Protein 1YF3 (pdb70)

Secondary structure (DSSP, 8-state):
---SS--TT--TTTHHHHHHT----SEEEETT-TT-TTGGGS-SSEEEE-S-HHHHHHHHHHTT--HHHHHHHHHHTT--TT-HHHHHHHHHHHHHH--HHHHHHHHTTBGGG---B-TTS-B-PPB-S----TTHHHHHHHHHHHGGGEEEE---GGG----TTEEEEE----TTS--GGGGG--HHHHHHHHHHHHHHHTTT-EEEEEEESEETTEE-HHHHHHHTTSEEEE--HHHHHHTTS--SS----EEEEE-/---SS--TT--TTTHHHHHTT----SEEEETT-TT-TTGGGS-SSEEEE-S-HHHHHHHHHHTT--HHHHHHHHHHHT--TT-HHHHHHHHHHHHHH--HHHHHHHHTTBGGG---B-TTS-B-PPB-S----HHHHHHHHHHHHH-TTEEEE---GGGS---TTEEEEE----TTS--GGGGG--HHHHHHHHHHHHHHHHTT-EEEEEEESEETTEE-HHHHHHHHTSEEEE------S--EEEEE-

B-factor: mean 46.13, std 15.96, range [13.32, 118.75]

Structure (mmCIF, N/CA/C/O backbone):
data_1YF3
#
_entry.id   1YF3
#
_cell.length_a   38.900
_cell.length_b   125.800
_cell.length_c   73.200
_cell.angle_alpha   90.00
_cell.angle_beta   104.70
_cell.angle_gamma   90.00
#
_symmetry.space_group_name_H-M   'P 1 21 1'
#
loop_
_entity.id
_entity.type
_entity.pdbx_description
1 polymer "5'-D(*AP*CP*CP*AP*TP*GP*AP*TP*CP*TP*GP*AP*C)-3'"
2 polymer "5'-D(*TP*GP*TP*CP*AP*GP*AP*TP*CP*AP*TP*GP*G)-3'"
3 polymer 'DNA adenine methylase'
4 non-polymer S-ADENOSYL-L-HOMOCYSTEINE
5 non-polymer GLYCEROL
6 water water
#
loop_
_atom_site.group_PDB
_atom_site.id
_atom_site.type_symbol
_atom_site.label_atom_id
_atom_site.label_alt_id
_atom_site.label_comp_id
_atom_site.label_asym_id
_atom_site.label_entity_id
_atom_site.label_seq_id
_atom_site.pdbx_PDB_ins_code
_atom_site.Cartn_x
_atom_site.Cartn_y
_atom_site.Cartn_z
_atom_site.occupancy
_atom_site.B_iso_or_equiv
_atom_site.auth_seq_id
_atom_site.auth_comp_id
_atom_site.auth_asym_id
_atom_site.auth_atom_id
_atom_site.pdbx_PDB_model_num
ATOM 510 N N A MET C 3 1 ? 15.104 17.997 47.566 0.50 22.80 1 MET A N 1
ATOM 511 N N B MET C 3 1 ? 15.738 17.469 47.081 0.50 40.47 1 MET A N 1
ATOM 512 C CA A MET C 3 1 ? 15.892 18.797 46.588 0.50 28.75 1 MET A CA 1
ATOM 513 C CA B MET C 3 1 ? 16.021 18.755 46.455 0.50 39.71 1 MET A CA 1
ATOM 514 C C A MET C 3 1 ? 15.013 19.055 45.365 0.50 31.84 1 MET A C 1
ATOM 515 C C B MET C 3 1 ? 15.125 19.007 45.226 0.50 38.78 1 MET A C 1
ATOM 516 O O A MET C 3 1 ? 14.295 18.169 44.906 0.50 30.76 1 MET A O 1
ATOM 517 O O B MET C 3 1 ? 14.573 18.077 44.639 0.50 39.30 1 MET A O 1
ATOM 526 N N . LEU C 3 2 ? 15.050 20.271 44.872 1.00 32.94 2 LEU A N 1
ATOM 527 C CA . LEU C 3 2 ? 14.190 20.666 43.792 1.00 35.32 2 LEU A CA 1
ATOM 528 C C . LEU C 3 2 ? 14.528 20.115 42.448 1.00 33.25 2 LEU A C 1
ATOM 529 O O . LEU C 3 2 ? 15.682 19.877 42.113 1.00 29.06 2 LEU A O 1
ATOM 534 N N . GLY C 3 3 ? 13.466 19.924 41.735 1.00 31.54 3 GLY A N 1
ATOM 535 C CA . GLY C 3 3 ? 13.542 19.494 40.383 1.00 29.20 3 GLY A CA 1
ATOM 536 C C . GLY C 3 3 ? 13.164 20.694 39.543 1.00 32.78 3 GLY A C 1
ATOM 537 O O . GLY C 3 3 ? 12.615 21.670 40.043 1.00 26.08 3 GLY A O 1
ATOM 538 N N . ALA C 3 4 ? 13.471 20.605 38.260 1.00 33.30 4 ALA A N 1
ATOM 539 C CA . ALA C 3 4 ? 13.213 21.634 37.278 1.00 21.95 4 ALA A CA 1
ATOM 540 C C . ALA C 3 4 ? 11.726 21.972 37.188 1.00 28.47 4 ALA A C 1
ATOM 541 O O . ALA C 3 4 ? 11.356 23.134 37.052 1.00 34.15 4 ALA A O 1
ATOM 543 N N . ILE C 3 5 ? 10.872 20.960 37.263 1.00 26.87 5 ILE A N 1
ATOM 544 C CA . ILE C 3 5 ? 9.436 21.185 37.174 1.00 28.77 5 ILE A CA 1
ATOM 545 C C . ILE C 3 5 ? 8.666 20.211 38.043 1.00 25.50 5 ILE A C 1
ATOM 546 O O . ILE C 3 5 ? 9.173 19.147 38.373 1.00 31.51 5 ILE A O 1
ATOM 551 N N . ALA C 3 6 ? 7.448 20.583 38.426 1.00 26.47 6 ALA A N 1
ATOM 552 C CA . ALA C 3 6 ? 6.608 19.690 39.177 1.00 33.50 6 ALA A CA 1
ATOM 553 C C . ALA C 3 6 ? 6.536 18.447 38.331 1.00 37.70 6 ALA A C 1
ATOM 554 O O . ALA C 3 6 ? 6.593 18.558 37.106 1.00 43.34 6 ALA A O 1
ATOM 556 N N . TYR C 3 7 ? 6.417 17.270 38.932 1.00 33.57 7 TYR A N 1
ATOM 557 C CA . TYR C 3 7 ? 6.386 16.054 38.129 1.00 36.03 7 TYR A CA 1
ATOM 558 C C . TYR C 3 7 ? 5.875 14.852 38.918 1.00 38.27 7 TYR A C 1
ATOM 559 O O . TYR C 3 7 ? 6.385 14.551 39.999 1.00 38.89 7 TYR A O 1
ATOM 568 N N . THR C 3 8 ? 4.876 14.162 38.379 1.00 35.24 8 THR A N 1
ATOM 569 C CA . THR C 3 8 ? 4.333 12.984 39.050 1.00 37.42 8 THR A CA 1
ATOM 570 C C . THR C 3 8 ? 5.441 11.959 39.303 1.00 38.59 8 THR A C 1
ATOM 571 O O . THR C 3 8 ? 6.216 11.637 38.404 1.00 40.47 8 THR A O 1
ATOM 575 N N . GLY C 3 9 ? 5.524 11.468 40.535 1.00 41.41 9 GLY A N 1
ATOM 576 C CA . GLY C 3 9 ? 6.530 10.480 40.878 1.00 33.06 9 GLY A CA 1
ATOM 577 C C . GLY C 3 9 ? 7.958 10.987 40.965 1.00 35.01 9 GLY A C 1
ATOM 578 O O . GLY C 3 9 ? 8.905 10.220 40.769 1.00 32.45 9 GLY A O 1
ATOM 579 N N . ASN C 3 10 ? 8.136 12.268 41.263 1.00 34.56 10 ASN A N 1
ATOM 580 C CA . ASN C 3 10 ? 9.488 12.813 41.361 1.00 34.51 10 ASN A CA 1
ATOM 581 C C . ASN C 3 10 ? 10.212 12.275 42.598 1.00 36.61 10 ASN A C 1
ATOM 582 O O . ASN C 3 10 ? 9.590 11.754 43.524 1.00 38.23 10 ASN A O 1
ATOM 587 N N . LYS C 3 11 ? 11.530 12.412 42.605 1.00 34.93 11 LYS A N 1
ATOM 588 C CA . LYS C 3 11 ? 12.350 11.924 43.699 1.00 34.26 11 LYS A CA 1
ATOM 589 C C . LYS C 3 11 ? 12.940 13.019 44.593 1.00 32.07 11 LYS A C 1
ATOM 590 O O . LYS C 3 11 ? 13.954 12.800 45.252 1.00 29.97 11 LYS A O 1
ATOM 596 N N . GLN C 3 12 ? 12.307 14.189 44.624 1.00 31.35 12 GLN A N 1
ATOM 597 C CA . GLN C 3 12 ? 12.810 15.290 45.440 1.00 31.10 12 GLN A CA 1
ATOM 598 C C . GLN C 3 12 ? 13.017 14.871 46.895 1.00 26.51 12 GLN A C 1
ATOM 599 O O . GLN C 3 12 ? 14.082 15.092 47.458 1.00 30.60 12 GLN A O 1
ATOM 605 N N . SER C 3 13 ? 12.009 14.247 47.492 1.00 27.23 13 SER A N 1
ATOM 606 C CA . SER C 3 13 ? 12.109 13.814 48.882 1.00 36.90 13 SER A CA 1
ATOM 607 C C . SER C 3 13 ? 13.132 12.704 49.093 1.00 36.02 13 SER A C 1
ATOM 608 O O . SER C 3 13 ? 13.872 12.720 50.071 1.00 42.50 13 SER A O 1
ATOM 611 N N . LEU C 3 14 ? 13.181 11.752 48.167 1.00 39.77 14 LEU A N 1
ATOM 612 C CA . LEU C 3 14 ? 14.095 10.616 48.275 1.00 38.85 14 LEU A CA 1
ATOM 613 C C . LEU C 3 14 ? 15.537 10.844 47.870 1.00 35.80 14 LEU A C 1
ATOM 614 O O . LEU C 3 14 ? 16.436 10.131 48.319 1.00 44.86 14 LEU A O 1
ATOM 619 N N . LEU C 3 15 ? 15.768 11.832 47.022 1.00 38.64 15 LEU A N 1
ATOM 620 C CA . LEU C 3 15 ? 17.113 12.112 46.546 1.00 39.85 15 LEU A CA 1
ATOM 621 C C . LEU C 3 15 ? 18.234 12.020 47.589 1.00 42.99 15 LEU A C 1
ATOM 622 O O . LEU C 3 15 ? 19.216 11.308 47.384 1.00 38.57 15 LEU A O 1
ATOM 627 N N . PRO C 3 16 ? 18.107 12.743 48.715 1.00 44.16 16 PRO A N 1
ATOM 628 C CA . PRO C 3 16 ? 19.143 12.709 49.753 1.00 49.87 16 PRO A CA 1
ATOM 629 C C . PRO C 3 16 ? 19.529 11.292 50.148 1.00 50.60 16 PRO A C 1
ATOM 630 O O . PRO C 3 16 ? 20.711 10.967 50.253 1.00 51.89 16 PRO A O 1
ATOM 634 N N . GLU C 3 17 ? 18.524 10.451 50.365 1.00 49.69 17 GLU A N 1
ATOM 635 C CA . GLU C 3 17 ? 18.766 9.065 50.739 1.00 51.40 17 GLU A CA 1
ATOM 636 C C . GLU C 3 17 ? 19.437 8.298 49.599 1.00 51.04 17 GLU A C 1
ATOM 637 O O . GLU C 3 17 ? 20.421 7.596 49.811 1.00 51.00 17 GLU A O 1
ATOM 643 N N . LEU C 3 18 ? 18.908 8.443 48.387 1.00 52.30 18 LEU A N 1
ATOM 644 C CA . LEU C 3 18 ? 19.468 7.755 47.230 1.00 45.30 18 LEU A CA 1
ATOM 645 C C . LEU C 3 18 ? 20.928 8.121 46.972 1.00 47.13 18 LEU A C 1
ATOM 646 O O . LEU C 3 18 ? 21.732 7.263 46.605 1.00 47.63 18 LEU A O 1
ATOM 651 N N . LYS C 3 19 ? 21.279 9.390 47.160 1.00 42.95 19 LYS A N 1
ATOM 652 C CA . LYS C 3 19 ? 22.653 9.818 46.925 1.00 47.07 19 LYS A CA 1
ATOM 653 C C . LYS C 3 19 ? 23.640 9.076 47.814 1.00 50.26 19 LYS A C 1
ATOM 654 O O . LYS C 3 19 ? 24.693 8.643 47.354 1.00 49.88 19 LYS A O 1
ATOM 660 N N . SER C 3 20 ? 23.293 8.936 49.089 1.00 55.57 20 SER A N 1
ATOM 661 C CA . SER C 3 20 ? 24.154 8.256 50.049 1.00 59.00 20 SER A CA 1
ATOM 662 C C . SER C 3 20 ? 24.632 6.902 49.537 1.00 58.00 20 SER A C 1
ATOM 663 O O . SER C 3 20 ? 25.738 6.473 49.859 1.00 62.73 20 SER A O 1
ATOM 666 N N . HIS C 3 21 ? 23.805 6.234 48.739 1.00 54.76 21 HIS A N 1
ATOM 667 C CA . HIS C 3 21 ? 24.163 4.926 48.201 1.00 54.14 21 HIS A CA 1
ATOM 668 C C . HIS C 3 21 ? 24.860 4.986 46.844 1.00 55.97 21 HIS A C 1
ATOM 669 O O . HIS C 3 21 ? 25.293 3.960 46.324 1.00 55.37 21 HIS A O 1
ATOM 676 N N . PHE C 3 22 ? 24.972 6.181 46.271 1.00 53.80 22 PHE A N 1
ATOM 677 C CA . PHE C 3 22 ? 25.612 6.327 44.969 1.00 51.81 22 PHE A CA 1
ATOM 678 C C . PHE C 3 22 ? 27.122 6.142 45.024 1.00 49.28 22 PHE A C 1
ATOM 679 O O . PHE C 3 22 ? 27.782 6.584 45.963 1.00 50.24 22 PHE A O 1
ATOM 687 N N . PRO C 3 23 ? 27.687 5.473 44.009 1.00 51.36 23 PRO A N 1
ATOM 688 C CA . PRO C 3 23 ? 29.127 5.214 43.912 1.00 52.54 23 PRO A CA 1
ATOM 689 C C . PRO C 3 23 ? 29.824 6.443 43.355 1.00 54.95 23 PRO A C 1
ATOM 690 O O . PRO C 3 23 ? 29.190 7.464 43.077 1.00 55.17 23 PRO A O 1
ATOM 694 N N . LYS C 3 24 ? 31.134 6.310 43.164 1.00 57.03 24 LYS A N 1
ATOM 695 C CA . LYS C 3 24 ? 31.919 7.405 42.548 1.00 60.23 24 LYS A CA 1
ATOM 696 C C . LYS C 3 24 ? 31.887 7.249 41.045 1.00 58.66 24 LYS A C 1
ATOM 697 O O . LYS C 3 24 ? 31.736 6.108 40.573 1.00 59.42 24 LYS A O 1
ATOM 703 N N . TYR C 3 25 ? 31.980 8.282 40.235 1.00 57.86 25 TYR A N 1
ATOM 704 C CA . TYR C 3 25 ? 31.833 7.967 38.803 1.00 57.65 25 TYR A CA 1
ATOM 705 C C . TYR C 3 25 ? 32.466 8.988 37.911 1.00 59.43 25 TYR A C 1
ATOM 706 O O . TYR C 3 25 ? 32.812 10.080 38.357 1.00 59.30 25 TYR A O 1
ATOM 715 N N . ASN C 3 26 ? 32.607 8.638 36.638 1.00 60.59 26 ASN A N 1
ATOM 716 C CA . ASN C 3 26 ? 33.200 9.520 35.647 1.00 60.99 26 ASN A CA 1
ATOM 717 C C . ASN C 3 26 ? 32.102 10.253 34.880 1.00 60.76 26 ASN A C 1
ATOM 718 O O . ASN C 3 26 ? 32.319 11.351 34.370 1.00 57.51 26 ASN A O 1
ATOM 723 N N . ARG C 3 27 ? 30.925 9.635 34.807 1.00 57.51 27 ARG A N 1
ATOM 724 C CA . ARG C 3 27 ? 29.788 10.208 34.094 1.00 57.28 27 ARG A CA 1
ATOM 725 C C . ARG C 3 27 ? 28.493 9.632 34.682 1.00 57.04 27 ARG A C 1
ATOM 726 O O . ARG C 3 27 ? 28.329 8.410 34.775 1.00 52.25 27 ARG A O 1
ATOM 734 N N . PHE C 3 28 ? 27.590 10.518 35.102 1.00 48.03 28 PHE A N 1
ATOM 735 C CA . PHE C 3 28 ? 26.317 10.106 35.685 1.00 42.89 28 PHE A CA 1
ATOM 736 C C . PHE C 3 28 ? 25.264 10.028 34.589 1.00 47.48 28 PHE A C 1
ATOM 737 O O . PHE C 3 28 ? 25.121 10.951 33.792 1.00 47.40 28 PHE A O 1
ATOM 745 N N . VAL C 3 29 ? 24.517 8.929 34.561 1.00 47.85 29 VAL A N 1
ATOM 746 C CA . VAL C 3 29 ? 23.496 8.733 33.545 1.00 41.06 29 VAL A CA 1
ATOM 747 C C . VAL C 3 29 ? 22.104 8.566 34.138 1.00 47.48 29 VAL A C 1
ATOM 748 O O . VAL C 3 29 ? 21.800 7.551 34.763 1.00 51.23 29 VAL A O 1
ATOM 752 N N . ASP C 3 30 ? 21.264 9.576 33.936 1.00 48.77 30 ASP A N 1
ATOM 753 C CA . ASP C 3 30 ? 19.893 9.564 34.430 1.00 47.91 30 ASP A CA 1
ATOM 754 C C . ASP C 3 30 ? 18.997 9.110 33.265 1.00 47.92 30 ASP A C 1
ATOM 755 O O . ASP C 3 30 ? 18.412 9.928 32.550 1.00 46.76 30 ASP A O 1
ATOM 760 N N . LEU C 3 31 ? 18.895 7.794 33.093 1.00 44.75 31 LEU A N 1
ATOM 761 C CA . LEU C 3 31 ? 18.126 7.186 32.008 1.00 40.67 31 LEU A CA 1
ATOM 762 C C . LEU C 3 31 ? 16.675 7.639 31.827 1.00 42.13 31 LEU A C 1
ATOM 763 O O . LEU C 3 31 ? 16.163 7.627 30.707 1.00 48.66 31 LEU A O 1
ATOM 768 N N . PHE C 3 32 ? 16.009 8.022 32.913 1.00 37.82 32 PHE A N 1
ATOM 769 C CA . PHE C 3 32 ? 14.617 8.482 32.852 1.00 39.82 32 PHE A CA 1
ATOM 770 C C . PHE C 3 32 ? 14.491 9.756 33.699 1.00 40.00 32 PHE A C 1
ATOM 771 O O . PHE C 3 32 ? 13.725 9.784 34.660 1.00 32.23 32 PHE A O 1
ATOM 779 N N . CYS C 3 33 ? 15.225 10.803 33.324 1.00 38.19 33 CYS A N 1
ATOM 780 C CA . CYS C 3 33 ? 15.253 12.087 34.080 1.00 37.08 33 CYS A CA 1
ATOM 781 C C . CYS C 3 33 ? 13.870 12.630 34.533 1.00 33.41 33 CYS A C 1
ATOM 782 O O . CYS C 3 33 ? 13.713 12.938 35.718 1.00 41.55 33 CYS A O 1
ATOM 785 N N . GLY C 3 34 ? 12.901 12.743 33.674 1.00 28.88 34 GLY A N 1
ATOM 786 C CA . GLY C 3 34 ? 11.623 13.231 34.176 1.00 25.07 34 GLY A CA 1
ATOM 787 C C . GLY C 3 34 ? 11.726 14.727 34.528 1.00 34.09 34 GLY A C 1
ATOM 788 O O . GLY C 3 34 ? 12.032 15.522 33.638 1.00 25.13 34 GLY A O 1
ATOM 789 N N . GLY C 3 35 ? 11.483 15.115 35.779 1.00 26.20 35 GLY A N 1
ATOM 790 C CA . GLY C 3 35 ? 11.550 16.520 36.143 1.00 28.35 35 GLY A CA 1
ATOM 791 C C . GLY C 3 35 ? 12.952 16.964 36.524 1.00 29.51 35 GLY A C 1
ATOM 792 O O . GLY C 3 35 ? 13.161 18.102 36.951 1.00 29.59 35 GLY A O 1
ATOM 793 N N . LEU C 3 36 ? 13.909 16.053 36.391 1.00 27.08 36 LEU A N 1
ATOM 794 C CA . LEU C 3 36 ? 15.311 16.324 36.699 1.00 31.95 36 LEU A CA 1
ATOM 795 C C . LEU C 3 36 ? 15.671 16.471 38.179 1.00 33.90 36 LEU A C 1
ATOM 796 O O . LEU C 3 36 ? 16.774 16.925 38.496 1.00 36.11 36 LEU A O 1
ATOM 801 N N . SER C 3 37 ? 14.775 16.096 39.091 1.00 34.12 37 SER A N 1
ATOM 802 C CA . SER C 3 37 ? 15.104 16.236 40.512 1.00 39.18 37 SER A CA 1
ATOM 803 C C . SER C 3 37 ? 16.356 15.436 40.853 1.00 40.11 37 SER A C 1
ATOM 804 O O . SER C 3 37 ? 16.998 15.687 41.872 1.00 42.47 37 SER A O 1
ATOM 807 N N . VAL C 3 38 ? 16.706 14.472 40.005 1.00 33.15 38 VAL A N 1
ATOM 808 C CA . VAL C 3 38 ? 17.904 13.674 40.246 1.00 38.91 38 VAL A CA 1
ATOM 809 C C . VAL C 3 38 ? 19.109 14.286 39.529 1.00 41.02 38 VAL A C 1
ATOM 810 O O . VAL C 3 38 ? 20.145 14.548 40.147 1.00 40.53 38 VAL A O 1
ATOM 814 N N . SER C 3 39 ? 18.954 14.521 38.228 1.00 37.04 39 SER A N 1
ATOM 815 C CA . SER C 3 39 ? 20.011 15.086 37.398 1.00 33.12 39 SER A CA 1
ATOM 816 C C . SER C 3 39 ? 20.577 16.416 37.889 1.00 29.64 39 SER A C 1
ATOM 817 O O . SER C 3 39 ? 21.773 16.674 37.756 1.00 29.52 39 SER A O 1
ATOM 820 N N . LEU C 3 40 ? 19.724 17.264 38.449 1.00 27.40 40 LEU A N 1
ATOM 821 C CA . LEU C 3 40 ? 20.169 18.569 38.925 1.00 30.43 40 LEU A CA 1
ATOM 822 C C . LEU C 3 40 ? 20.950 18.486 40.229 1.00 35.54 40 LEU A C 1
ATOM 823 O O . LEU C 3 40 ? 21.709 19.408 40.566 1.00 35.89 40 LEU A O 1
ATOM 828 N N . ASN C 3 41 ? 20.791 17.403 40.983 1.00 36.19 41 ASN A N 1
ATOM 829 C CA . ASN C 3 41 ? 21.426 17.377 42.321 1.00 37.93 41 ASN A CA 1
ATOM 830 C C . ASN C 3 41 ? 22.542 16.343 42.563 1.00 36.55 41 ASN A C 1
ATOM 831 O O . ASN C 3 41 ? 22.682 15.871 43.696 1.00 45.29 41 ASN A O 1
ATOM 836 N N . VAL C 3 42 ? 23.313 15.998 41.539 1.00 40.56 42 VAL A N 1
ATOM 837 C CA . VAL C 3 42 ? 24.433 15.084 41.720 1.00 39.05 42 VAL A CA 1
ATOM 838 C C . VAL C 3 42 ? 25.650 15.715 41.074 1.00 46.73 42 VAL A C 1
ATOM 839 O O . VAL C 3 42 ? 25.536 16.717 40.365 1.00 50.00 42 VAL A O 1
ATOM 843 N N . ASN C 3 43 ? 26.818 15.140 41.324 1.00 48.57 43 ASN A N 1
ATOM 844 C CA . ASN C 3 43 ? 28.041 15.634 40.736 1.00 49.24 43 ASN A CA 1
ATOM 845 C C . ASN C 3 43 ? 28.067 15.281 39.259 1.00 50.75 43 ASN A C 1
ATOM 846 O O . ASN C 3 43 ? 27.622 14.194 38.880 1.00 45.23 43 ASN A O 1
ATOM 851 N N . GLY C 3 44 ? 28.576 16.177 38.424 1.00 48.19 44 GLY A N 1
ATOM 852 C CA . GLY C 3 44 ? 28.627 15.887 37.004 1.00 51.25 44 GLY A CA 1
ATOM 853 C C . GLY C 3 44 ? 29.874 15.112 36.636 1.00 50.75 44 GLY A C 1
ATOM 854 O O . GLY C 3 44 ? 30.645 14.733 37.513 1.00 47.91 44 GLY A O 1
ATOM 855 N N . PRO C 3 45 ? 30.083 14.828 35.343 1.00 53.31 45 PRO A N 1
ATOM 856 C CA . PRO C 3 45 ? 29.175 15.214 34.258 1.00 52.93 45 PRO A CA 1
ATOM 857 C C . PRO C 3 45 ? 27.884 14.400 34.325 1.00 51.04 45 PRO A C 1
ATOM 858 O O . PRO C 3 45 ? 27.874 13.280 34.835 1.00 48.43 45 PRO A O 1
ATOM 862 N N . VAL C 3 46 ? 26.798 14.963 33.809 1.00 48.89 46 VAL A N 1
ATOM 863 C CA . VAL C 3 46 ? 25.514 14.282 33.835 1.00 47.20 46 VAL A CA 1
ATOM 864 C C . VAL C 3 46 ? 24.901 14.091 32.459 1.00 50.23 46 VAL A C 1
ATOM 865 O O . VAL C 3 46 ? 25.021 14.946 31.578 1.00 52.42 46 VAL A O 1
ATOM 869 N N . LEU C 3 47 ? 24.236 12.955 32.293 1.00 44.45 47 LEU A N 1
ATOM 870 C CA . LEU C 3 47 ? 23.552 12.634 31.057 1.00 40.10 47 LEU A CA 1
ATOM 871 C C . LEU C 3 47 ? 22.094 12.430 31.421 1.00 46.59 47 LEU A C 1
ATOM 872 O O . LEU C 3 47 ? 21.716 11.376 31.934 1.00 49.57 47 LEU A O 1
ATOM 877 N N . ALA C 3 48 ? 21.282 13.454 31.181 1.00 44.18 48 ALA A N 1
ATOM 878 C CA . ALA C 3 48 ? 19.860 13.380 31.475 1.00 45.56 48 ALA A CA 1
ATOM 879 C C . ALA C 3 48 ? 19.110 12.972 30.213 1.00 45.27 48 ALA A C 1
ATOM 880 O O . ALA C 3 48 ? 19.110 13.696 29.217 1.00 46.80 48 ALA A O 1
ATOM 882 N N . ASN C 3 49 ? 18.481 11.804 30.257 1.00 46.30 49 ASN A N 1
ATOM 883 C CA . ASN C 3 49 ? 17.727 11.303 29.119 1.00 38.49 49 ASN A CA 1
ATOM 884 C C . ASN C 3 49 ? 16.293 10.977 29.478 1.00 34.48 49 ASN A C 1
ATOM 885 O O . ASN C 3 49 ? 15.994 10.555 30.591 1.00 35.03 49 ASN A O 1
ATOM 890 N N . ASP C 3 50 ? 15.404 11.169 28.516 1.00 38.42 50 ASP A N 1
ATOM 891 C CA . ASP C 3 50 ? 13.996 10.871 28.704 1.00 37.15 50 ASP A CA 1
ATOM 892 C C . ASP C 3 50 ? 13.383 10.660 27.326 1.00 42.48 50 ASP A C 1
ATOM 893 O O . ASP C 3 50 ? 13.780 11.311 26.356 1.00 40.42 50 ASP A O 1
ATOM 898 N N . ILE C 3 51 ? 12.422 9.748 27.237 1.00 42.41 51 ILE A N 1
ATOM 899 C CA . ILE C 3 51 ? 11.789 9.455 25.961 1.00 42.84 51 ILE A CA 1
ATOM 900 C C . ILE C 3 51 ? 10.971 10.634 25.428 1.00 44.85 51 ILE A C 1
ATOM 901 O O . ILE C 3 51 ? 11.015 10.915 24.234 1.00 49.06 51 ILE A O 1
ATOM 906 N N . GLN C 3 52 ? 10.246 11.332 26.304 1.00 42.46 52 GLN A N 1
ATOM 907 C CA . GLN C 3 52 ? 9.440 12.479 25.885 1.00 41.30 52 GLN A CA 1
ATOM 908 C C . GLN C 3 52 ? 10.308 13.648 25.405 1.00 46.97 52 GLN A C 1
ATOM 909 O O . GLN C 3 52 ? 10.759 14.476 26.202 1.00 45.02 52 GLN A O 1
ATOM 915 N N . GLU C 3 53 ? 10.523 13.705 24.091 1.00 44.22 53 GLU A N 1
ATOM 916 C CA . GLU C 3 53 ? 11.338 14.747 23.488 1.00 40.79 53 GLU A CA 1
ATOM 917 C C . GLU C 3 53 ? 10.855 16.173 23.686 1.00 36.04 53 GLU A C 1
ATOM 918 O O . GLU C 3 53 ? 11.662 17.064 23.950 1.00 37.24 53 GLU A O 1
ATOM 919 N N . PRO C 3 54 ? 9.553 16.438 23.542 1.00 30.89 54 PRO A N 1
ATOM 920 C CA . PRO C 3 54 ? 9.111 17.820 23.743 1.00 36.89 54 PRO A CA 1
ATOM 921 C C . PRO C 3 54 ? 9.542 18.395 25.096 1.00 39.21 54 PRO A C 1
ATOM 922 O O . PRO C 3 54 ? 9.785 19.595 25.216 1.00 36.60 54 PRO A O 1
ATOM 926 N N . ILE C 3 55 ? 9.647 17.543 26.111 1.00 41.12 55 ILE A N 1
ATOM 927 C CA . ILE C 3 55 ? 10.066 18.008 27.430 1.00 35.49 55 ILE A CA 1
ATOM 928 C C . ILE C 3 55 ? 11.573 18.265 27.427 1.00 33.04 55 ILE A C 1
ATOM 929 O O . ILE C 3 55 ? 12.040 19.265 27.972 1.00 34.67 55 ILE A O 1
ATOM 934 N N . ILE C 3 56 ? 12.339 17.382 26.796 1.00 33.30 56 ILE A N 1
ATOM 935 C CA . ILE C 3 56 ? 13.782 17.587 26.725 1.00 29.08 56 ILE A CA 1
ATOM 936 C C . ILE C 3 56 ? 14.107 18.877 25.952 1.00 37.97 56 ILE A C 1
ATOM 937 O O . ILE C 3 56 ? 15.028 19.614 26.324 1.00 37.94 56 ILE A O 1
ATOM 942 N N . GLU C 3 57 ? 13.352 19.154 24.885 1.00 34.23 57 GLU A N 1
ATOM 943 C CA . GLU C 3 57 ? 13.582 20.362 24.090 1.00 31.10 57 GLU A CA 1
ATOM 944 C C . GLU C 3 57 ? 13.320 21.598 24.931 1.00 33.72 57 GLU A C 1
ATOM 945 O O . GLU C 3 57 ? 13.935 22.640 24.724 1.00 33.73 57 GLU A O 1
ATOM 951 N N . MET C 3 58 ? 12.406 21.475 25.887 1.00 33.35 58 MET A N 1
ATOM 952 C CA . MET C 3 58 ? 12.099 22.586 26.777 1.00 31.14 58 MET A CA 1
ATOM 953 C C . MET C 3 58 ? 13.333 22.861 27.637 1.00 28.45 58 MET A C 1
ATOM 954 O O . MET C 3 58 ? 13.763 24.012 27.758 1.00 27.79 58 MET A O 1
ATOM 959 N N . TYR C 3 59 ? 13.914 21.806 28.211 1.00 26.01 59 TYR A N 1
ATOM 960 C CA . TYR C 3 59 ? 15.118 21.941 29.041 1.00 23.42 59 TYR A CA 1
ATOM 961 C C . TYR C 3 59 ? 16.263 22.554 28.228 1.00 31.11 59 TYR A C 1
ATOM 962 O O . TYR C 3 59 ? 16.948 23.479 28.683 1.00 29.76 59 TYR A O 1
ATOM 971 N N . LYS C 3 60 ? 16.475 22.031 27.025 1.00 32.36 60 LYS A N 1
ATOM 972 C CA . LYS C 3 60 ? 17.543 22.534 26.173 1.00 32.20 60 LYS A CA 1
ATOM 973 C C . LYS C 3 60 ? 17.344 24.028 25.953 1.00 35.83 60 LYS A C 1
ATOM 974 O O . LYS C 3 60 ? 18.300 24.797 25.971 1.00 31.55 60 LYS A O 1
ATOM 980 N N . ARG C 3 61 ? 16.092 24.436 25.777 1.00 37.65 61 ARG A N 1
ATOM 981 C CA . ARG C 3 61 ? 15.771 25.839 25.559 1.00 38.29 61 ARG A CA 1
ATOM 982 C C . ARG C 3 61 ? 15.903 26.689 26.826 1.00 36.95 61 ARG A C 1
ATOM 983 O O . ARG C 3 61 ? 16.302 27.852 26.758 1.00 36.24 61 ARG A O 1
ATOM 991 N N . LEU C 3 62 ? 15.567 26.113 27.979 1.00 40.34 62 LEU A N 1
ATOM 992 C CA . LEU C 3 62 ? 15.650 26.836 29.254 1.00 36.65 62 LEU A CA 1
ATOM 993 C C . LEU C 3 62 ? 17.072 27.308 29.532 1.00 34.54 62 LEU A C 1
ATOM 994 O O . LEU C 3 62 ? 17.294 28.362 30.129 1.00 34.20 62 LEU A O 1
ATOM 999 N N . ILE C 3 63 ? 18.037 26.518 29.089 1.00 30.57 63 ILE A N 1
ATOM 1000 C CA . ILE C 3 63 ? 19.437 26.855 29.270 1.00 38.85 63 ILE A CA 1
ATOM 1001 C C . ILE C 3 63 ? 19.761 28.281 28.809 1.00 42.37 63 ILE A C 1
ATOM 1002 O O . ILE C 3 63 ? 20.664 28.917 29.355 1.00 38.44 63 ILE A O 1
ATOM 1007 N N . ASN C 3 64 ? 19.021 28.793 27.827 1.00 38.10 64 ASN A N 1
ATOM 1008 C CA . ASN C 3 64 ? 19.306 30.133 27.314 1.00 42.47 64 ASN A CA 1
ATOM 1009 C C . ASN C 3 64 ? 18.211 31.193 27.438 1.00 39.23 64 ASN A C 1
ATOM 1010 O O . ASN C 3 64 ? 18.108 32.088 26.601 1.00 37.32 64 ASN A O 1
ATOM 1015 N N . VAL C 3 65 ? 17.392 31.095 28.475 1.00 39.19 65 VAL A N 1
ATOM 1016 C CA . VAL C 3 65 ? 16.348 32.084 28.685 1.00 36.63 65 VAL A CA 1
ATOM 1017 C C . VAL C 3 65 ? 16.412 32.562 30.127 1.00 40.90 65 VAL A C 1
ATOM 1018 O O . VAL C 3 65 ? 16.805 31.817 31.024 1.00 44.08 65 VAL A O 1
ATOM 1022 N N . SER C 3 66 ? 16.046 33.818 30.337 1.00 41.68 66 SER A N 1
ATOM 1023 C CA . SER C 3 66 ? 16.051 34.406 31.667 1.00 39.48 66 SER A CA 1
ATOM 1024 C C . SER C 3 66 ? 14.626 34.355 32.208 1.00 40.51 66 SER A C 1
ATOM 1025 O O . SER C 3 66 ? 13.691 34.005 31.480 1.00 35.36 66 SER A O 1
ATOM 1028 N N . TRP C 3 67 ? 14.460 34.702 33.480 1.00 33.34 67 TRP A N 1
ATOM 1029 C CA . TRP C 3 67 ? 13.131 34.714 34.069 1.00 40.54 67 TRP A CA 1
ATOM 1030 C C . TRP C 3 67 ? 12.312 35.803 33.365 1.00 41.43 67 TRP A C 1
ATOM 1031 O O . TRP C 3 67 ? 11.105 35.650 33.153 1.00 44.37 67 TRP A O 1
ATOM 1042 N N . ASP C 3 68 ? 12.978 36.894 32.985 1.00 41.76 68 ASP A N 1
ATOM 1043 C CA . ASP C 3 68 ? 12.306 37.994 32.292 1.00 44.12 68 ASP A CA 1
ATOM 1044 C C . ASP C 3 68 ? 11.686 37.524 30.986 1.00 40.91 68 ASP A C 1
ATOM 1045 O O . ASP C 3 68 ? 10.570 37.916 30.648 1.00 40.61 68 ASP A O 1
ATOM 1050 N N . ASP C 3 69 ? 12.414 36.689 30.250 1.00 35.51 69 ASP A N 1
ATOM 1051 C CA . ASP C 3 69 ? 11.903 36.158 28.994 1.00 39.47 69 ASP A CA 1
ATOM 1052 C C . ASP C 3 69 ? 10.618 35.390 29.288 1.00 42.70 69 ASP A C 1
ATOM 1053 O O . ASP C 3 69 ? 9.693 35.364 28.471 1.00 44.82 69 ASP A O 1
ATOM 1058 N N . VAL C 3 70 ? 10.567 34.761 30.460 1.00 38.90 70 VAL A N 1
ATOM 1059 C CA . VAL C 3 70 ? 9.390 34.004 30.856 1.00 36.33 70 VAL A CA 1
ATOM 1060 C C . VAL C 3 70 ? 8.249 34.947 31.225 1.00 32.75 70 VAL A C 1
ATOM 1061 O O . VAL C 3 70 ? 7.127 34.782 30.761 1.00 37.59 70 VAL A O 1
ATOM 1065 N N . LEU C 3 71 ? 8.536 35.940 32.058 1.00 41.31 71 LEU A N 1
ATOM 1066 C CA . LEU C 3 71 ? 7.507 36.890 32.466 1.00 41.35 71 LEU A CA 1
ATOM 1067 C C . LEU C 3 71 ? 6.993 37.676 31.267 1.00 43.87 71 LEU A C 1
ATOM 1068 O O . LEU C 3 71 ? 5.840 38.102 31.239 1.00 46.09 71 LEU A O 1
ATOM 1073 N N . LYS C 3 72 ? 7.860 37.861 30.276 1.00 41.77 72 LYS A N 1
ATOM 1074 C CA . LYS C 3 72 ? 7.505 38.587 29.062 1.00 45.18 72 LYS A CA 1
ATOM 1075 C C . LYS C 3 72 ? 6.413 37.822 28.308 1.00 45.26 72 LYS A C 1
ATOM 1076 O O . LYS C 3 72 ? 5.480 38.418 27.770 1.00 42.30 72 LYS A O 1
ATOM 1082 N N . VAL C 3 73 ? 6.535 36.497 28.278 1.00 41.56 73 VAL A N 1
ATOM 1083 C CA . VAL C 3 73 ? 5.550 35.664 27.607 1.00 41.53 73 VAL A CA 1
ATOM 1084 C C . VAL C 3 73 ? 4.237 35.655 28.384 1.00 41.90 73 VAL A C 1
ATOM 1085 O O . VAL C 3 73 ? 3.160 35.683 27.792 1.00 36.66 73 VAL A O 1
ATOM 1089 N N . ILE C 3 74 ? 4.324 35.619 29.710 1.00 42.32 74 ILE A N 1
ATOM 1090 C CA . ILE C 3 74 ? 3.118 35.625 30.532 1.00 45.08 74 ILE A CA 1
ATOM 1091 C C . ILE C 3 74 ? 2.370 36.943 30.337 1.00 47.08 74 ILE A C 1
ATOM 1092 O O . ILE C 3 74 ? 1.142 36.962 30.260 1.00 47.45 74 ILE A O 1
ATOM 1097 N N . LYS C 3 75 ? 3.119 38.039 30.254 1.00 49.43 75 LYS A N 1
ATOM 1098 C CA . LYS C 3 75 ? 2.504 39.340 30.061 1.00 53.84 75 LYS A CA 1
ATOM 1099 C C . LYS C 3 75 ? 1.925 39.481 28.667 1.00 55.08 75 LYS A C 1
ATOM 1100 O O . LYS C 3 75 ? 0.908 40.142 28.472 1.00 56.15 75 LYS A O 1
ATOM 1101 N N . GLN C 3 76 ? 2.575 38.854 27.694 1.00 53.82 76 GLN A N 1
ATOM 1102 C CA . GLN C 3 76 ? 2.124 38.913 26.309 1.00 55.08 76 GLN A CA 1
ATOM 1103 C C . GLN C 3 76 ? 0.769 38.234 26.112 1.00 57.70 76 GLN A C 1
ATOM 1104 O O . GLN C 3 76 ? -0.077 38.747 25.382 1.00 55.20 76 GLN A O 1
ATOM 1110 N N . TYR C 3 77 ? 0.566 37.083 26.753 1.00 55.66 77 TYR A N 1
ATOM 1111 C CA . TYR C 3 77 ? -0.701 36.357 26.636 1.00 49.10 77 TYR A CA 1
ATOM 1112 C C . TYR C 3 77 ? -1.671 36.744 27.746 1.00 50.99 77 TYR A C 1
ATOM 1113 O O . TYR C 3 77 ? -2.757 36.180 27.848 1.00 51.75 77 TYR A O 1
ATOM 1122 N N . LYS C 3 78 ? -1.271 37.700 28.580 1.00 52.71 78 LYS A N 1
ATOM 1123 C CA . LYS C 3 78 ? -2.099 38.165 29.690 1.00 51.69 78 LYS A CA 1
ATOM 1124 C C . LYS C 3 78 ? -2.674 37.006 30.502 1.00 54.32 78 LYS A C 1
ATOM 1125 O O . LYS C 3 78 ? -3.865 36.974 30.815 1.00 51.24 78 LYS A O 1
ATOM 1131 N N . LEU C 3 79 ? -1.806 36.061 30.848 1.00 51.05 79 LEU A N 1
ATOM 1132 C CA . LEU C 3 79 ? -2.194 34.890 31.619 1.00 52.76 79 LEU A CA 1
ATOM 1133 C C . LEU C 3 79 ? -2.353 35.185 33.111 1.00 55.85 79 LEU A C 1
ATOM 1134 O O . LEU C 3 79 ? -1.587 35.951 33.692 1.00 55.96 79 LEU A O 1
ATOM 1139 N N . SER C 3 80 ? -3.363 34.570 33.720 1.00 55.84 80 SER A N 1
ATOM 1140 C CA . SER C 3 80 ? -3.633 34.737 35.144 1.00 57.27 80 SER A CA 1
ATOM 1141 C C . SER C 3 80 ? -4.363 33.488 35.626 1.00 57.53 80 SER A C 1
ATOM 1142 O O . SER C 3 80 ? -4.584 32.555 34.856 1.00 59.75 80 SER A O 1
ATOM 1145 N N . LYS C 3 81 ? -4.733 33.472 36.898 1.00 58.13 81 LYS A N 1
ATOM 1146 C CA . LYS C 3 81 ? -5.454 32.350 37.477 1.00 60.37 81 LYS A CA 1
ATOM 1147 C C . LYS C 3 81 ? -6.885 32.248 36.937 1.00 60.29 81 LYS A C 1
ATOM 1148 O O . LYS C 3 81 ? -7.549 31.216 37.093 1.00 60.12 81 LYS A O 1
ATOM 1154 N N . THR C 3 82 ? -7.359 33.321 36.312 1.00 60.04 82 THR A N 1
ATOM 1155 C CA . THR C 3 82 ? -8.702 33.344 35.727 1.00 58.05 82 THR A CA 1
ATOM 1156 C C . THR C 3 82 ? -8.727 33.538 34.203 1.00 58.42 82 THR A C 1
ATOM 1157 O O . THR C 3 82 ? -9.796 33.688 33.607 1.00 60.61 82 THR A O 1
ATOM 1161 N N . SER C 3 83 ? -7.554 33.512 33.579 1.00 57.16 83 SER A N 1
ATOM 1162 C CA . SER C 3 83 ? -7.443 33.698 32.136 1.00 53.27 83 SER A CA 1
ATOM 1163 C C . SER C 3 83 ? -7.567 32.395 31.344 1.00 53.52 83 SER A C 1
ATOM 1164 O O . SER C 3 83 ? -6.621 31.958 30.682 1.00 52.30 83 SER A O 1
ATOM 1167 N N . LYS C 3 84 ? -8.734 31.770 31.421 1.00 56.57 84 LYS A N 1
ATOM 1168 C CA . LYS C 3 84 ? -8.980 30.527 30.703 1.00 59.43 84 LYS A CA 1
ATOM 1169 C C . LYS C 3 84 ? -8.872 30.733 29.196 1.00 58.92 84 LYS A C 1
ATOM 1170 O O . LYS C 3 84 ? -8.251 29.941 28.485 1.00 59.74 84 LYS A O 1
ATOM 1176 N N . GLU C 3 85 ? -9.487 31.804 28.714 1.00 60.09 85 GLU A N 1
ATOM 1177 C CA . GLU C 3 85 ? -9.477 32.132 27.296 1.00 61.37 85 GLU A CA 1
ATOM 1178 C C . GLU C 3 85 ? -8.055 32.235 26.748 1.00 61.61 85 GLU A C 1
ATOM 1179 O O . GLU C 3 85 ? -7.743 31.685 25.692 1.00 60.01 85 GLU A O 1
ATOM 1185 N N . GLU C 3 86 ? -7.192 32.942 27.470 1.00 55.19 86 GLU A N 1
ATOM 1186 C CA . GLU C 3 86 ? -5.808 33.112 27.044 1.00 52.73 86 GLU A CA 1
ATOM 1187 C C . GLU C 3 86 ? -5.023 31.805 27.143 1.00 47.74 86 GLU A C 1
ATOM 1188 O O . GLU C 3 86 ? -4.157 31.528 26.314 1.00 47.69 86 GLU A O 1
ATOM 1194 N N . PHE C 3 87 ? -5.325 31.003 28.158 1.00 42.03 87 PHE A N 1
ATOM 1195 C CA . PHE C 3 87 ? -4.634 29.735 28.332 1.00 40.20 87 PHE A CA 1
ATOM 1196 C C . PHE C 3 87 ? -4.861 28.864 27.107 1.00 42.19 87 PHE A C 1
ATOM 1197 O O . PHE C 3 87 ? -3.955 28.168 26.651 1.00 44.46 87 PHE A O 1
ATOM 1205 N N . LEU C 3 88 ? -6.083 28.904 26.587 1.00 43.37 88 LEU A N 1
ATOM 1206 C CA . LEU C 3 88 ? -6.450 28.117 25.418 1.00 41.03 88 LEU A CA 1
ATOM 1207 C C . LEU C 3 88 ? -5.712 28.606 24.180 1.00 39.01 88 LEU A C 1
ATOM 1208 O O . LEU C 3 88 ? -5.285 27.806 23.342 1.00 35.24 88 LEU A O 1
ATOM 1213 N N . LYS C 3 89 ? -5.558 29.923 24.074 1.00 41.09 89 LYS A N 1
ATOM 1214 C CA . LYS C 3 89 ? -4.857 30.525 22.947 1.00 42.38 89 LYS A CA 1
ATOM 1215 C C . LYS C 3 89 ? -3.397 30.067 22.985 1.00 42.97 89 LYS A C 1
ATOM 1216 O O . LYS C 3 89 ? -2.852 29.601 21.979 1.00 48.24 89 LYS A O 1
ATOM 1222 N N . LEU C 3 90 ? -2.772 30.193 24.154 1.00 39.65 90 LEU A N 1
ATOM 1223 C CA . LEU C 3 90 ? -1.383 29.783 24.322 1.00 35.71 90 LEU A CA 1
ATOM 1224 C C . LEU C 3 90 ? -1.209 28.310 23.984 1.00 36.41 90 LEU A C 1
ATOM 1225 O O . LEU C 3 90 ? -0.219 27.914 23.364 1.00 38.09 90 LEU A O 1
ATOM 1230 N N . ARG C 3 91 ? -2.179 27.499 24.386 1.00 37.95 91 ARG A N 1
ATOM 1231 C CA . ARG C 3 91 ? -2.116 26.068 24.119 1.00 43.02 91 ARG A CA 1
ATOM 1232 C C . ARG C 3 91 ? -2.168 25.817 22.620 1.00 37.77 91 ARG A C 1
ATOM 1233 O O . ARG C 3 91 ? -1.408 25.005 22.090 1.00 37.21 91 ARG A O 1
ATOM 1241 N N . GL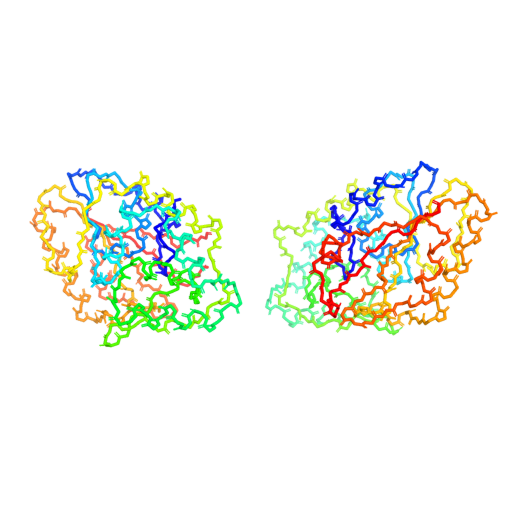U C 3 92 ? -3.064 26.521 21.938 1.00 36.81 92 GLU A N 1
ATOM 1242 C CA . GLU C 3 92 ? -3.192 26.367 20.497 1.00 33.62 92 GLU A CA 1
ATOM 1243 C C . GLU C 3 92 ? -1.874 26.753 19.844 1.00 34.92 92 GLU A C 1
ATOM 1244 O O . GLU C 3 92 ? -1.363 26.027 18.992 1.00 42.36 92 GLU A O 1
ATOM 1246 N N . ASP C 3 93 ? -1.314 27.891 20.247 1.00 35.04 93 ASP A N 1
ATOM 1247 C CA . ASP C 3 93 ? -0.044 28.330 19.669 1.00 37.20 93 ASP A CA 1
ATOM 1248 C C . ASP C 3 93 ? 1.057 27.291 19.821 1.00 39.74 93 ASP A C 1
ATOM 1249 O O . ASP C 3 93 ? 1.775 27.000 18.859 1.00 40.58 93 ASP A O 1
ATOM 1254 N N . TYR C 3 94 ? 1.203 26.729 21.021 1.00 32.87 94 TYR A N 1
ATOM 1255 C CA . TYR C 3 94 ? 2.253 25.738 21.215 1.00 27.68 94 TYR A CA 1
ATOM 1256 C C . TYR C 3 94 ? 2.045 24.530 20.315 1.00 30.10 94 TYR A C 1
ATOM 1257 O O . TYR C 3 94 ? 2.991 24.026 19.708 1.00 33.59 94 TYR A O 1
ATOM 1266 N N . ASN C 3 95 ? 0.807 24.054 20.250 1.00 27.38 95 ASN A N 1
ATOM 1267 C CA . ASN C 3 95 ? 0.502 22.893 19.429 1.00 36.97 95 ASN A CA 1
ATOM 1268 C C . ASN C 3 95 ? 0.830 23.116 17.947 1.00 36.67 95 ASN A C 1
ATOM 1269 O O . ASN C 3 95 ? 1.158 22.166 17.234 1.00 34.62 95 ASN A O 1
ATOM 1274 N N . LYS C 3 96 ? 0.767 24.365 17.488 1.00 35.02 96 LYS A N 1
ATOM 1275 C CA . LYS C 3 96 ? 1.086 24.670 16.088 1.00 38.89 96 LYS A CA 1
ATOM 1276 C C . LYS C 3 96 ? 2.574 24.942 15.860 1.00 35.46 96 LYS A C 1
ATOM 1277 O O . LYS C 3 96 ? 3.212 24.303 15.020 1.00 42.67 96 LYS A O 1
ATOM 1283 N N . THR C 3 97 ? 3.122 25.879 16.628 1.00 35.79 97 THR A N 1
ATOM 1284 C CA . THR C 3 97 ? 4.520 26.292 16.491 1.00 35.65 97 THR A CA 1
ATOM 1285 C C . THR C 3 97 ? 5.563 25.427 17.189 1.00 36.21 97 THR A C 1
ATOM 1286 O O . THR C 3 97 ? 6.703 25.338 16.738 1.00 37.62 97 THR A O 1
ATOM 1290 N N . ARG C 3 98 ? 5.180 24.801 18.292 1.00 33.85 98 ARG A N 1
ATOM 1291 C CA . ARG C 3 98 ? 6.099 23.959 19.045 1.00 32.95 98 ARG A CA 1
ATOM 1292 C C . ARG C 3 98 ? 7.300 24.731 19.586 1.00 29.32 98 ARG A C 1
ATOM 1293 O O . ARG C 3 98 ? 8.424 24.229 19.606 1.00 34.18 98 ARG A O 1
ATOM 1301 N N . ASP C 3 99 ? 7.050 25.961 19.983 1.00 29.04 99 ASP A N 1
ATOM 1302 C CA . ASP C 3 99 ? 8.055 26.804 20.604 1.00 31.50 99 ASP A CA 1
ATOM 1303 C C . ASP C 3 99 ? 8.282 26.197 22.004 1.00 31.79 99 ASP A C 1
ATOM 1304 O O . ASP C 3 99 ? 7.350 26.184 22.807 1.00 23.19 99 ASP A O 1
ATOM 1309 N N . PRO C 3 100 ? 9.490 25.689 22.308 1.00 28.99 100 PRO A N 1
ATOM 1310 C CA . PRO C 3 100 ? 9.779 25.078 23.613 1.00 30.74 100 PRO A CA 1
ATOM 1311 C C . PRO C 3 100 ? 9.491 25.981 24.811 1.00 27.21 100 PRO A C 1
ATOM 1312 O O . PRO C 3 100 ? 9.079 25.502 25.863 1.00 32.38 100 PRO A O 1
ATOM 1316 N N . LEU C 3 101 ? 9.704 27.284 24.652 1.00 29.14 101 LEU A N 1
ATOM 1317 C CA . LEU C 3 101 ? 9.463 28.226 25.746 1.00 32.27 101 LEU A CA 1
ATOM 1318 C C . LEU C 3 101 ? 7.988 28.343 26.099 1.00 36.05 101 LEU A C 1
ATOM 1319 O O . LEU C 3 101 ? 7.636 28.526 27.269 1.00 32.09 101 LEU A O 1
ATOM 1324 N N . LEU C 3 102 ? 7.128 28.247 25.087 1.00 30.99 102 LEU A N 1
ATOM 1325 C CA . LEU C 3 102 ? 5.693 28.352 25.311 1.00 35.17 102 LEU A CA 1
ATOM 1326 C C . LEU C 3 102 ? 5.175 27.165 26.109 1.00 35.04 102 LEU A C 1
ATOM 1327 O O . LEU C 3 102 ? 4.167 27.272 26.799 1.00 37.51 102 LEU A O 1
ATOM 1332 N N . LEU C 3 103 ? 5.860 26.031 26.009 1.00 34.98 103 LEU A N 1
ATOM 1333 C CA . LEU C 3 103 ? 5.444 24.848 26.750 1.00 40.19 103 LEU A CA 1
ATOM 1334 C C . LEU C 3 103 ? 5.765 25.019 28.235 1.00 40.10 103 LEU A C 1
ATOM 1335 O O . LEU C 3 103 ? 5.002 24.574 29.096 1.00 39.75 103 LEU A O 1
ATOM 1340 N N . TYR C 3 104 ? 6.892 25.665 28.528 1.00 34.79 104 TYR A N 1
ATOM 1341 C CA . TYR C 3 104 ? 7.301 25.892 29.907 1.00 28.58 104 TYR A CA 1
ATOM 1342 C C . TYR C 3 104 ? 6.317 26.845 30.577 1.00 32.82 104 TYR A C 1
ATOM 1343 O O . TYR C 3 104 ? 5.966 26.672 31.744 1.00 33.40 104 TYR A O 1
ATOM 1352 N N . VAL C 3 105 ? 5.857 27.846 29.835 1.00 31.99 105 VAL A N 1
ATOM 1353 C CA . VAL C 3 105 ? 4.912 28.802 30.392 1.00 37.06 105 VAL A CA 1
ATOM 1354 C C . VAL C 3 105 ? 3.536 28.152 30.557 1.00 39.98 105 VAL A C 1
ATOM 1355 O O . VAL C 3 105 ? 2.763 28.518 31.443 1.00 40.32 105 VAL A O 1
ATOM 1359 N N . LEU C 3 106 ? 3.242 27.179 29.704 1.00 38.36 106 LEU A N 1
ATOM 1360 C CA . LEU C 3 106 ? 1.968 26.472 29.751 1.00 40.98 106 LEU A CA 1
ATOM 1361 C C . LEU C 3 106 ? 1.806 25.663 31.036 1.00 41.05 106 LEU A C 1
ATOM 1362 O O . LEU C 3 106 ? 0.801 25.785 31.739 1.00 38.50 106 LEU A O 1
ATOM 1367 N N . HIS C 3 107 ? 2.798 24.826 31.325 1.00 34.82 107 HIS A N 1
ATOM 1368 C CA . HIS C 3 107 ? 2.737 23.974 32.496 1.00 40.15 107 HIS A CA 1
ATOM 1369 C C . HIS C 3 107 ? 2.424 24.740 33.789 1.00 40.67 107 HIS A C 1
ATOM 1370 O O . HIS C 3 107 ? 1.787 24.183 34.682 1.00 41.96 107 HIS A O 1
ATOM 1377 N N . PHE C 3 108 ? 2.870 25.989 33.873 1.00 35.03 108 PHE A N 1
ATOM 1378 C CA . PHE C 3 108 ? 2.604 26.814 35.044 1.00 32.27 108 PHE A CA 1
ATOM 1379 C C . PHE C 3 108 ? 1.110 27.097 35.201 1.00 37.21 108 PHE A C 1
ATOM 1380 O O . PHE C 3 108 ? 0.647 27.425 36.299 1.00 35.24 108 PHE A O 1
ATOM 1388 N N . HIS C 3 109 ? 0.355 26.972 34.111 1.00 33.74 109 HIS A N 1
ATOM 1389 C CA . HIS C 3 109 ? -1.077 27.261 34.160 1.00 35.52 109 HIS A CA 1
ATOM 1390 C C . HIS C 3 109 ? -1.990 26.058 33.947 1.00 37.08 109 HIS A C 1
ATOM 1391 O O . HIS C 3 109 ? -3.210 26.174 34.056 1.00 38.51 109 HIS A O 1
ATOM 1398 N N . GLY C 3 110 ? -1.408 24.909 33.637 1.00 34.12 110 GLY A N 1
ATOM 1399 C CA . GLY C 3 110 ? -2.220 23.728 33.413 1.00 42.98 110 GLY A CA 1
ATOM 1400 C C . GLY C 3 110 ? -2.697 23.062 34.691 1.00 44.29 110 GLY A C 1
ATOM 1401 O O . GLY C 3 110 ? -2.264 23.413 35.790 1.00 44.77 110 GLY A O 1
ATOM 1402 N N . PHE C 3 111 ? -3.596 22.095 34.540 1.00 47.07 111 PHE A N 1
ATOM 1403 C CA . PHE C 3 111 ? -4.139 21.356 35.674 1.00 43.97 111 PHE A CA 1
ATOM 1404 C C . PHE C 3 111 ? -3.012 20.641 36.429 1.00 42.20 111 PHE A C 1
ATOM 1405 O O . PHE C 3 111 ? -2.363 19.739 35.894 1.00 35.32 111 PHE A O 1
ATOM 1413 N N . SER C 3 112 ? -2.782 21.062 37.669 1.00 39.39 112 SER A N 1
ATOM 1414 C CA . SER C 3 112 ? -1.746 20.472 38.514 1.00 44.38 112 SER A CA 1
ATOM 1415 C C . SER C 3 112 ? -0.332 20.657 37.962 1.00 45.55 112 SER A C 1
ATOM 1416 O O . SER C 3 112 ? 0.572 19.884 38.288 1.00 45.20 112 SER A O 1
ATOM 1419 N N . ASN C 3 113 ? -0.137 21.678 37.132 1.00 42.07 113 ASN A N 1
ATOM 1420 C CA . ASN C 3 113 ? 1.174 21.928 36.549 1.00 37.70 113 ASN A CA 1
ATOM 1421 C C . ASN C 3 113 ? 1.646 20.668 35.835 1.00 37.86 113 ASN A C 1
ATOM 1422 O O . ASN C 3 113 ? 2.844 20.385 35.786 1.00 40.52 113 ASN A O 1
ATOM 1427 N N . MET C 3 114 ? 0.695 19.911 35.292 1.00 35.74 114 MET A N 1
ATOM 1428 C CA . MET C 3 114 ? 0.993 18.675 34.582 1.00 41.25 114 MET A CA 1
ATOM 1429 C C . MET C 3 114 ? 1.146 18.881 33.074 1.00 43.68 114 MET A C 1
ATOM 1430 O O . MET C 3 114 ? 0.448 19.689 32.467 1.00 40.21 114 MET A O 1
ATOM 1435 N N . ILE C 3 115 ? 2.062 18.130 32.477 1.00 44.59 115 ILE A N 1
ATOM 1436 C CA . ILE C 3 115 ? 2.324 18.211 31.049 1.00 43.77 115 ILE A CA 1
ATOM 1437 C C . ILE C 3 115 ? 1.863 16.959 30.314 1.00 42.75 115 ILE A C 1
ATOM 1438 O O . ILE C 3 115 ? 2.591 15.971 30.253 1.00 50.60 115 ILE A O 1
ATOM 1443 N N . ARG C 3 116 ? 0.666 17.005 29.739 1.00 43.54 116 ARG A N 1
ATOM 1444 C CA . ARG C 3 116 ? 0.137 15.857 29.008 1.00 45.29 116 ARG A CA 1
ATOM 1445 C C . ARG C 3 116 ? 0.143 16.076 27.496 1.00 45.38 116 ARG A C 1
ATOM 1446 O O . ARG C 3 116 ? -0.610 16.894 26.973 1.00 44.97 116 ARG A O 1
ATOM 1454 N N . ILE C 3 117 ? 0.992 15.329 26.800 1.00 41.58 117 ILE A N 1
ATOM 1455 C CA . ILE C 3 117 ? 1.107 15.447 25.354 1.00 41.04 117 ILE A CA 1
ATOM 1456 C C . ILE C 3 117 ? 0.725 14.150 24.646 1.00 41.75 117 ILE A C 1
ATOM 1457 O O . ILE C 3 117 ? 1.335 13.109 24.885 1.00 45.72 117 ILE A O 1
ATOM 1462 N N . ASN C 3 118 ? -0.270 14.220 23.763 1.00 41.42 118 ASN A N 1
ATOM 1463 C CA . ASN C 3 118 ? -0.728 13.045 23.017 1.00 39.84 118 ASN A CA 1
ATOM 1464 C C . ASN C 3 118 ? 0.287 12.593 21.968 1.00 39.14 118 ASN A C 1
ATOM 1465 O O . ASN C 3 118 ? 1.372 13.163 21.855 1.00 39.50 118 ASN A O 1
ATOM 1470 N N . TYR C 3 119 ? -0.074 11.572 21.196 1.00 46.10 119 TYR A N 1
ATOM 1471 C CA . TYR C 3 119 ? 0.825 11.056 20.169 1.00 48.87 119 TYR A CA 1
ATOM 1472 C C . TYR C 3 119 ? 1.072 12.078 19.066 1.00 45.68 119 TYR A C 1
ATOM 1473 O O . TYR C 3 119 ? 2.143 12.097 18.466 1.00 37.57 119 TYR A O 1
ATOM 1482 N N . LYS C 3 120 ? 0.093 12.934 18.802 1.00 42.69 120 LYS A N 1
ATOM 1483 C CA . LYS C 3 120 ? 0.263 13.936 17.759 1.00 49.55 120 LYS A CA 1
ATOM 1484 C C . LYS C 3 120 ? 1.257 15.011 18.176 1.00 48.38 120 LYS A C 1
ATOM 1485 O O . LYS C 3 120 ? 1.633 15.868 17.376 1.00 46.79 120 LYS A O 1
ATOM 1491 N N . GLY C 3 121 ? 1.690 14.954 19.430 1.00 43.82 121 GLY A N 1
ATOM 1492 C CA . GLY C 3 121 ? 2.646 15.927 19.918 1.00 35.18 121 GLY A CA 1
ATOM 1493 C C . GLY C 3 121 ? 1.994 17.194 20.432 1.00 40.79 121 GLY A C 1
ATOM 1494 O O . GLY C 3 121 ? 2.667 18.214 20.582 1.00 41.98 121 GLY A O 1
ATOM 1495 N N . ASN C 3 122 ? 0.693 17.134 20.709 1.00 33.53 122 ASN A N 1
ATOM 1496 C CA . ASN C 3 122 ? -0.028 18.299 21.212 1.00 45.46 122 ASN A CA 1
ATOM 1497 C C . ASN C 3 122 ? -0.354 18.253 22.706 1.00 45.68 122 ASN A C 1
ATOM 1498 O O . ASN C 3 122 ? -0.600 17.190 23.277 1.00 55.46 122 ASN A O 1
ATOM 1503 N N . PHE C 3 123 ? -0.360 19.433 23.321 1.00 43.79 123 PHE A N 1
ATOM 1504 C CA . PHE C 3 123 ? -0.635 19.618 24.744 1.00 37.31 123 PHE A CA 1
ATOM 1505 C C . PHE C 3 123 ? -2.145 19.585 25.001 1.00 40.92 123 PHE A C 1
ATOM 1506 O O . PHE C 3 123 ? -2.886 20.435 24.508 1.00 41.57 123 PHE A O 1
ATOM 1514 N N . THR C 3 124 ? -2.587 18.610 25.791 1.00 42.10 124 THR A N 1
ATOM 1515 C CA . THR C 3 124 ? -4.004 18.434 26.097 1.00 43.38 124 THR A CA 1
ATOM 1516 C C . THR C 3 124 ? -4.434 18.814 27.512 1.00 41.27 124 THR A C 1
ATOM 1517 O O . THR C 3 124 ? -5.626 18.826 27.812 1.00 44.50 124 THR A O 1
ATOM 1521 N N . THR C 3 125 ? -3.479 19.105 28.385 1.00 39.56 125 THR A N 1
ATOM 1522 C CA . THR C 3 125 ? -3.808 19.477 29.754 1.00 40.62 125 THR A CA 1
ATOM 1523 C C . THR C 3 125 ? -4.755 20.682 29.782 1.00 42.96 125 THR A C 1
ATOM 1524 O O . THR C 3 125 ? -4.526 21.673 29.093 1.00 45.57 125 THR A O 1
ATOM 1528 N N . PRO C 3 126 ? -5.840 20.600 30.570 1.00 42.20 126 PRO A N 1
ATOM 1529 C CA . PRO C 3 126 ? -6.838 21.671 30.713 1.00 41.74 126 PRO A CA 1
ATOM 1530 C C . PRO C 3 126 ? -6.302 22.791 31.608 1.00 41.84 126 PRO A C 1
ATOM 1531 O O . PRO C 3 126 ? -5.371 22.572 32.383 1.00 42.42 126 PRO A O 1
ATOM 1535 N N . PHE C 3 127 ? -6.891 23.981 31.505 1.00 43.13 127 PHE A N 1
ATOM 1536 C CA . PHE C 3 127 ? -6.482 25.114 32.339 1.00 43.28 127 PHE A CA 1
ATOM 1537 C C . PHE C 3 127 ? -6.591 24.677 33.800 1.00 47.14 127 PHE A C 1
ATOM 1538 O O . PHE C 3 127 ? -7.442 23.857 34.137 1.00 50.58 127 PHE A O 1
ATOM 1546 N N . GLY C 3 128 ? -5.748 25.219 34.671 1.00 42.27 128 GLY A N 1
ATOM 1547 C CA . GLY C 3 128 ? -5.811 24.808 36.063 1.00 45.57 128 GLY A CA 1
ATOM 1548 C C . GLY C 3 128 ? -6.038 25.899 37.092 1.00 49.89 128 GLY A C 1
ATOM 1549 O O . GLY C 3 128 ? -5.757 25.694 38.274 1.00 51.34 128 GLY A O 1
ATOM 1550 N N . LYS C 3 129 ? -6.560 27.046 36.666 1.00 53.39 129 LYS A N 1
ATOM 1551 C CA . LYS C 3 129 ? -6.794 28.160 37.583 1.00 53.91 129 LYS A CA 1
ATOM 1552 C C . LYS C 3 129 ? -5.502 28.432 38.345 1.00 53.72 129 LYS A C 1
ATOM 1553 O O . LYS C 3 129 ? -5.519 28.851 39.502 1.00 56.60 129 LYS A O 1
ATOM 1559 N N . ARG C 3 130 ? -4.384 28.186 37.669 1.00 52.47 130 ARG A N 1
ATOM 1560 C CA . ARG C 3 130 ? -3.052 28.366 38.232 1.00 54.05 130 ARG A CA 1
ATOM 1561 C C . ARG C 3 130 ? -2.248 29.413 37.473 1.00 53.74 130 ARG A C 1
ATOM 1562 O O . ARG C 3 130 ? -2.681 29.935 36.451 1.00 58.82 130 ARG A O 1
ATOM 1570 N N . THR C 3 131 ? -1.058 29.690 37.987 1.00 53.09 131 THR A N 1
ATOM 1571 C CA . THR C 3 131 ? -0.133 30.634 37.380 1.00 56.90 131 THR A CA 1
ATOM 1572 C C . THR C 3 131 ? 1.113 30.642 38.256 1.00 57.02 131 THR A C 1
ATOM 1573 O O . THR C 3 131 ? 1.114 30.059 39.342 1.00 59.08 131 THR A O 1
ATOM 1577 N N . ILE C 3 132 ? 2.175 31.288 37.791 1.00 54.22 132 ILE A N 1
ATOM 1578 C CA . ILE C 3 132 ? 3.403 31.331 38.570 1.00 49.25 132 ILE A CA 1
ATOM 1579 C C . ILE C 3 132 ? 3.150 31.914 39.957 1.00 53.83 132 ILE A C 1
ATOM 1580 O O . ILE C 3 132 ? 2.304 32.797 40.136 1.00 47.58 132 ILE A O 1
ATOM 1585 N N . ASN C 3 133 ? 3.884 31.402 40.938 1.00 53.40 133 ASN A N 1
ATOM 1586 C CA . ASN C 3 133 ? 3.749 31.862 42.309 1.00 59.52 133 ASN A CA 1
ATOM 1587 C C . ASN C 3 133 ? 5.062 32.464 42.785 1.00 65.25 133 ASN A C 1
ATOM 1588 O O . ASN C 3 133 ? 6.082 32.365 42.100 1.00 66.02 133 ASN A O 1
ATOM 1593 N N . LYS C 3 134 ? 5.030 33.089 43.959 1.00 70.88 134 LYS A N 1
ATOM 1594 C CA . LYS C 3 134 ? 6.224 33.706 44.509 1.00 71.42 134 LYS A CA 1
ATOM 1595 C C . LYS C 3 134 ? 7.360 32.734 44.771 1.00 70.53 134 LYS A C 1
ATOM 1596 O O . LYS C 3 134 ? 8.346 33.091 45.413 1.00 74.86 134 LYS A O 1
ATOM 1597 N N . ASN C 3 135 ? 7.228 31.506 44.279 1.00 66.29 135 ASN A N 1
ATOM 1598 C CA . ASN C 3 135 ? 8.259 30.493 44.466 1.00 63.52 135 ASN A CA 1
ATOM 1599 C C . ASN C 3 135 ? 8.483 29.680 43.192 1.00 62.16 135 ASN A C 1
ATOM 1600 O O . ASN C 3 135 ? 9.164 28.652 43.213 1.00 63.93 135 ASN A O 1
ATOM 1602 N N . SER C 3 136 ? 7.910 30.144 42.083 1.00 56.31 136 SER A N 1
ATOM 1603 C CA . SER C 3 136 ? 8.051 29.447 40.808 1.00 52.41 136 SER A CA 1
ATOM 1604 C C . SER C 3 136 ? 9.450 29.629 40.229 1.00 45.73 136 SER A C 1
ATOM 1605 O O . SER C 3 136 ? 10.018 28.703 39.656 1.00 41.72 136 SER A O 1
ATOM 1607 N N . GLU C 3 137 ? 10.014 30.820 40.379 1.00 50.96 137 GLU A N 1
ATOM 1608 C CA . GLU C 3 137 ? 11.348 31.050 39.852 1.00 56.59 137 GLU A CA 1
ATOM 1609 C C . GLU C 3 137 ? 12.425 30.471 40.762 1.00 52.13 137 GLU A C 1
ATOM 1610 O O . GLU C 3 137 ? 13.612 30.588 40.474 1.00 56.08 137 GLU A O 1
ATOM 1616 N N . LYS C 3 138 ? 12.014 29.836 41.855 1.00 50.65 138 LYS A N 1
ATOM 1617 C CA . LYS C 3 138 ? 12.982 29.223 42.755 1.00 49.96 138 LYS A CA 1
ATOM 1618 C C . LYS C 3 138 ? 13.500 27.973 42.035 1.00 45.72 138 LYS A C 1
ATOM 1619 O O . LYS C 3 138 ? 14.701 27.703 42.021 1.00 49.25 138 LYS A O 1
ATOM 1625 N N . ARG C 3 139 ? 12.583 27.220 41.429 1.00 42.58 139 ARG A N 1
ATOM 1626 C CA . ARG C 3 139 ? 12.941 26.022 40.667 1.00 41.03 139 ARG A CA 1
ATOM 1627 C C . ARG C 3 139 ? 13.760 26.474 39.464 1.00 36.10 139 ARG A C 1
ATOM 1628 O O . ARG C 3 139 ? 14.786 25.882 39.135 1.00 42.05 139 ARG A O 1
ATOM 1636 N N . PHE C 3 140 ? 13.282 27.519 38.796 1.00 34.71 140 PHE A N 1
ATOM 1637 C CA . PHE C 3 140 ? 13.974 28.042 37.624 1.00 32.03 140 PHE A CA 1
ATOM 1638 C C . PHE C 3 140 ? 15.432 28.363 37.957 1.00 29.44 140 PHE A C 1
ATOM 1639 O O . PHE C 3 140 ? 16.353 27.962 37.235 1.00 32.00 140 PHE A O 1
ATOM 1647 N N . ASN C 3 141 ? 15.645 29.075 39.057 1.00 26.76 141 ASN A N 1
ATOM 1648 C CA . ASN C 3 141 ? 17.001 29.411 39.467 1.00 33.29 141 ASN A CA 1
ATOM 1649 C C . ASN C 3 141 ? 17.797 28.155 39.840 1.00 32.85 141 ASN A C 1
ATOM 1650 O O . ASN C 3 141 ? 18.997 28.082 39.580 1.00 33.85 141 ASN A O 1
ATOM 1655 N N . HIS C 3 142 ? 17.141 27.165 40.443 1.00 31.54 142 HIS A N 1
ATOM 1656 C CA . HIS C 3 142 ? 17.855 25.941 40.796 1.00 30.80 142 HIS A CA 1
ATOM 1657 C C . HIS C 3 142 ? 18.331 25.269 39.517 1.00 30.44 142 HIS A C 1
ATOM 1658 O O . HIS C 3 142 ? 19.441 24.749 39.451 1.00 32.25 142 HIS A O 1
ATOM 1665 N N . PHE C 3 143 ? 17.478 25.289 38.499 1.00 35.69 143 PHE A N 1
ATOM 1666 C CA . PHE C 3 143 ? 17.800 24.698 37.204 1.00 28.75 143 PHE A CA 1
ATOM 1667 C C . PHE C 3 143 ? 18.970 25.423 36.547 1.00 29.20 143 PHE A C 1
ATOM 1668 O O . PHE C 3 143 ? 19.896 24.789 36.042 1.00 29.36 143 PHE A O 1
ATOM 1676 N N . LYS C 3 144 ? 18.910 26.752 36.538 1.00 26.01 144 LYS A N 1
ATOM 1677 C CA . LYS C 3 144 ? 19.961 27.565 35.932 1.00 29.62 144 LYS A CA 1
ATOM 1678 C C . LYS C 3 144 ? 21.278 27.405 36.685 1.00 34.12 144 LYS A C 1
ATOM 1679 O O . LYS C 3 144 ? 22.352 27.434 36.085 1.00 35.27 144 LYS A O 1
ATOM 1685 N N . GLN C 3 145 ? 21.192 27.225 38.000 1.00 26.32 145 GLN A N 1
ATOM 1686 C CA . GLN C 3 145 ? 22.386 27.071 38.813 1.00 35.34 145 GLN A CA 1
ATOM 1687 C C . GLN C 3 145 ? 23.042 25.702 38.648 1.00 41.06 145 GLN A C 1
ATOM 1688 O O . GLN C 3 145 ? 24.166 25.501 39.105 1.00 38.82 145 GLN A O 1
ATOM 1694 N N . ASN C 3 146 ? 22.366 24.765 37.984 1.00 33.94 146 ASN A N 1
ATOM 1695 C CA . ASN C 3 146 ? 22.940 23.401 37.872 1.00 35.22 146 ASN A CA 1
ATOM 1696 C C . ASN C 3 146 ? 22.869 22.731 36.481 1.00 42.20 146 ASN A C 1
ATOM 1697 O O . ASN C 3 146 ? 23.258 21.585 36.342 1.00 46.57 146 ASN A O 1
ATOM 1702 N N . CYS C 3 147 ? 22.379 23.458 35.474 1.00 46.25 147 CYS A N 1
ATOM 1703 C CA . CYS C 3 147 ? 22.216 22.872 34.122 1.00 45.68 147 CYS A CA 1
ATOM 1704 C C . CYS C 3 147 ? 23.527 22.789 33.344 1.00 49.90 147 CYS A C 1
ATOM 1705 O O . CYS C 3 147 ? 23.632 22.024 32.387 1.00 55.26 147 CYS A O 1
ATOM 1708 N N . ASP C 3 148 ? 24.522 23.566 33.755 1.00 52.69 148 ASP A N 1
ATOM 1709 C CA . ASP C 3 148 ? 25.814 23.600 33.072 1.00 54.24 148 ASP A CA 1
ATOM 1710 C C . ASP C 3 148 ? 26.566 22.271 33.015 1.00 56.25 148 ASP A C 1
ATOM 1711 O O . ASP C 3 148 ? 27.392 22.055 32.128 1.00 56.09 148 ASP A O 1
ATOM 1716 N N . LYS C 3 149 ? 26.279 21.382 33.956 1.00 51.99 149 LYS A N 1
ATOM 1717 C CA . LYS C 3 149 ? 26.953 20.092 34.021 1.00 46.51 149 LYS A CA 1
ATOM 1718 C C . LYS C 3 149 ? 26.166 19.015 33.292 1.00 46.84 149 LYS A C 1
ATOM 1719 O O . LYS C 3 149 ? 26.590 17.861 33.237 1.00 38.94 149 LYS A O 1
ATOM 1725 N N . ILE C 3 150 ? 25.024 19.391 32.727 1.00 42.96 150 ILE A N 1
ATOM 1726 C CA . ILE C 3 150 ? 24.167 18.419 32.061 1.00 43.88 150 ILE A CA 1
ATOM 1727 C C . ILE C 3 150 ? 24.144 18.442 30.535 1.00 44.86 150 ILE A C 1
ATOM 1728 O O . ILE C 3 150 ? 24.308 19.490 29.908 1.00 44.11 150 ILE A O 1
ATOM 1733 N N . ILE C 3 151 ? 23.948 17.256 29.993 1.00 47.46 151 ILE A N 1
ATOM 1734 C CA . ILE C 3 151 ? 23.844 17.015 28.548 1.00 43.73 151 ILE A CA 1
ATOM 1735 C C . ILE C 3 151 ? 22.522 16.278 28.354 1.00 41.80 151 ILE A C 1
ATOM 1736 O O . ILE C 3 151 ? 22.379 15.130 28.778 1.00 48.10 151 ILE A O 1
ATOM 1741 N N . PHE C 3 152 ? 21.553 16.928 27.688 1.00 40.70 152 PHE A N 1
ATOM 1742 C CA . PHE C 3 152 ? 20.252 16.294 27.512 1.00 45.17 152 PHE A CA 1
ATOM 1743 C C . PHE C 3 152 ? 20.144 15.462 26.244 1.00 48.56 152 PHE A C 1
ATOM 1744 O O . PHE C 3 152 ? 20.911 15.641 25.297 1.00 51.92 152 PHE A O 1
ATOM 1752 N N . SER C 3 153 ? 19.178 14.550 26.244 1.00 40.57 153 SER A N 1
ATOM 1753 C CA . SER C 3 153 ? 18.923 13.674 25.108 1.00 47.82 153 SER A CA 1
ATOM 1754 C C . SER C 3 153 ? 17.512 13.125 25.268 1.00 43.87 153 SER A C 1
ATOM 1755 O O . SER C 3 153 ? 17.000 13.042 26.383 1.00 45.38 153 SER A O 1
ATOM 1758 N N . SER C 3 154 ? 16.877 12.768 24.157 1.00 47.26 154 SER A N 1
ATOM 1759 C CA . SER C 3 154 ? 15.515 12.243 24.201 1.00 50.66 154 SER A CA 1
ATOM 1760 C C . SER C 3 154 ? 15.383 10.935 23.429 1.00 52.60 154 SER A C 1
ATOM 1761 O O . SER C 3 154 ? 14.718 10.869 22.394 1.00 57.79 154 SER A O 1
ATOM 1764 N N . LEU C 3 155 ? 16.043 9.921 23.950 1.00 53.64 155 LEU A N 1
ATOM 1765 C CA . LEU C 3 155 ? 15.994 8.643 23.302 1.00 55.48 155 LEU A CA 1
ATOM 1766 C C . LEU C 3 155 ? 15.325 7.635 24.196 1.00 55.68 155 LEU A C 1
ATOM 1767 O O . LEU C 3 155 ? 15.278 7.737 25.428 1.00 53.61 155 LEU A O 1
ATOM 1772 N N . HIS C 3 156 ? 14.805 6.640 23.516 1.00 55.61 156 HIS A N 1
ATOM 1773 C CA . HIS C 3 156 ? 14.225 5.506 24.215 1.00 52.53 156 HIS A CA 1
ATOM 1774 C C . HIS C 3 156 ? 15.347 4.935 25.106 1.00 49.79 156 HIS A C 1
ATOM 1775 O O . HIS C 3 156 ? 16.507 4.950 24.660 1.00 40.93 156 HIS A O 1
ATOM 1782 N N . PHE C 3 157 ? 15.100 4.432 26.306 1.00 49.16 157 PHE A N 1
ATOM 1783 C CA . PHE C 3 157 ? 16.221 3.988 27.162 1.00 54.12 157 PHE A CA 1
ATOM 1784 C C . PHE C 3 157 ? 17.183 2.967 26.512 1.00 52.91 157 PHE A C 1
ATOM 1785 O O . PHE C 3 157 ? 18.387 2.980 26.755 1.00 52.47 157 PHE A O 1
ATOM 1793 N N . LYS C 3 158 ? 16.630 2.095 25.677 1.00 53.25 158 LYS A N 1
ATOM 1794 C CA . LYS C 3 158 ? 17.424 1.063 25.018 1.00 57.76 158 LYS A CA 1
ATOM 1795 C C . LYS C 3 158 ? 18.519 1.615 24.112 1.00 57.38 158 LYS A C 1
ATOM 1796 O O . LYS C 3 158 ? 19.594 1.025 24.000 1.00 54.08 158 LYS A O 1
ATOM 1798 N N . ASP C 3 159 ? 18.246 2.752 23.479 1.00 58.55 159 ASP A N 1
ATOM 1799 C CA . ASP C 3 159 ? 19.191 3.372 22.555 1.00 60.51 159 ASP A CA 1
ATOM 1800 C C . ASP C 3 159 ? 20.288 4.230 23.179 1.00 62.90 159 ASP A C 1
ATOM 1801 O O . ASP C 3 159 ? 21.112 4.799 22.462 1.00 62.07 159 ASP A O 1
ATOM 1806 N N . VAL C 3 160 ? 20.309 4.329 24.504 1.00 65.25 160 VAL A N 1
ATOM 1807 C CA . VAL C 3 160 ? 21.326 5.134 25.174 1.00 63.44 160 VAL A CA 1
ATOM 1808 C C . VAL C 3 160 ? 22.626 4.357 25.319 1.00 63.30 160 VAL A C 1
ATOM 1809 O O . VAL C 3 160 ? 22.623 3.186 25.693 1.00 66.34 160 VAL A O 1
ATOM 1813 N N . LYS C 3 161 ? 23.737 5.020 25.025 1.00 65.23 161 LYS A N 1
ATOM 1814 C CA . LYS C 3 161 ? 25.029 4.373 25.127 1.00 67.20 161 LYS A CA 1
ATOM 1815 C C . LYS C 3 161 ? 25.675 4.535 26.488 1.00 70.03 161 LYS A C 1
ATOM 1816 O O . LYS C 3 161 ? 26.090 5.633 26.862 1.00 72.00 161 LYS A O 1
ATOM 1817 N N . ILE C 3 162 ? 25.756 3.435 27.232 1.00 69.37 162 ILE A N 1
ATOM 1818 C CA . ILE C 3 162 ? 26.367 3.437 28.558 1.00 62.47 162 ILE A CA 1
ATOM 1819 C C . ILE C 3 162 ? 27.851 3.107 28.388 1.00 65.08 162 ILE A C 1
ATOM 1820 O O . ILE C 3 162 ? 28.202 2.158 27.685 1.00 66.83 162 ILE A O 1
ATOM 1825 N N . LEU C 3 163 ? 28.718 3.887 29.027 1.00 64.61 163 LEU A N 1
ATOM 1826 C CA . LEU C 3 163 ? 30.145 3.648 28.909 1.00 62.49 163 LEU A CA 1
ATOM 1827 C C . LEU C 3 163 ? 30.837 3.330 30.219 1.00 64.04 163 LEU A C 1
ATOM 1828 O O . LEU C 3 163 ? 30.304 3.588 31.299 1.00 65.82 163 LEU A O 1
ATOM 1829 N N . ASP C 3 164 ? 32.037 2.768 30.122 1.00 63.54 164 ASP A N 1
ATOM 1830 C CA . ASP C 3 164 ? 32.794 2.420 31.310 1.00 67.86 164 ASP A CA 1
ATOM 1831 C C . ASP C 3 164 ? 33.180 3.633 32.136 1.00 68.92 164 ASP A C 1
ATOM 1832 O O . ASP C 3 164 ? 33.832 4.554 31.643 1.00 66.94 164 ASP A O 1
ATOM 1833 N N . GLY C 3 165 ? 32.782 3.625 33.403 1.00 68.13 165 GLY A N 1
ATOM 1834 C CA . GLY C 3 165 ? 33.087 4.736 34.285 1.00 64.54 165 GLY A CA 1
ATOM 1835 C C . GLY C 3 165 ? 31.807 5.459 34.639 1.00 63.98 165 GLY A C 1
ATOM 1836 O O . GLY C 3 165 ? 31.808 6.447 35.374 1.00 64.51 165 GLY A O 1
ATOM 1837 N N . ASP C 3 166 ? 30.703 4.919 34.108 1.00 61.19 166 ASP A N 1
ATOM 1838 C CA . ASP C 3 166 ? 29.397 5.506 34.348 1.00 60.68 166 ASP A CA 1
ATOM 1839 C C . ASP C 3 166 ? 28.608 4.784 35.404 1.00 56.83 166 ASP A C 1
ATOM 1840 O O . ASP C 3 166 ? 28.831 3.624 35.708 1.00 58.93 166 ASP A O 1
ATOM 1845 N N . PHE C 3 167 ? 27.672 5.521 35.957 1.00 50.24 167 PHE A N 1
ATOM 1846 C CA . PHE C 3 167 ? 26.749 5.009 36.931 1.00 46.40 167 PHE A CA 1
ATOM 1847 C C . PHE C 3 167 ? 25.369 5.283 36.328 1.00 47.32 167 PHE A C 1
ATOM 1848 O O . PHE C 3 167 ? 25.087 6.406 35.881 1.00 52.24 167 PHE A O 1
ATOM 1856 N N . VAL C 3 168 ? 24.505 4.238 36.304 1.00 45.87 168 VAL A N 1
ATOM 1857 C CA . VAL C 3 168 ? 23.190 4.380 35.693 1.00 45.98 168 VAL A CA 1
ATOM 1858 C C . VAL C 3 168 ? 22.021 4.367 36.673 1.00 53.32 168 VAL A C 1
ATOM 1859 O O . VAL C 3 168 ? 21.733 3.343 37.295 1.00 59.72 168 VAL A O 1
ATOM 1863 N N . TYR C 3 169 ? 21.346 5.508 36.801 1.00 49.47 169 TYR A N 1
ATOM 1864 C CA . TYR C 3 169 ? 20.193 5.616 37.689 1.00 47.52 169 TYR A CA 1
ATOM 1865 C C . TYR C 3 169 ? 18.930 5.446 36.849 1.00 43.40 169 TYR A C 1
ATOM 1866 O O . TYR C 3 169 ? 18.688 6.197 35.902 1.00 48.46 169 TYR A O 1
ATOM 1875 N N . VAL C 3 170 ? 18.129 4.451 37.212 1.00 42.98 170 VAL A N 1
ATOM 1876 C CA . VAL C 3 170 ? 16.906 4.129 36.496 1.00 37.65 170 VAL A CA 1
ATOM 1877 C C . VAL C 3 170 ? 15.667 4.313 37.367 1.00 46.19 170 VAL A C 1
ATOM 1878 O O . VAL C 3 170 ? 15.551 3.719 38.438 1.00 50.80 170 VAL A O 1
ATOM 1882 N N . ASP C 3 171 ? 14.739 5.136 36.901 1.00 41.96 171 ASP A N 1
ATOM 1883 C CA . ASP C 3 171 ? 13.504 5.379 37.631 1.00 47.47 171 ASP A CA 1
ATOM 1884 C C . ASP C 3 171 ? 12.375 5.383 36.610 1.00 48.68 171 ASP A C 1
ATOM 1885 O O . ASP C 3 171 ? 11.792 6.426 36.319 1.00 50.79 171 ASP A O 1
ATOM 1890 N N . PRO C 3 172 ? 12.050 4.206 36.055 1.00 52.19 172 PRO A N 1
ATOM 1891 C CA . PRO C 3 172 ? 10.994 4.044 35.050 1.00 43.99 172 PRO A CA 1
ATOM 1892 C C . PRO C 3 172 ? 9.602 4.207 35.627 1.00 39.76 172 PRO A C 1
ATOM 1893 O O . PRO C 3 172 ? 9.438 4.311 36.841 1.00 38.33 172 PRO A O 1
ATOM 1897 N N . PRO C 3 173 ? 8.576 4.230 34.760 1.00 35.47 173 PRO A N 1
ATOM 1898 C CA . PRO C 3 173 ? 7.196 4.373 35.234 1.00 35.99 173 PRO A CA 1
ATOM 1899 C C . PRO C 3 173 ? 6.885 3.133 36.071 1.00 39.59 173 PRO A C 1
ATOM 1900 O O . PRO C 3 173 ? 7.592 2.131 35.963 1.00 34.94 173 PRO A O 1
ATOM 1904 N N . TYR C 3 174 ? 5.843 3.187 36.894 1.00 43.52 174 TYR A N 1
ATOM 1905 C CA . TYR C 3 174 ? 5.488 2.026 37.708 1.00 43.61 174 TYR A CA 1
ATOM 1906 C C . TYR C 3 174 ? 4.107 1.522 37.331 1.00 46.24 174 TYR A C 1
ATOM 1907 O O . TYR C 3 174 ? 3.114 2.244 37.447 1.00 47.63 174 TYR A O 1
ATOM 1916 N N . LEU C 3 175 ? 4.050 0.270 36.896 1.00 51.79 175 LEU A N 1
ATOM 1917 C CA . LEU C 3 175 ? 2.800 -0.362 36.492 1.00 53.83 175 LEU A CA 1
ATOM 1918 C C . LEU C 3 175 ? 1.716 -0.339 37.566 1.00 55.16 175 LEU A C 1
ATOM 1919 O O . LEU C 3 175 ? 0.534 -0.200 37.256 1.00 58.06 175 LEU A O 1
ATOM 1924 N N . ILE C 3 176 ? 2.127 -0.466 38.825 1.00 56.08 176 ILE A N 1
ATOM 1925 C CA . ILE C 3 176 ? 1.202 -0.505 39.958 1.00 57.57 176 ILE A CA 1
ATOM 1926 C C . ILE C 3 176 ? 0.616 0.837 40.420 1.00 58.09 176 ILE A C 1
ATOM 1927 O O . ILE C 3 176 ? -0.382 0.863 41.147 1.00 53.23 176 ILE A O 1
ATOM 1932 N N . THR C 3 177 ? 1.229 1.947 40.019 1.00 58.71 177 THR A N 1
ATOM 1933 C CA . THR C 3 177 ? 0.729 3.262 40.420 1.00 59.48 177 THR A CA 1
ATOM 1934 C C . THR C 3 177 ? 0.364 4.134 39.212 1.00 59.82 177 THR A C 1
ATOM 1935 O O . THR C 3 177 ? 1.082 4.151 38.211 1.00 56.53 177 THR A O 1
ATOM 1939 N N . VAL C 3 178 ? -0.749 4.859 39.315 1.00 57.38 178 VAL A N 1
ATOM 1940 C CA . VAL C 3 178 ? -1.219 5.707 38.221 1.00 56.06 178 VAL A CA 1
ATOM 1941 C C . VAL C 3 178 ? -0.299 6.881 37.915 1.00 55.54 178 VAL A C 1
ATOM 1942 O O . VAL C 3 178 ? 0.206 7.548 38.817 1.00 56.94 178 VAL A O 1
ATOM 1946 N N . ALA C 3 179 ? -0.088 7.127 36.628 1.00 56.08 179 ALA A N 1
ATOM 1947 C CA . ALA C 3 179 ? 0.765 8.223 36.185 1.00 59.83 179 ALA A CA 1
ATOM 1948 C C . ALA C 3 179 ? 0.637 8.407 34.681 1.00 56.54 179 ALA A C 1
ATOM 1949 O O . ALA C 3 179 ? 0.797 7.454 33.916 1.00 56.69 179 ALA A O 1
ATOM 1951 N N . ASP C 3 180 ? 0.354 9.637 34.265 1.00 50.29 180 ASP A N 1
ATOM 1952 C CA . ASP C 3 180 ? 0.212 9.927 32.851 1.00 46.41 180 ASP A CA 1
ATOM 1953 C C . ASP C 3 180 ? 1.213 9.202 31.963 1.00 43.57 180 ASP A C 1
ATOM 1954 O O . ASP C 3 180 ? 0.841 8.641 30.932 1.00 44.21 180 ASP A O 1
ATOM 1955 N N . TYR C 3 181 ? 2.478 9.193 32.371 1.00 39.26 181 TYR A N 1
ATOM 1956 C CA . TYR C 3 181 ? 3.530 8.560 31.581 1.00 38.79 181 TYR A CA 1
ATOM 1957 C C . TYR C 3 181 ? 3.534 7.033 31.576 1.00 44.65 181 TYR A C 1
ATOM 1958 O O . TYR C 3 181 ? 4.438 6.410 31.010 1.00 39.82 181 TYR A O 1
ATOM 1967 N N . ASN C 3 182 ? 2.538 6.426 32.213 1.00 46.25 182 ASN A N 1
ATOM 1968 C CA . ASN C 3 182 ? 2.449 4.972 32.221 1.00 50.94 182 ASN A CA 1
ATOM 1969 C C . ASN C 3 182 ? 2.192 4.532 30.780 1.00 55.52 182 ASN A C 1
ATOM 1970 O O . ASN C 3 182 ? 2.569 3.434 30.374 1.00 61.33 182 ASN A O 1
ATOM 1975 N N . LYS C 3 183 ? 1.558 5.415 30.012 1.00 53.38 183 LYS A N 1
ATOM 1976 C CA . LYS C 3 183 ? 1.230 5.150 28.616 1.00 51.69 183 LYS A CA 1
ATOM 1977 C C . LYS C 3 183 ? 2.422 4.635 27.819 1.00 49.14 183 LYS A C 1
ATOM 1978 O O . LYS C 3 183 ? 2.248 3.934 26.825 1.00 57.09 183 LYS A O 1
ATOM 1980 N N . PHE C 3 184 ? 3.631 4.986 28.240 1.00 46.78 184 PHE A N 1
ATOM 1981 C CA . PHE C 3 184 ? 4.820 4.528 27.531 1.00 44.57 184 PHE A CA 1
ATOM 1982 C C . PHE C 3 184 ? 5.293 3.191 28.084 1.00 50.75 184 PHE A C 1
ATOM 1983 O O . PHE C 3 184 ? 6.239 2.593 27.555 1.00 46.71 184 PHE A O 1
ATOM 1991 N N . TRP C 3 185 ? 4.646 2.692 29.139 1.00 46.83 185 TRP A N 1
ATOM 1992 C CA . TRP C 3 185 ? 5.090 1.460 29.750 1.00 52.12 185 TRP A CA 1
ATOM 1993 C C . TRP C 3 185 ? 4.145 0.263 29.544 1.00 53.23 185 TRP A C 1
ATOM 1994 O O . TRP C 3 185 ? 2.955 0.410 29.233 1.00 53.06 185 TRP A O 1
ATOM 2005 N N . SER C 3 186 ? 4.706 -0.926 29.747 1.00 60.79 186 SER A N 1
ATOM 2006 C CA . SER C 3 186 ? 4.065 -2.241 29.622 1.00 64.24 186 SER A CA 1
ATOM 2007 C C . SER C 3 186 ? 4.983 -3.272 30.261 1.00 66.31 186 SER A C 1
ATOM 2008 O O . SER C 3 186 ? 6.127 -2.966 30.599 1.00 69.93 186 SER A O 1
ATOM 2011 N N . GLU C 3 187 ? 4.490 -4.495 30.419 1.00 67.59 187 GLU A N 1
ATOM 2012 C CA . GLU C 3 187 ? 5.298 -5.554 31.008 1.00 67.08 187 GLU A CA 1
ATOM 2013 C C . GLU C 3 187 ? 6.528 -5.819 30.148 1.00 67.37 187 GLU A C 1
ATOM 2014 O O . GLU C 3 187 ? 7.615 -6.081 30.666 1.00 67.86 187 GLU A O 1
ATOM 2020 N N . ASP C 3 188 ? 6.346 -5.743 28.832 1.00 64.78 188 ASP A N 1
ATOM 2021 C CA . ASP C 3 188 ? 7.427 -5.984 27.884 1.00 69.24 188 ASP A CA 1
ATOM 2022 C C . ASP C 3 188 ? 8.592 -5.017 28.068 1.00 71.49 188 ASP A C 1
ATOM 2023 O O . ASP C 3 188 ? 9.751 -5.430 28.099 1.00 71.12 188 ASP A O 1
ATOM 2025 N N . GLU C 3 189 ? 8.278 -3.730 28.190 1.00 73.35 189 GLU A N 1
ATOM 2026 C CA . GLU C 3 189 ? 9.305 -2.710 28.363 1.00 73.07 189 GLU A CA 1
ATOM 2027 C C . GLU C 3 189 ? 10.104 -2.930 29.645 1.00 72.43 189 GLU A C 1
ATOM 2028 O O . GLU C 3 189 ? 11.297 -2.631 29.702 1.00 72.65 189 GLU A O 1
ATOM 2030 N N . GLU C 3 190 ? 9.443 -3.460 30.669 1.00 71.13 190 GLU A N 1
ATOM 2031 C CA . GLU C 3 190 ? 10.089 -3.707 31.952 1.00 71.51 190 GLU A CA 1
ATOM 2032 C C . GLU C 3 190 ? 11.096 -4.851 31.849 1.00 73.46 190 GLU A C 1
ATOM 2033 O O . GLU C 3 190 ? 12.197 -4.777 32.404 1.00 71.67 190 GLU A O 1
ATOM 2039 N N . LYS C 3 191 ? 10.711 -5.905 31.132 1.00 75.01 191 LYS A N 1
ATOM 2040 C CA . LYS C 3 191 ? 11.590 -7.048 30.955 1.00 70.22 191 LYS A CA 1
ATOM 2041 C C . LYS C 3 191 ? 12.882 -6.647 30.273 1.00 69.04 191 LYS A C 1
ATOM 2042 O O . LYS C 3 191 ? 13.952 -7.149 30.610 1.00 71.63 191 LYS A O 1
ATOM 2043 N N . ASP C 3 192 ? 12.783 -5.735 29.311 1.00 65.74 192 ASP A N 1
ATOM 2044 C CA . ASP C 3 192 ? 13.956 -5.260 28.584 1.00 63.10 192 ASP A CA 1
ATOM 2045 C C . ASP C 3 192 ? 14.825 -4.424 29.511 1.00 62.16 192 ASP A C 1
ATOM 2046 O O . ASP C 3 192 ? 16.058 -4.481 29.452 1.00 53.00 192 ASP A O 1
ATOM 2051 N N . LEU C 3 193 ? 14.172 -3.637 30.362 1.00 63.36 193 LEU A N 1
ATOM 2052 C CA . LEU C 3 193 ? 14.882 -2.790 31.311 1.00 64.07 193 LEU A CA 1
ATOM 2053 C C . LEU C 3 193 ? 15.636 -3.676 32.282 1.00 63.89 193 LEU A C 1
ATOM 2054 O O . LEU C 3 193 ? 16.810 -3.440 32.569 1.00 61.17 193 LEU A O 1
ATOM 2059 N N . LEU C 3 194 ? 14.947 -4.696 32.788 1.00 64.50 194 LEU A N 1
ATOM 2060 C CA . LEU C 3 194 ? 15.549 -5.632 33.730 1.00 64.58 194 LEU A CA 1
ATOM 2061 C C . LEU C 3 194 ? 16.694 -6.387 33.061 1.00 60.32 194 LEU A C 1
ATOM 2062 O O . LEU C 3 194 ? 17.753 -6.584 33.660 1.00 55.63 194 LEU A O 1
ATOM 2067 N N . ASN C 3 195 ? 16.479 -6.799 31.813 1.00 59.45 195 ASN A N 1
ATOM 2068 C CA . ASN C 3 195 ? 17.515 -7.511 31.088 1.00 55.43 195 ASN A CA 1
ATOM 2069 C C . ASN C 3 195 ? 18.722 -6.613 30.896 1.00 58.11 195 ASN A C 1
ATOM 2070 O O . ASN C 3 195 ? 19.869 -7.061 30.993 1.00 56.33 195 ASN A O 1
ATOM 2071 N N . LEU C 3 196 ? 18.451 -5.335 30.638 1.00 58.25 196 LEU A N 1
ATOM 2072 C CA . LEU C 3 196 ? 19.490 -4.333 30.415 1.00 58.47 196 LEU A CA 1
ATOM 2073 C C . LEU C 3 196 ? 20.405 -4.123 31.615 1.00 57.38 196 LEU A C 1
ATOM 2074 O O . LEU C 3 196 ? 21.624 -4.022 31.463 1.00 54.04 196 LEU A O 1
ATOM 2079 N N . LEU C 3 197 ? 19.818 -4.045 32.805 1.00 58.39 197 LEU A N 1
ATOM 2080 C CA . LEU C 3 197 ? 20.603 -3.840 34.017 1.00 61.03 197 LEU A CA 1
ATOM 2081 C C . LEU C 3 197 ? 21.561 -5.000 34.266 1.00 59.99 197 LEU A C 1
ATOM 2082 O O . LEU C 3 197 ? 22.745 -4.782 34.526 1.00 60.12 197 LEU A O 1
ATOM 2087 N N . ASP C 3 198 ? 21.055 -6.229 34.181 1.00 61.12 198 ASP A N 1
ATOM 2088 C CA . ASP C 3 198 ? 21.898 -7.406 34.389 1.00 64.47 198 ASP A CA 1
ATOM 2089 C C . ASP C 3 198 ? 23.167 -7.287 33.553 1.00 65.49 198 ASP A C 1
ATOM 2090 O O . ASP C 3 198 ? 24.263 -7.616 34.014 1.00 67.59 198 ASP A O 1
ATOM 2095 N N . SER C 3 199 ? 23.008 -6.808 32.323 1.00 67.19 199 SER A N 1
ATOM 2096 C CA . SER C 3 199 ? 24.128 -6.635 31.405 1.00 69.83 199 SER A CA 1
ATOM 2097 C C . SER C 3 199 ? 25.174 -5.690 31.983 1.00 72.25 199 SER A C 1
ATOM 2098 O O . SER C 3 199 ? 26.352 -6.040 32.077 1.00 71.73 199 SER A O 1
ATOM 2101 N N . LEU C 3 200 ? 24.742 -4.490 32.361 1.00 72.25 200 LEU A N 1
ATOM 2102 C CA . LEU C 3 200 ? 25.651 -3.504 32.935 1.00 70.76 200 LEU A CA 1
ATOM 2103 C C . LEU C 3 200 ? 26.378 -4.132 34.117 1.00 71.25 200 LEU A C 1
ATOM 2104 O O . LEU C 3 200 ? 27.560 -3.872 34.344 1.00 69.14 200 LEU A O 1
ATOM 2109 N N . ASN C 3 201 ? 25.657 -4.963 34.863 1.00 72.34 201 ASN A N 1
ATOM 2110 C CA . ASN C 3 201 ? 26.213 -5.646 36.025 1.00 74.21 201 ASN A CA 1
ATOM 2111 C C . ASN C 3 201 ? 27.369 -6.551 35.603 1.00 76.68 201 ASN A C 1
ATOM 2112 O O . ASN C 3 201 ? 28.428 -6.561 36.234 1.00 79.52 201 ASN A O 1
ATOM 2117 N N . ASP C 3 202 ? 27.158 -7.310 34.531 1.00 75.76 202 ASP A N 1
ATOM 2118 C CA . ASP C 3 202 ? 28.196 -8.202 34.046 1.00 77.89 202 ASP A CA 1
ATOM 2119 C C . ASP C 3 202 ? 29.268 -7.475 33.255 1.00 75.97 202 ASP A C 1
ATOM 2120 O O . ASP C 3 202 ? 30.183 -8.097 32.717 1.00 77.50 202 ASP A O 1
ATOM 2121 N N . ARG C 3 203 ? 29.165 -6.153 33.192 1.00 73.87 203 ARG A N 1
ATOM 2122 C CA . ARG C 3 203 ? 30.129 -5.347 32.452 1.00 71.64 203 ARG A CA 1
ATOM 2123 C C . ARG C 3 203 ? 30.910 -4.427 33.387 1.00 70.21 203 ARG A C 1
ATOM 2124 O O . ARG C 3 203 ? 31.665 -3.566 32.936 1.00 69.67 203 ARG A O 1
ATOM 2132 N N . GLY C 3 204 ? 30.730 -4.620 34.692 1.00 69.09 204 GLY A N 1
ATOM 2133 C CA . GLY C 3 204 ? 31.426 -3.801 35.672 1.00 64.61 204 GLY A CA 1
ATOM 2134 C C . GLY C 3 204 ? 30.837 -2.408 35.802 1.00 62.18 204 GLY A C 1
ATOM 2135 O O . GLY C 3 204 ? 31.535 -1.459 36.167 1.00 62.50 204 GLY A O 1
ATOM 2136 N N . ILE C 3 205 ? 29.547 -2.286 35.508 1.00 58.12 205 ILE A N 1
ATOM 2137 C CA . ILE C 3 205 ? 28.851 -1.007 35.580 1.00 54.25 205 ILE A CA 1
ATOM 2138 C C . ILE C 3 205 ? 27.878 -0.969 36.750 1.00 54.14 205 ILE A C 1
ATOM 2139 O O . ILE C 3 205 ? 26.939 -1.764 36.814 1.00 50.30 205 ILE A O 1
ATOM 2144 N N . LYS C 3 206 ? 28.098 -0.042 37.675 1.00 56.07 206 LYS A N 1
ATOM 2145 C CA . LYS C 3 206 ? 27.210 0.089 38.824 1.00 55.21 206 LYS A CA 1
ATOM 2146 C C . LYS C 3 206 ? 25.972 0.891 38.434 1.00 55.20 206 LYS A C 1
ATOM 2147 O O . LYS C 3 206 ? 26.067 1.899 37.733 1.00 56.83 206 LYS A O 1
ATOM 2153 N N . PHE C 3 207 ? 24.811 0.428 38.883 1.00 51.38 207 PHE A N 1
ATOM 2154 C CA . PHE C 3 207 ? 23.553 1.093 38.587 1.00 47.01 207 PHE A CA 1
ATOM 2155 C C . PHE C 3 207 ? 22.686 1.210 39.840 1.00 47.76 207 PHE A C 1
ATOM 2156 O O . PHE C 3 207 ? 23.025 0.683 40.900 1.00 48.17 207 PHE A O 1
ATOM 2164 N N . GLY C 3 208 ? 21.558 1.897 39.695 1.00 44.24 208 GLY A N 1
ATOM 2165 C CA . GLY C 3 208 ? 20.627 2.069 40.792 1.00 43.40 208 GLY A CA 1
ATOM 2166 C C . GLY C 3 208 ? 19.224 2.132 40.220 1.00 49.64 208 GLY A C 1
ATOM 2167 O O . GLY C 3 208 ? 18.990 2.817 39.223 1.00 49.98 208 GLY A O 1
ATOM 2168 N N . LEU C 3 209 ? 18.285 1.428 40.845 1.00 48.03 209 LEU A N 1
ATOM 2169 C CA . LEU C 3 209 ? 16.908 1.401 40.360 1.00 44.81 209 LEU A CA 1
ATOM 2170 C C . LEU C 3 209 ? 15.886 1.756 41.437 1.00 50.77 209 LEU A C 1
ATOM 2171 O O . LEU C 3 209 ? 15.928 1.221 42.548 1.00 52.48 209 LEU A O 1
ATOM 2176 N N . SER C 3 210 ? 14.958 2.648 41.096 1.00 37.88 210 SER A N 1
ATOM 2177 C CA . SER C 3 210 ? 13.902 3.035 42.027 1.00 43.00 210 SER A CA 1
ATOM 2178 C C . SER C 3 210 ? 12.619 2.402 41.509 1.00 42.87 210 SER A C 1
ATOM 2179 O O . SER C 3 210 ? 12.432 2.270 40.298 1.00 41.66 210 SER A O 1
ATOM 2182 N N . ASN C 3 211 ? 11.733 2.013 42.417 1.00 42.28 211 ASN A N 1
ATOM 2183 C CA 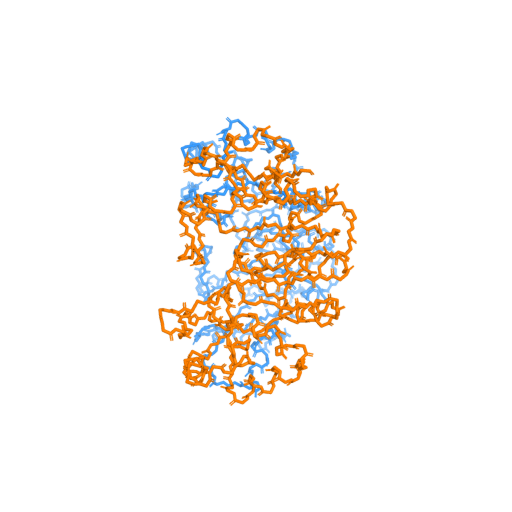. ASN C 3 211 ? 10.490 1.378 42.005 1.00 41.43 211 ASN A CA 1
ATOM 2184 C C . ASN C 3 211 ? 9.684 1.032 43.245 1.00 46.00 211 ASN A C 1
ATOM 2185 O O . ASN C 3 211 ? 10.075 1.373 44.363 1.00 43.69 211 ASN A O 1
ATOM 2190 N N . VAL C 3 212 ? 8.557 0.359 43.044 1.00 47.14 212 VAL A N 1
ATOM 2191 C CA . VAL C 3 212 ? 7.714 -0.046 44.155 1.00 50.55 212 VAL A CA 1
ATOM 2192 C C . VAL C 3 212 ? 7.367 -1.522 43.990 1.00 54.52 212 VAL A C 1
ATOM 2193 O O . VAL C 3 212 ? 6.910 -1.952 42.930 1.00 55.14 212 VAL A O 1
ATOM 2197 N N . LEU C 3 213 ? 7.602 -2.300 45.041 1.00 56.63 213 LEU A N 1
ATOM 2198 C CA . LEU C 3 213 ? 7.324 -3.726 44.998 1.00 53.27 213 LEU A CA 1
ATOM 2199 C C . LEU C 3 213 ? 5.868 -4.037 45.322 1.00 52.64 213 LEU A C 1
ATOM 2200 O O . LEU C 3 213 ? 5.337 -5.049 44.874 1.00 57.34 213 LEU A O 1
ATOM 2205 N N . GLU C 3 214 ? 5.223 -3.172 46.099 1.00 51.95 214 GLU A N 1
ATOM 2206 C CA . GLU C 3 214 ? 3.823 -3.381 46.466 1.00 54.38 214 GLU A CA 1
ATOM 2207 C C . GLU C 3 214 ? 3.098 -2.050 46.605 1.00 54.78 214 GLU A C 1
ATOM 2208 O O . GLU C 3 214 ? 3.733 -1.017 46.816 1.00 57.84 214 GLU A O 1
ATOM 2214 N N . HIS C 3 215 ? 1.770 -2.080 46.503 1.00 57.14 215 HIS A N 1
ATOM 2215 C CA . HIS C 3 215 ? 0.968 -0.866 46.624 1.00 61.46 215 HIS A CA 1
ATOM 2216 C C . HIS C 3 215 ? -0.538 -1.166 46.665 1.00 63.04 215 HIS A C 1
ATOM 2217 O O . HIS C 3 215 ? -1.063 -1.895 45.819 1.00 64.12 215 HIS A O 1
ATOM 2224 N N . HIS C 3 216 ? -1.219 -0.603 47.651 1.00 63.88 216 HIS A N 1
ATOM 2225 C CA . HIS C 3 216 ? -2.677 -0.734 47.753 1.00 69.17 216 HIS A CA 1
ATOM 2226 C C . HIS C 3 216 ? -3.228 -2.181 47.799 1.00 72.60 216 HIS A C 1
ATOM 2227 O O . HIS C 3 216 ? -4.363 -2.380 48.206 1.00 77.80 216 HIS A O 1
ATOM 2228 N N . GLY C 3 217 ? -2.443 -3.166 47.379 1.00 72.21 217 GLY A N 1
ATOM 2229 C CA . GLY C 3 217 ? -2.912 -4.540 47.417 1.00 73.19 217 GLY A CA 1
ATOM 2230 C C . GLY C 3 217 ? -2.341 -5.374 46.287 1.00 74.51 217 GLY A C 1
ATOM 2231 O O . GLY C 3 217 ? -2.494 -6.596 46.263 1.00 74.34 217 GLY A O 1
ATOM 2232 N N . LYS C 3 218 ? -1.690 -4.705 45.341 1.00 73.81 218 LYS A N 1
ATOM 2233 C CA . LYS C 3 218 ? -1.089 -5.401 44.220 1.00 70.33 218 LYS A CA 1
ATOM 2234 C C . LYS C 3 218 ? 0.396 -5.581 44.463 1.00 68.32 218 LYS A C 1
ATOM 2235 O O . LYS C 3 218 ? 0.929 -5.099 45.462 1.00 69.51 218 LYS A O 1
ATOM 2236 N N . GLU C 3 219 ? 1.073 -6.267 43.552 1.00 65.14 219 GLU A N 1
ATOM 2237 C CA . GLU C 3 219 ? 2.498 -6.490 43.706 1.00 57.59 219 GLU A CA 1
ATOM 2238 C C . GLU C 3 219 ? 3.162 -6.767 42.370 1.00 59.54 219 GLU A C 1
ATOM 2239 O O . GLU C 3 219 ? 2.514 -7.207 41.419 1.00 57.04 219 GLU A O 1
ATOM 2241 N N . ASN C 3 220 ? 4.462 -6.497 42.306 1.00 59.12 220 ASN A N 1
ATOM 2242 C CA . ASN C 3 220 ? 5.236 -6.730 41.099 1.00 62.14 220 ASN A CA 1
ATOM 2243 C C . ASN C 3 220 ? 6.061 -7.984 41.333 1.00 65.16 220 ASN A C 1
ATOM 2244 O O . ASN C 3 220 ? 7.281 -7.922 41.493 1.00 65.77 220 ASN A O 1
ATOM 2249 N N . THR C 3 221 ? 5.379 -9.123 41.362 1.00 69.06 221 THR A N 1
ATOM 2250 C CA . THR C 3 221 ? 6.026 -10.406 41.588 1.00 67.44 221 THR A CA 1
ATOM 2251 C C . THR C 3 221 ? 7.355 -10.530 40.854 1.00 66.39 221 THR A C 1
ATOM 2252 O O . THR C 3 221 ? 8.405 -10.662 41.483 1.00 69.11 221 THR A O 1
ATOM 2256 N N . LEU C 3 222 ? 7.309 -10.476 39.528 1.00 60.39 222 LEU A N 1
ATOM 2257 C CA . LEU C 3 222 ? 8.517 -10.604 38.724 1.00 59.35 222 LEU A CA 1
ATOM 2258 C C . LEU C 3 222 ? 9.692 -9.782 39.246 1.00 56.81 222 LEU A C 1
ATOM 2259 O O . LEU C 3 222 ? 10.817 -10.278 39.323 1.00 61.15 222 LEU A O 1
ATOM 2264 N N . LEU C 3 223 ? 9.438 -8.527 39.605 1.00 56.26 223 LEU A N 1
ATOM 2265 C CA . LEU C 3 223 ? 10.501 -7.666 40.112 1.00 51.68 223 LEU A CA 1
ATOM 2266 C C . LEU C 3 223 ? 10.941 -8.127 41.497 1.00 54.44 223 LEU A C 1
ATOM 2267 O O . LEU C 3 223 ? 12.140 -8.182 41.781 1.00 56.42 223 LEU A O 1
ATOM 2272 N N . LYS C 3 224 ? 9.975 -8.463 42.354 1.00 54.43 224 LYS A N 1
ATOM 2273 C CA . LYS C 3 224 ? 10.287 -8.935 43.706 1.00 60.71 224 LYS A CA 1
ATOM 2274 C C . LYS C 3 224 ? 11.394 -9.982 43.666 1.00 63.66 224 LYS A C 1
ATOM 2275 O O . LYS C 3 224 ? 12.359 -9.906 44.426 1.00 64.40 224 LYS A O 1
ATOM 2281 N N . GLU C 3 225 ? 11.245 -10.962 42.778 1.00 67.47 225 GLU A N 1
ATOM 2282 C CA . GLU C 3 225 ? 12.228 -12.031 42.642 1.00 67.57 225 GLU A CA 1
ATOM 2283 C C . GLU C 3 225 ? 13.520 -11.528 42.011 1.00 67.87 225 GLU A C 1
ATOM 2284 O O . GLU C 3 225 ? 14.609 -11.802 42.513 1.00 69.94 225 GLU A O 1
ATOM 2286 N N . TRP C 3 226 ? 13.396 -10.792 40.911 1.00 64.98 226 TRP A N 1
ATOM 2287 C CA . TRP C 3 226 ? 14.565 -10.259 40.219 1.00 63.96 226 TRP A CA 1
ATOM 2288 C C . TRP C 3 226 ? 15.503 -9.503 41.165 1.00 60.68 226 TRP A C 1
ATOM 2289 O O . TRP C 3 226 ? 16.724 -9.671 41.115 1.00 55.48 226 TRP A O 1
ATOM 2300 N N . SER C 3 227 ? 14.922 -8.673 42.027 1.00 62.10 227 SER A N 1
ATOM 2301 C CA . SER C 3 227 ? 15.696 -7.869 42.970 1.00 59.45 227 SER A CA 1
ATOM 2302 C C . SER C 3 227 ? 16.546 -8.659 43.963 1.00 59.88 227 SER A C 1
ATOM 2303 O O . SER C 3 227 ? 17.572 -8.165 44.435 1.00 60.33 227 SER A O 1
ATOM 2306 N N . LYS C 3 228 ? 16.127 -9.881 44.281 1.00 62.80 228 LYS A N 1
ATOM 2307 C CA . LYS C 3 228 ? 16.871 -10.713 45.223 1.00 63.68 228 LYS A CA 1
ATOM 2308 C C . LYS C 3 228 ? 18.296 -10.974 44.757 1.00 63.08 228 LYS A C 1
ATOM 2309 O O . LYS C 3 228 ? 19.099 -11.578 45.457 1.00 63.54 228 LYS A O 1
ATOM 2315 N N . LYS C 3 229 ? 18.608 -10.486 43.537 1.00 65.4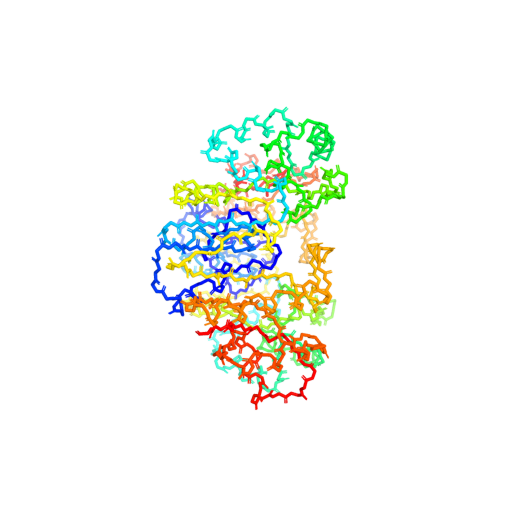7 229 LYS A N 1
ATOM 2316 C CA . LYS C 3 229 ? 19.912 -10.638 42.924 1.00 62.35 229 LYS A CA 1
ATOM 2317 C C . LYS C 3 229 ? 20.848 -9.476 43.259 1.00 62.05 229 LYS A C 1
ATOM 2318 O O . LYS C 3 229 ? 21.993 -9.452 42.833 1.00 61.51 229 LYS A O 1
ATOM 2320 N N . TYR C 3 230 ? 20.347 -8.527 44.029 1.00 59.42 230 TYR A N 1
ATOM 2321 C CA . TYR C 3 230 ? 21.188 -7.416 44.360 1.00 58.46 230 TYR A CA 1
ATOM 2322 C C . TYR C 3 230 ? 20.939 -6.920 45.749 1.00 58.81 230 TYR A C 1
ATOM 2323 O O . TYR C 3 230 ? 20.378 -7.622 46.601 1.00 55.34 230 TYR A O 1
ATOM 2332 N N . ASN C 3 231 ? 21.359 -5.669 45.981 1.00 59.76 231 ASN A N 1
ATOM 2333 C CA . ASN C 3 231 ? 21.194 -4.999 47.272 1.00 59.73 231 ASN A CA 1
ATOM 2334 C C . ASN C 3 231 ? 19.868 -4.203 47.320 1.00 59.27 231 ASN A C 1
ATOM 2335 O O . ASN C 3 231 ? 19.645 -3.330 46.466 1.00 66.28 231 ASN A O 1
ATOM 2340 N N . VAL C 3 232 ? 19.010 -4.478 48.293 1.00 56.53 232 VAL A N 1
ATOM 2341 C CA . VAL C 3 232 ? 17.719 -3.775 48.360 1.00 54.52 232 VAL A CA 1
ATOM 2342 C C . VAL C 3 232 ? 17.493 -2.948 49.638 1.00 57.39 232 VAL A C 1
ATOM 2343 O O . VAL C 3 232 ? 17.794 -3.418 50.740 1.00 56.76 232 VAL A O 1
ATOM 2347 N N . LYS C 3 233 ? 16.957 -1.739 49.485 1.00 54.75 233 LYS A N 1
ATOM 2348 C CA . LYS C 3 233 ? 16.659 -0.890 50.632 1.00 54.20 233 LYS A CA 1
ATOM 2349 C C . LYS C 3 233 ? 15.222 -0.401 50.556 1.00 52.79 233 LYS A C 1
ATOM 2350 O O . LYS C 3 233 ? 14.783 0.131 49.523 1.00 57.90 233 LYS A O 1
ATOM 2356 N N . HIS C 3 234 ? 14.490 -0.577 51.653 1.00 51.77 234 HIS A N 1
ATOM 2357 C CA . HIS C 3 234 ? 13.092 -0.170 51.741 1.00 51.30 234 HIS A CA 1
ATOM 2358 C C . HIS C 3 234 ? 13.008 1.257 52.249 1.00 50.19 234 HIS A C 1
ATOM 2359 O O . HIS C 3 234 ? 13.185 1.521 53.438 1.00 46.79 234 HIS A O 1
ATOM 2366 N N . LEU C 3 235 ? 12.684 2.170 51.325 1.00 51.68 235 LEU A N 1
ATOM 2367 C CA . LEU C 3 235 ? 12.646 3.603 51.602 1.00 43.50 235 LEU A CA 1
ATOM 2368 C C . LEU C 3 235 ? 11.385 4.153 52.265 1.00 42.93 235 LEU A C 1
ATOM 2369 O O . LEU C 3 235 ? 11.449 5.178 52.944 1.00 48.16 235 LEU A O 1
ATOM 2374 N N . ASN C 3 236 ? 10.245 3.493 52.082 1.00 43.63 236 ASN A N 1
ATOM 2375 C CA . ASN C 3 236 ? 9.003 3.977 52.678 1.00 43.11 236 ASN A CA 1
ATOM 2376 C C . ASN C 3 236 ? 8.906 3.672 54.173 1.00 49.04 236 ASN A C 1
ATOM 2377 O O . ASN C 3 236 ? 8.542 2.567 54.570 1.00 53.84 236 ASN A O 1
ATOM 2382 N N . LYS C 3 237 ? 9.216 4.670 54.994 1.00 48.01 237 LYS A N 1
ATOM 2383 C CA . LYS C 3 237 ? 9.176 4.504 56.435 1.00 46.20 237 LYS A CA 1
ATOM 2384 C C . LYS C 3 237 ? 7.911 3.890 57.005 1.00 50.07 237 LYS A C 1
ATOM 2385 O O . LYS C 3 237 ? 7.972 3.153 57.985 1.00 55.95 237 LYS A O 1
ATOM 2386 N N . LYS C 3 238 ? 6.761 4.183 56.405 1.00 49.61 238 LYS A N 1
ATOM 2387 C CA . LYS C 3 238 ? 5.497 3.644 56.897 1.00 45.96 238 LYS A CA 1
ATOM 2388 C C . LYS C 3 238 ? 5.374 2.142 56.648 1.00 46.31 238 LYS A C 1
ATOM 2389 O O . LYS C 3 238 ? 4.927 1.392 57.517 1.00 44.53 238 LYS A O 1
ATOM 2391 N N . TYR C 3 239 ? 5.765 1.706 55.457 1.00 44.63 239 TYR A N 1
ATOM 2392 C CA . TYR C 3 239 ? 5.692 0.297 55.108 1.00 48.16 239 TYR A CA 1
ATOM 2393 C C . TYR C 3 239 ? 6.624 -0.507 56.010 1.00 52.26 239 TYR A C 1
ATOM 2394 O O . TYR C 3 239 ? 6.314 -1.633 56.388 1.00 58.18 239 TYR A O 1
ATOM 2403 N N . VAL C 3 240 ? 7.766 0.084 56.349 1.00 49.44 240 VAL A N 1
ATOM 2404 C CA . VAL C 3 240 ? 8.756 -0.569 57.196 1.00 50.99 240 VAL A CA 1
ATOM 2405 C C . VAL C 3 240 ? 8.235 -0.743 58.617 1.00 53.86 240 VAL A C 1
ATOM 2406 O O . VAL C 3 240 ? 8.335 -1.823 59.202 1.00 54.13 240 VAL A O 1
ATOM 2410 N N . PHE C 3 241 ? 7.682 0.329 59.172 1.00 48.94 241 PHE A N 1
ATOM 2411 C CA . PHE C 3 241 ? 7.143 0.284 60.520 1.00 47.47 241 PHE A CA 1
ATOM 2412 C C . PHE C 3 241 ? 5.991 -0.724 60.595 1.00 51.01 241 PHE A C 1
ATOM 2413 O O . PHE C 3 241 ? 5.932 -1.541 61.512 1.00 48.29 241 PHE A O 1
ATOM 2421 N N . ASN C 3 242 ? 4.986 -0.630 59.688 1.00 50.76 242 ASN A N 1
ATOM 2422 C CA . ASN C 3 242 ? 3.795 -1.490 59.795 1.00 55.24 242 ASN A CA 1
ATOM 2423 C C . ASN C 3 242 ? 4.178 -3.005 59.517 1.00 59.35 242 ASN A C 1
ATOM 2424 O O . ASN C 3 242 ? 3.363 -3.859 59.850 1.00 60.54 242 ASN A O 1
ATOM 2429 N N . ILE C 3 243 ? 5.367 -3.359 58.947 1.00 57.04 243 ILE A N 1
ATOM 2430 C CA . ILE C 3 243 ? 5.744 -4.773 58.773 1.00 56.66 243 ILE A CA 1
ATOM 2431 C C . ILE C 3 243 ? 5.723 -5.453 60.163 1.00 56.78 243 ILE A C 1
ATOM 2432 O O . ILE C 3 243 ? 5.459 -6.639 60.299 1.00 51.03 243 ILE A O 1
ATOM 2437 N N . TYR C 3 244 ? 6.011 -4.658 61.188 1.00 54.97 244 TYR A N 1
ATOM 2438 C CA . TYR C 3 244 ? 6.068 -5.152 62.557 1.00 57.77 244 TYR A CA 1
ATOM 2439 C C . TYR C 3 244 ? 4.760 -5.020 63.347 1.00 60.94 244 TYR A C 1
ATOM 2440 O O . TYR C 3 244 ? 4.498 -5.794 64.273 1.00 62.81 244 TYR A O 1
ATOM 2449 N N . HIS C 3 245 ? 3.949 -4.032 62.966 1.00 65.09 245 HIS A N 1
ATOM 2450 C CA . HIS C 3 245 ? 2.639 -3.756 63.568 1.00 72.40 245 HIS A CA 1
ATOM 2451 C C . HIS C 3 245 ? 1.640 -3.780 62.416 1.00 79.43 245 HIS A C 1
ATOM 2452 O O . HIS C 3 245 ? 0.801 -2.887 62.281 1.00 85.82 245 HIS A O 1
ATOM 2459 N N . SER C 3 246 ? 1.730 -4.816 61.594 1.00 83.76 246 SER A N 1
ATOM 2460 C CA . SER C 3 246 ? 0.896 -4.943 60.405 1.00 89.66 246 SER A CA 1
ATOM 2461 C C . SER C 3 246 ? -0.432 -5.675 60.532 1.00 94.79 246 SER A C 1
ATOM 2462 O O . SER C 3 246 ? -0.702 -6.350 61.522 1.00 98.54 246 SER A O 1
ATOM 2465 N N . LYS C 3 247 ? -1.244 -5.523 59.489 1.00 99.86 247 LYS A N 1
ATOM 2466 C CA . LYS C 3 247 ? -2.534 -6.149 59.364 1.00 102.90 247 LYS A CA 1
ATOM 2467 C C . LYS C 3 247 ? -2.523 -6.917 58.062 1.00 105.23 247 LYS A C 1
ATOM 2468 O O . LYS C 3 247 ? -3.035 -8.032 57.977 1.00 106.37 247 LYS A O 1
ATOM 2469 N N . GLU C 3 248 ? -1.933 -6.312 57.049 1.00 105.60 248 GLU A N 1
ATOM 2470 C CA . GLU C 3 248 ? -1.818 -6.928 55.736 1.00 107.11 248 GLU A CA 1
ATOM 2471 C C . GLU C 3 248 ? -2.054 -5.963 54.556 1.00 108.90 248 GLU A C 1
ATOM 2472 O O . GLU C 3 248 ? -1.121 -5.393 54.013 1.00 107.97 248 GLU A O 1
ATOM 2473 N N . LYS C 3 249 ? -3.326 -5.775 54.173 1.00 110.60 249 LYS A N 1
ATOM 2474 C CA . LYS C 3 249 ? -3.699 -4.881 53.094 1.00 110.08 249 LYS A CA 1
ATOM 2475 C C . LYS C 3 249 ? -3.436 -3.396 53.431 1.00 109.55 249 LYS A C 1
ATOM 2476 O O . LYS C 3 249 ? -4.360 -2.641 53.715 1.00 109.59 249 LYS A O 1
ATOM 2477 N N . ASN C 3 250 ? -2.151 -3.030 53.395 1.00 106.29 250 ASN A N 1
ATOM 2478 C CA . ASN C 3 250 ? -1.713 -1.659 53.712 1.00 101.59 250 ASN A CA 1
ATOM 2479 C C . ASN C 3 250 ? -1.215 -0.861 52.492 1.00 98.48 250 ASN A C 1
ATOM 2480 O O . ASN C 3 250 ? -1.737 -1.015 51.373 1.00 96.93 250 ASN A O 1
ATOM 2485 N N . GLY C 3 251 ? -0.191 -0.011 52.711 1.00 94.24 251 GLY A N 1
ATOM 2486 C CA . GLY C 3 251 ? 0.293 0.902 51.659 1.00 85.43 251 GLY A CA 1
ATOM 2487 C C . GLY C 3 251 ? 1.341 0.397 50.648 1.00 78.61 251 GLY A C 1
ATOM 2488 O O . GLY C 3 251 ? 1.337 -0.765 50.231 1.00 79.71 251 GLY A O 1
ATOM 2489 N N . THR C 3 252 ? 2.235 1.328 50.264 1.00 70.34 252 THR A N 1
ATOM 2490 C CA . THR C 3 252 ? 3.306 1.195 49.281 1.00 61.69 252 THR A CA 1
ATOM 2491 C C . THR C 3 252 ? 4.648 0.758 49.901 1.00 58.71 252 THR A C 1
ATOM 2492 O O . THR C 3 252 ? 4.943 1.034 51.058 1.00 64.63 252 THR A O 1
ATOM 2496 N N . ASP C 3 253 ? 5.450 0.084 49.077 1.00 54.49 253 ASP A N 1
ATOM 2497 C CA . ASP C 3 253 ? 6.786 -0.424 49.446 1.00 48.66 253 ASP A CA 1
ATOM 2498 C C . ASP C 3 253 ? 7.825 0.110 48.459 1.00 45.12 253 ASP A C 1
ATOM 2499 O O . ASP C 3 253 ? 8.140 -0.545 47.470 1.00 43.42 253 ASP A O 1
ATOM 2504 N N . GLU C 3 254 ? 8.357 1.294 48.743 1.00 43.01 254 GLU A N 1
ATOM 2505 C CA . GLU C 3 254 ? 9.359 1.921 47.884 1.00 45.62 254 GLU A CA 1
ATOM 2506 C C . GLU C 3 254 ? 10.746 1.338 48.138 1.00 42.56 254 GLU A C 1
ATOM 2507 O O . GLU C 3 254 ? 11.152 1.150 49.286 1.00 42.87 254 GLU A O 1
ATOM 2513 N N . VAL C 3 255 ? 11.480 1.045 47.066 1.00 36.92 255 VAL A N 1
ATOM 2514 C CA . VAL C 3 255 ? 12.808 0.461 47.199 1.00 34.32 255 VAL A CA 1
ATOM 2515 C C . VAL C 3 255 ? 13.855 1.045 46.263 1.00 40.61 255 VAL A C 1
ATOM 2516 O O . VAL C 3 255 ? 13.535 1.756 45.312 1.00 49.19 255 VAL A O 1
ATOM 2520 N N . TYR C 3 256 ? 15.115 0.731 46.552 1.00 40.26 256 TYR A N 1
ATOM 2521 C CA . TYR C 3 256 ? 16.236 1.163 45.732 1.00 42.86 256 TYR A CA 1
ATOM 2522 C C . TYR C 3 256 ? 17.151 -0.036 45.516 1.00 47.33 256 TYR A C 1
ATOM 2523 O O . TYR C 3 256 ? 17.958 -0.380 46.378 1.00 56.03 256 TYR A O 1
ATOM 2532 N N . ILE C 3 257 ? 17.020 -0.666 44.356 1.00 49.54 257 ILE A N 1
ATOM 2533 C CA . ILE C 3 257 ? 17.816 -1.835 44.018 1.00 51.06 257 ILE A CA 1
ATOM 2534 C C . ILE C 3 257 ? 19.104 -1.434 43.315 1.00 50.53 257 ILE A C 1
ATOM 2535 O O . ILE C 3 257 ? 19.072 -0.857 42.234 1.00 54.97 257 ILE A O 1
ATOM 2540 N N . PHE C 3 258 ? 20.238 -1.744 43.933 1.00 55.66 258 PHE A N 1
ATOM 2541 C CA . PHE C 3 258 ? 21.532 -1.398 43.359 1.00 62.02 258 PHE A CA 1
ATOM 2542 C C . PHE C 3 258 ? 22.550 -2.532 43.460 1.00 63.78 258 PHE A C 1
ATOM 2543 O O . PHE C 3 258 ? 22.698 -3.162 44.509 1.00 64.45 258 PHE A O 1
ATOM 2551 N N . ASN C 3 259 ? 23.250 -2.784 42.360 1.00 62.42 259 ASN A N 1
ATOM 2552 C CA . ASN C 3 259 ? 24.260 -3.832 42.316 1.00 65.57 259 ASN A CA 1
ATOM 2553 C C . ASN C 3 259 ? 25.497 -3.371 43.075 1.00 66.28 259 ASN A C 1
ATOM 2554 O O . ASN C 3 259 ? 25.426 -2.313 43.739 1.00 65.00 259 ASN A O 1
ATOM 2560 N N . MET D 3 1 ? 1.195 36.780 67.720 1.00 59.29 1 MET B N 1
ATOM 2561 C CA . MET D 3 1 ? 0.266 36.705 68.840 1.00 54.31 1 MET B CA 1
ATOM 2562 C C . MET D 3 1 ? -0.855 35.711 68.560 1.00 50.39 1 MET B C 1
ATOM 2563 O O . MET D 3 1 ? -1.532 35.779 67.536 1.00 56.82 1 MET B O 1
ATOM 2568 N N . LEU D 3 2 ? -1.060 34.781 69.495 1.00 39.09 2 LEU B N 1
ATOM 2569 C CA . LEU D 3 2 ? -2.128 33.751 69.386 1.00 34.86 2 LEU B CA 1
ATOM 2570 C C . LEU D 3 2 ? -3.205 33.961 70.445 1.00 27.81 2 LEU B C 1
ATOM 2571 O O . LEU D 3 2 ? -2.946 34.524 71.509 1.00 27.30 2 LEU B O 1
ATOM 2576 N N . GLY D 3 3 ? -4.407 33.522 70.151 1.00 28.49 3 GLY B N 1
ATOM 2577 C CA . GLY D 3 3 ? -5.472 33.645 71.115 1.00 30.81 3 GLY B CA 1
ATOM 2578 C C . GLY D 3 3 ? -5.467 32.356 71.914 1.00 30.38 3 GLY B C 1
ATOM 2579 O O . GLY D 3 3 ? -4.557 31.545 71.754 1.00 28.40 3 GLY B O 1
ATOM 2580 N N . ALA D 3 4 ? -6.465 32.160 72.768 1.00 23.19 4 ALA B N 1
ATOM 2581 C CA . ALA D 3 4 ? -6.551 30.948 73.567 1.00 23.10 4 ALA B CA 1
ATOM 2582 C C . ALA D 3 4 ? -7.052 29.783 72.705 1.00 26.63 4 ALA B C 1
ATOM 2583 O O . ALA D 3 4 ? -6.704 28.624 72.940 1.00 29.32 4 ALA B O 1
ATOM 2585 N N . ILE D 3 5 ? -7.863 30.091 71.701 1.00 25.55 5 ILE B N 1
ATOM 2586 C CA . ILE D 3 5 ? -8.391 29.057 70.813 1.00 21.83 5 ILE B CA 1
ATOM 2587 C C . ILE D 3 5 ? -8.622 29.663 69.451 1.00 23.94 5 ILE B C 1
ATOM 2588 O O . ILE D 3 5 ? -8.812 30.876 69.333 1.00 26.90 5 ILE B O 1
ATOM 2593 N N . ALA D 3 6 ? -8.598 28.830 68.418 1.00 20.12 6 ALA B N 1
ATOM 2594 C CA . ALA D 3 6 ? -8.904 29.324 67.080 1.00 27.25 6 ALA B CA 1
ATOM 2595 C C . ALA D 3 6 ? -10.274 29.984 67.222 1.00 24.28 6 ALA B C 1
ATOM 2596 O O . ALA D 3 6 ? -11.068 29.576 68.063 1.00 34.83 6 ALA B O 1
ATOM 2598 N N . TYR D 3 7 ? -10.557 30.998 66.417 1.00 28.31 7 TYR B N 1
ATOM 2599 C CA . TYR D 3 7 ? -11.830 31.700 66.524 1.00 23.58 7 TYR B CA 1
ATOM 2600 C C . TYR D 3 7 ? -12.069 32.528 65.272 1.00 28.40 7 TYR B C 1
ATOM 2601 O O . TYR D 3 7 ? -11.214 33.327 64.875 1.00 24.19 7 TYR B O 1
ATOM 2610 N N . THR D 3 8 ? -13.235 32.357 64.660 1.00 31.21 8 THR B N 1
ATOM 2611 C CA . THR D 3 8 ? -13.570 33.121 63.465 1.00 29.90 8 THR B CA 1
ATOM 2612 C C . THR D 3 8 ? -13.595 34.606 63.817 1.00 32.26 8 THR B C 1
ATOM 2613 O O . THR D 3 8 ? -14.178 35.003 64.826 1.00 26.75 8 THR B O 1
ATOM 2617 N N . GLY D 3 9 ? -12.954 35.421 62.983 1.00 32.27 9 GLY B N 1
ATOM 2618 C CA . GLY D 3 9 ? -12.915 36.853 63.229 1.00 29.67 9 GLY B CA 1
ATOM 2619 C C . GLY D 3 9 ? -11.900 37.315 64.270 1.00 29.36 9 GLY B C 1
ATOM 2620 O O . GLY D 3 9 ? -12.029 38.410 64.805 1.00 30.11 9 GLY B O 1
ATOM 2621 N N . ASN D 3 10 ? -10.891 36.497 64.558 1.00 30.18 10 ASN B N 1
ATOM 2622 C CA . ASN D 3 10 ? -9.873 36.859 65.550 1.00 33.10 10 ASN B CA 1
ATOM 2623 C C . ASN D 3 10 ? -8.991 38.016 65.061 1.00 32.75 10 ASN B C 1
ATOM 2624 O O . ASN D 3 10 ? -8.835 38.238 63.863 1.00 26.09 10 ASN B O 1
ATOM 2629 N N . LYS D 3 11 ? -8.385 38.728 66.000 1.00 33.65 11 LYS B N 1
ATOM 2630 C CA . LYS D 3 11 ? -7.546 39.859 65.659 1.00 26.17 11 LYS B CA 1
ATOM 2631 C C . LYS D 3 11 ? -6.054 39.568 65.697 1.00 29.79 11 LYS B C 1
ATOM 2632 O O . LYS D 3 11 ? -5.247 40.475 65.866 1.00 29.72 11 LYS B O 1
ATOM 2638 N N . GLN D 3 12 ? -5.679 38.309 65.528 1.00 30.07 12 GLN B N 1
ATOM 2639 C CA . GLN D 3 12 ? -4.269 37.948 65.562 1.00 36.81 12 GLN B CA 1
ATOM 2640 C C . GLN D 3 12 ? -3.416 38.720 64.551 1.00 42.57 12 GLN B C 1
ATOM 2641 O O . GLN D 3 12 ? -2.278 39.083 64.847 1.00 43.19 12 GLN B O 1
ATOM 2647 N N . SER D 3 13 ? -3.965 38.979 63.368 1.00 40.08 13 SER B N 1
ATOM 2648 C CA . SER D 3 13 ? -3.230 39.700 62.333 1.00 44.42 13 SER B CA 1
ATOM 2649 C C . SER D 3 13 ? -3.223 41.213 62.518 1.00 43.92 13 SER B C 1
ATOM 2650 O O . SER D 3 13 ? -2.217 41.871 62.254 1.00 44.58 13 SER B O 1
ATOM 2653 N N . LEU D 3 14 ? -4.339 41.763 62.983 1.00 39.57 14 LEU B N 1
ATOM 2654 C CA . LEU D 3 14 ? -4.456 43.206 63.156 1.00 39.69 14 LEU B CA 1
ATOM 2655 C C . LEU D 3 14 ? -3.956 43.793 64.464 1.00 39.02 14 LEU B C 1
ATOM 2656 O O . LEU D 3 14 ? -3.695 44.991 64.532 1.00 43.83 14 LEU B O 1
ATOM 2661 N N . LEU D 3 15 ? -3.817 42.966 65.496 1.00 40.19 15 LEU B N 1
ATOM 2662 C CA . LEU D 3 15 ? -3.385 43.451 66.803 1.00 40.14 15 LEU B CA 1
ATOM 2663 C C . LEU D 3 15 ? -2.203 44.418 66.790 1.00 38.89 15 LEU B C 1
ATOM 2664 O O . LEU D 3 15 ? -2.257 45.463 67.436 1.00 41.02 15 LEU B O 1
ATOM 2669 N N . PRO D 3 16 ? -1.121 44.086 66.066 1.00 37.22 16 PRO B N 1
ATOM 2670 C CA . PRO D 3 16 ? 0.029 44.997 66.034 1.00 38.82 16 PRO B CA 1
ATOM 2671 C C . PRO D 3 16 ? -0.369 46.414 65.603 1.00 38.48 16 PRO B C 1
ATOM 2672 O O . PRO D 3 16 ? -0.012 47.394 66.259 1.00 46.31 16 PRO B O 1
ATOM 2676 N N . GLU D 3 17 ? -1.114 46.514 64.504 1.00 34.60 17 GLU B N 1
ATOM 2677 C CA . GLU D 3 17 ? -1.560 47.804 63.987 1.00 39.05 17 GLU B CA 1
ATOM 2678 C C . GLU D 3 17 ? -2.523 48.480 64.949 1.00 43.83 17 GLU B C 1
ATOM 2679 O O . GLU D 3 17 ? -2.441 49.685 65.185 1.00 46.88 17 GLU B O 1
ATOM 2681 N N . LEU D 3 18 ? -3.447 47.702 65.498 1.00 43.29 18 LEU B N 1
ATOM 2682 C CA . LEU D 3 18 ? -4.420 48.252 66.422 1.00 40.28 18 LEU B CA 1
ATOM 2683 C C . LEU D 3 18 ? -3.765 48.808 67.680 1.00 42.05 18 LEU B C 1
ATOM 2684 O O . LEU D 3 18 ? -4.076 49.921 68.103 1.00 46.99 18 LEU B O 1
ATOM 2689 N N . LYS D 3 19 ? -2.852 48.047 68.275 1.00 41.87 19 LYS B N 1
ATOM 2690 C CA . LYS D 3 19 ? -2.203 48.499 69.495 1.00 42.56 19 LYS 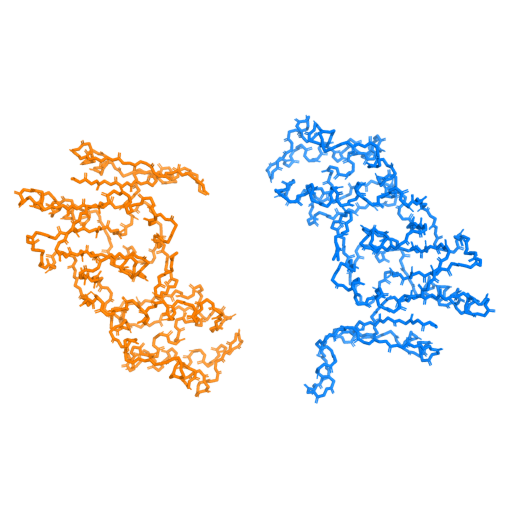B CA 1
ATOM 2691 C C . LYS D 3 19 ? -1.468 49.835 69.358 1.00 45.15 19 LYS B C 1
ATOM 2692 O O . LYS D 3 19 ? -1.434 50.619 70.304 1.00 39.53 19 LYS B O 1
ATOM 2698 N N . SER D 3 20 ? -0.897 50.113 68.191 1.00 44.31 20 SER B N 1
ATOM 2699 C CA . SER D 3 20 ? -0.190 51.379 68.016 1.00 49.13 20 SER B CA 1
ATOM 2700 C C . SER D 3 20 ? -1.156 52.566 68.143 1.00 50.82 20 SER B C 1
ATOM 2701 O O . SER D 3 20 ? -0.747 53.721 68.040 1.00 53.44 20 SER B O 1
ATOM 2704 N N . HIS D 3 21 ? -2.435 52.276 68.373 1.00 51.94 21 HIS B N 1
ATOM 2705 C CA . HIS D 3 21 ? -3.446 53.321 68.532 1.00 49.49 21 HIS B CA 1
ATOM 2706 C C . HIS D 3 21 ? -4.064 53.295 69.933 1.00 50.11 21 HIS B C 1
ATOM 2707 O O . HIS D 3 21 ? -4.715 54.254 70.351 1.00 54.16 21 HIS B O 1
ATOM 2714 N N . PHE D 3 22 ? -3.865 52.197 70.655 1.00 47.85 22 PHE B N 1
ATOM 2715 C CA . PHE D 3 22 ? -4.403 52.071 72.010 1.00 47.48 22 PHE B CA 1
ATOM 2716 C C . PHE D 3 22 ? -3.687 53.011 72.975 1.00 51.06 22 PHE B C 1
ATOM 2717 O O . PHE D 3 22 ? -2.465 53.146 72.937 1.00 56.19 22 PHE B O 1
ATOM 2725 N N . PRO D 3 23 ? -4.441 53.670 73.860 1.00 48.12 23 PRO B N 1
ATOM 2726 C CA . PRO D 3 23 ? -3.832 54.583 74.825 1.00 48.50 23 PRO B CA 1
ATOM 2727 C C . PRO D 3 23 ? -3.333 53.768 76.003 1.00 46.31 23 PRO B C 1
ATOM 2728 O O . PRO D 3 23 ? -3.346 52.540 75.969 1.00 48.64 23 PRO B O 1
ATOM 2732 N N . LYS D 3 24 ? -2.892 54.466 77.031 1.00 43.44 24 LYS B N 1
ATOM 2733 C CA . LYS D 3 24 ? -2.492 53.795 78.250 1.00 41.47 24 LYS B CA 1
ATOM 2734 C C . LYS D 3 24 ? -3.779 53.682 79.059 1.00 39.45 24 LYS B C 1
ATOM 2735 O O . LYS D 3 24 ? -4.804 54.210 78.643 1.00 39.62 24 LYS B O 1
ATOM 2741 N N . TYR D 3 25 ? -3.749 53.012 80.186 1.00 34.31 25 TYR B N 1
ATOM 2742 C CA . TYR D 3 25 ? -5.001 52.853 80.880 1.00 36.26 25 TYR B CA 1
ATOM 2743 C C . TYR D 3 25 ? -4.838 52.219 82.247 1.00 33.52 25 TYR B C 1
ATOM 2744 O O . TYR D 3 25 ? -3.790 51.657 82.563 1.00 37.44 25 TYR B O 1
ATOM 2753 N N . ASN D 3 26 ? -5.899 52.315 83.043 1.00 35.45 26 ASN B N 1
ATOM 2754 C CA . ASN D 3 26 ? -5.935 51.736 84.378 1.00 43.52 26 ASN B CA 1
ATOM 2755 C C . ASN D 3 26 ? -6.483 50.323 84.283 1.00 42.83 26 ASN B C 1
ATOM 2756 O O . ASN D 3 26 ? -6.167 49.468 85.111 1.00 40.98 26 ASN B O 1
ATOM 2761 N N . ARG D 3 27 ? -7.320 50.096 83.273 1.00 40.64 27 ARG B N 1
ATOM 2762 C CA . ARG D 3 27 ? -7.927 48.792 83.045 1.00 42.66 27 ARG B CA 1
ATOM 2763 C C . ARG D 3 27 ? -8.367 48.657 81.588 1.00 40.27 27 ARG B C 1
ATOM 2764 O O . ARG D 3 27 ? -9.021 49.545 81.038 1.00 37.90 27 ARG B O 1
ATOM 2772 N N . PHE D 3 28 ? -7.987 47.541 80.971 1.00 35.96 28 PHE B N 1
ATOM 2773 C CA . PHE D 3 28 ? -8.337 47.254 79.584 1.00 33.89 28 PHE B CA 1
ATOM 2774 C C . PHE D 3 28 ? -9.645 46.477 79.599 1.00 34.08 28 PHE B C 1
ATOM 2775 O O . PHE D 3 28 ? -9.749 45.432 80.251 1.00 37.82 28 PHE B O 1
ATOM 2783 N N . VAL D 3 29 ? -10.647 46.987 78.896 1.00 32.74 29 VAL B N 1
ATOM 2784 C CA . VAL D 3 29 ? -11.935 46.306 78.842 1.00 31.94 29 VAL B CA 1
ATOM 2785 C C . VAL D 3 29 ? -12.175 45.718 77.452 1.00 33.51 29 VAL B C 1
ATOM 2786 O O . VAL D 3 29 ? -12.444 46.449 76.497 1.00 34.62 29 VAL B O 1
ATOM 2790 N N . ASP D 3 30 ? -12.048 44.397 77.350 1.00 29.05 30 ASP B N 1
ATOM 2791 C CA . ASP D 3 30 ? -12.267 43.671 76.130 1.00 33.18 30 ASP B CA 1
ATOM 2792 C C . ASP D 3 30 ? -13.732 43.206 76.150 1.00 37.49 30 ASP B C 1
ATOM 2793 O O . ASP D 3 30 ? -14.032 42.080 76.527 1.00 37.11 30 ASP B O 1
ATOM 2798 N N . LEU D 3 31 ? -14.658 44.098 75.735 1.00 28.90 31 LEU B N 1
ATOM 2799 C CA . LEU D 3 31 ? -16.105 43.880 75.755 1.00 31.97 31 LEU B CA 1
ATOM 2800 C C . LEU D 3 31 ? -16.642 42.640 75.051 1.00 32.99 31 LEU B C 1
ATOM 2801 O O . LEU D 3 31 ? -17.614 42.044 75.486 1.00 27.04 31 LEU B O 1
ATOM 2806 N N . PHE D 3 32 ? -16.010 42.252 73.970 1.00 27.83 32 PHE B N 1
ATOM 2807 C CA . PHE D 3 32 ? -16.395 41.044 73.205 1.00 32.66 32 PHE B CA 1
ATOM 2808 C C . PHE D 3 32 ? -15.135 40.243 72.974 1.00 33.58 32 PHE B C 1
ATOM 2809 O O . PHE D 3 32 ? -14.689 40.086 71.840 1.00 30.94 32 PHE B O 1
ATOM 2817 N N . CYS D 3 33 ? -14.555 39.738 74.058 1.00 30.31 33 CYS B N 1
ATOM 2818 C CA . CYS D 3 33 ? -13.251 39.023 74.017 1.00 26.28 33 CYS B CA 1
ATOM 2819 C C . CYS D 3 33 ? -13.135 37.838 73.066 1.00 27.71 33 CYS B C 1
ATOM 2820 O O . CYS D 3 33 ? -12.039 37.580 72.545 1.00 28.67 33 CYS B O 1
ATOM 2823 N N . GLY D 3 34 ? -14.213 37.101 72.818 1.00 28.16 34 GLY B N 1
ATOM 2824 C CA . GLY D 3 34 ? -14.120 35.973 71.899 1.00 29.36 34 GLY B CA 1
ATOM 2825 C C . GLY D 3 34 ? -12.991 34.984 72.168 1.00 26.10 34 GLY B C 1
ATOM 2826 O O . GLY D 3 34 ? -12.946 34.371 73.233 1.00 21.66 34 GLY B O 1
ATOM 2827 N N . GLY D 3 35 ? -12.081 34.833 71.205 1.00 27.65 35 GLY B N 1
ATOM 2828 C CA . GLY D 3 35 ? -10.970 33.898 71.343 1.00 19.23 35 GLY B CA 1
ATOM 2829 C C . GLY D 3 35 ? -9.767 34.394 72.145 1.00 28.14 35 GLY B C 1
ATOM 2830 O O . GLY D 3 35 ? -8.761 33.691 72.268 1.00 14.88 35 GLY B O 1
ATOM 2831 N N . LEU D 3 36 ? -9.856 35.613 72.667 1.00 23.17 36 LEU B N 1
ATOM 2832 C CA . LEU D 3 36 ? -8.786 36.208 73.474 1.00 22.90 36 LEU B CA 1
ATOM 2833 C C . LEU D 3 36 ? -7.479 36.589 72.767 1.00 28.18 36 LEU B C 1
ATOM 2834 O O . LEU D 3 36 ? -6.469 36.819 73.432 1.00 30.80 36 LEU B O 1
ATOM 2839 N N . SER D 3 37 ? -7.466 36.671 71.442 1.00 26.80 37 SER B N 1
ATOM 2840 C CA . SER D 3 37 ? -6.218 37.056 70.783 1.00 33.24 37 SER B CA 1
ATOM 2841 C C . SER D 3 37 ? -5.837 38.474 71.219 1.00 31.84 37 SER B C 1
ATOM 2842 O O . SER D 3 37 ? -4.676 38.861 71.147 1.00 29.67 37 SER B O 1
ATOM 2845 N N . VAL D 3 38 ? -6.813 39.248 71.681 1.00 29.98 38 VAL B N 1
ATOM 2846 C CA . VAL D 3 38 ? -6.524 40.601 72.136 1.00 27.74 38 VAL B CA 1
ATOM 2847 C C . VAL D 3 38 ? -6.222 40.628 73.635 1.00 31.11 38 VAL B C 1
ATOM 2848 O O . VAL D 3 38 ? -5.166 41.107 74.049 1.00 31.83 38 VAL B O 1
ATOM 2852 N N . SER D 3 39 ? -7.134 40.096 74.446 1.00 33.51 39 SER B N 1
ATOM 2853 C CA . SER D 3 39 ? -6.955 40.091 75.900 1.00 33.72 39 SER B CA 1
ATOM 2854 C C . SER D 3 39 ? -5.626 39.537 76.403 1.00 33.03 39 SER B C 1
ATOM 2855 O O . SER D 3 39 ? -4.967 40.155 77.244 1.00 39.34 39 SER B O 1
ATOM 2858 N N . LEU D 3 40 ? -5.235 38.375 75.897 1.00 25.54 40 LEU B N 1
ATOM 2859 C CA . LEU D 3 40 ? -3.992 37.737 76.321 1.00 30.93 40 LEU B CA 1
ATOM 2860 C C . LEU D 3 40 ? -2.747 38.498 75.918 1.00 28.20 40 LEU B C 1
ATOM 2861 O O . LEU D 3 40 ? -1.677 38.260 76.473 1.00 31.82 40 LEU B O 1
ATOM 2866 N N . ASN D 3 41 ? -2.885 39.451 74.971 1.00 31.96 41 ASN B N 1
ATOM 2867 C CA . ASN D 3 41 ? -1.700 40.144 74.457 1.00 30.73 41 ASN B CA 1
ATOM 2868 C C . ASN D 3 41 ? -1.605 41.644 74.709 1.00 32.86 41 ASN B C 1
ATOM 2869 O O . ASN D 3 41 ? -0.808 42.318 74.049 1.00 32.76 41 ASN B O 1
ATOM 2874 N N . VAL D 3 42 ? -2.375 42.175 75.648 1.00 34.03 42 VAL B N 1
ATOM 2875 C CA . VAL D 3 42 ? -2.279 43.596 75.967 1.00 32.99 42 VAL B CA 1
ATOM 2876 C C . VAL D 3 42 ? -1.909 43.717 77.442 1.00 40.17 42 VAL B C 1
ATOM 2877 O O . VAL D 3 42 ? -2.137 42.788 78.222 1.00 38.42 42 VAL B O 1
ATOM 2881 N N . ASN D 3 43 ? -1.333 44.848 77.829 1.00 39.13 43 ASN B N 1
ATOM 2882 C CA . ASN D 3 43 ? -0.957 45.029 79.222 1.00 41.04 43 ASN B CA 1
ATOM 2883 C C . ASN D 3 43 ? -2.207 45.047 80.085 1.00 42.11 43 ASN B C 1
ATOM 2884 O O . ASN D 3 43 ? -3.229 45.617 79.705 1.00 42.03 43 ASN B O 1
ATOM 2889 N N . GLY D 3 44 ? -2.122 44.410 81.245 1.00 42.04 44 GLY B N 1
ATOM 2890 C CA . GLY D 3 44 ? -3.260 44.366 82.141 1.00 44.02 44 GLY B CA 1
ATOM 2891 C C . GLY D 3 44 ? -3.249 45.507 83.137 1.00 44.86 44 GLY B C 1
ATOM 2892 O O . GLY D 3 44 ? -2.435 46.422 83.023 1.00 41.21 44 GLY B O 1
ATOM 2893 N N . PRO D 3 45 ? -4.163 45.495 84.115 1.00 44.25 45 PRO B N 1
ATOM 2894 C CA . PRO D 3 45 ? -5.181 44.456 84.295 1.00 42.32 45 PRO B CA 1
ATOM 2895 C C . PRO D 3 45 ? -6.192 44.480 83.150 1.00 42.25 45 PRO B C 1
ATOM 2896 O O . PRO D 3 45 ? -6.407 45.520 82.526 1.00 40.64 45 PRO B O 1
ATOM 2900 N N . VAL D 3 46 ? -6.816 43.338 82.880 1.00 40.17 46 VAL B N 1
ATOM 2901 C CA . VAL D 3 46 ? -7.787 43.251 81.794 1.00 34.90 46 VAL B CA 1
ATOM 2902 C C . VAL D 3 46 ? -9.112 42.648 82.241 1.00 34.84 46 VAL B C 1
ATOM 2903 O O . VAL D 3 46 ? -9.155 41.826 83.157 1.00 39.06 46 VAL B O 1
ATOM 2907 N N . LEU D 3 47 ? -10.194 43.072 81.599 1.00 29.16 47 LEU B N 1
ATOM 2908 C CA . LEU D 3 47 ? -11.510 42.520 81.881 1.00 30.16 47 LEU B CA 1
ATOM 2909 C C . LEU D 3 47 ? -11.971 41.907 80.558 1.00 28.84 47 LEU B C 1
ATOM 2910 O O . LEU D 3 47 ? -12.285 42.618 79.608 1.00 28.30 47 LEU B O 1
ATOM 2915 N N . ALA D 3 48 ? -11.986 40.580 80.500 1.00 31.84 48 ALA B N 1
ATOM 2916 C CA . ALA D 3 48 ? -12.391 39.866 79.293 1.00 27.55 48 ALA B CA 1
ATOM 2917 C C . ALA D 3 48 ? -13.844 39.439 79.407 1.00 32.41 48 ALA B C 1
ATOM 2918 O O . ALA D 3 48 ? -14.199 38.587 80.230 1.00 27.61 48 ALA B O 1
ATOM 2920 N N . ASN D 3 49 ? -14.684 40.029 78.571 1.00 25.91 49 ASN B N 1
ATOM 2921 C CA . ASN D 3 49 ? -16.091 39.707 78.604 1.00 27.21 49 ASN B CA 1
ATOM 2922 C C . ASN D 3 49 ? -16.630 39.228 77.273 1.00 28.37 49 ASN B C 1
ATOM 2923 O O . ASN D 3 49 ? -16.174 39.645 76.209 1.00 28.48 49 ASN B O 1
ATOM 2928 N N . ASP D 3 50 ? -17.606 38.332 77.352 1.00 29.53 50 ASP B N 1
ATOM 2929 C CA . ASP D 3 50 ? -18.260 37.809 76.170 1.00 32.44 50 ASP B CA 1
ATOM 2930 C C . ASP D 3 50 ? -19.613 37.257 76.611 1.00 34.66 50 ASP B C 1
ATOM 2931 O O . ASP D 3 50 ? -19.758 36.776 77.741 1.00 38.89 50 ASP B O 1
ATOM 2936 N N . ILE D 3 51 ? -20.605 37.331 75.731 1.00 28.04 51 ILE B N 1
ATOM 2937 C CA . ILE D 3 51 ? -21.936 36.860 76.077 1.00 31.24 51 ILE B CA 1
ATOM 2938 C C . ILE D 3 51 ? -22.048 35.332 76.141 1.00 31.65 51 ILE B C 1
ATOM 2939 O O . ILE D 3 51 ? -22.959 34.800 76.777 1.00 32.04 51 ILE B O 1
ATOM 2944 N N . GLN D 3 52 ? -21.127 34.621 75.498 1.00 29.29 52 GLN B N 1
ATOM 2945 C CA . GLN D 3 52 ? -21.200 33.163 75.515 1.00 30.39 52 GLN B CA 1
ATOM 2946 C C . GLN D 3 52 ? -20.614 32.545 76.781 1.00 28.29 52 GLN B C 1
ATOM 2947 O O . GLN D 3 52 ? -19.415 32.262 76.870 1.00 33.08 52 GLN B O 1
ATOM 2953 N N . GLU D 3 53 ? -21.487 32.336 77.762 1.00 30.78 53 GLU B N 1
ATOM 2954 C CA . GLU D 3 53 ? -21.094 31.762 79.044 1.00 36.25 53 GLU B CA 1
ATOM 2955 C C . GLU D 3 53 ? -20.314 30.446 78.942 1.00 30.94 53 GLU B C 1
ATOM 2956 O O . GLU D 3 53 ? -19.372 30.231 79.693 1.00 32.46 53 GLU B O 1
ATOM 2962 N N . PRO D 3 54 ? -20.707 29.544 78.024 1.00 31.35 54 PRO B N 1
ATOM 2963 C CA . PRO D 3 54 ? -19.988 28.274 77.894 1.00 30.87 54 PRO B CA 1
ATOM 2964 C C . PRO D 3 54 ? -18.492 28.471 77.666 1.00 33.59 54 PRO B C 1
ATOM 2965 O O . PRO D 3 54 ? -17.668 27.809 78.296 1.00 36.97 54 PRO B O 1
ATOM 2969 N N . ILE D 3 55 ? -18.154 29.388 76.765 1.00 31.31 55 ILE B N 1
ATOM 2970 C CA . ILE D 3 55 ? -16.763 29.666 76.434 1.00 24.28 55 ILE B CA 1
ATOM 2971 C C . ILE D 3 55 ? -16.029 30.380 77.573 1.00 27.22 55 ILE B C 1
ATOM 2972 O O . ILE D 3 55 ? -14.892 30.024 77.902 1.00 23.69 55 ILE B O 1
ATOM 2977 N N . ILE D 3 56 ? -16.669 31.376 78.181 1.00 26.34 56 ILE B N 1
ATOM 2978 C CA . ILE D 3 56 ? -16.047 32.086 79.295 1.00 26.76 56 ILE B CA 1
ATOM 2979 C C . ILE D 3 56 ? -15.753 31.106 80.446 1.00 32.14 56 ILE B C 1
ATOM 2980 O O . ILE D 3 56 ? -14.683 31.153 81.053 1.00 32.67 56 ILE B O 1
ATOM 2985 N N . GLU D 3 57 ? -16.703 30.224 80.747 1.00 30.72 57 GLU B N 1
ATOM 2986 C CA . GLU D 3 57 ? -16.511 29.240 81.816 1.00 31.64 57 GLU B CA 1
ATOM 2987 C C . GLU D 3 57 ? -15.388 28.273 81.446 1.00 30.83 57 GLU B C 1
ATOM 2988 O O . GLU D 3 57 ? -14.671 27.769 82.309 1.00 28.26 57 GLU B O 1
ATOM 2994 N N . MET D 3 58 ? -15.238 28.003 80.155 1.00 25.27 58 MET B N 1
ATOM 2995 C CA . MET D 3 58 ? -14.161 27.131 79.719 1.00 27.04 58 MET B CA 1
ATOM 2996 C C . MET D 3 58 ? -12.841 27.829 80.080 1.00 24.57 58 MET B C 1
ATOM 2997 O O . MET D 3 58 ? -11.931 27.208 80.619 1.00 28.04 58 MET B O 1
ATOM 3002 N N . TYR D 3 59 ? -12.753 29.130 79.804 1.00 24.92 59 TYR B N 1
ATOM 3003 C CA . TYR D 3 59 ? -11.553 29.902 80.128 1.00 26.35 59 TYR B CA 1
ATOM 3004 C C . TYR D 3 59 ? -11.307 29.870 81.647 1.00 31.21 59 TYR B C 1
ATOM 3005 O O . TYR D 3 59 ? -10.191 29.601 82.094 1.00 27.17 59 TYR B O 1
ATOM 3014 N N . LYS D 3 60 ? -12.354 30.135 82.430 1.00 27.01 60 LYS B N 1
ATOM 3015 C CA . LYS D 3 60 ? -12.254 30.117 83.895 1.00 32.54 60 LYS B CA 1
ATOM 3016 C C . LYS D 3 60 ? -11.736 28.773 84.403 1.00 33.19 60 LYS B C 1
ATOM 3017 O O . LYS D 3 60 ? -10.961 28.720 85.356 1.00 33.74 60 LYS B O 1
ATOM 3023 N N . ARG D 3 61 ? -12.179 27.688 83.770 1.00 31.19 61 ARG B N 1
ATOM 3024 C CA . ARG D 3 61 ? -11.757 26.341 84.149 1.00 24.74 61 ARG B CA 1
ATOM 3025 C C . ARG D 3 61 ? -10.331 26.076 83.683 1.00 31.86 61 ARG B C 1
ATOM 3026 O O . ARG D 3 61 ? -9.534 25.469 84.401 1.00 39.10 61 ARG B O 1
ATOM 3034 N N . LEU D 3 62 ? -10.017 26.551 82.482 1.00 28.63 62 LEU B N 1
ATOM 3035 C CA . LEU D 3 62 ? -8.697 26.368 81.887 1.00 29.04 62 LEU B CA 1
ATOM 3036 C C . LEU D 3 62 ? -7.572 26.839 82.819 1.00 24.56 62 LEU B C 1
ATOM 3037 O O . LEU D 3 62 ? -6.504 26.240 82.865 1.00 26.57 62 LEU B O 1
ATOM 3042 N N . ILE D 3 63 ? -7.820 27.909 83.564 1.00 27.43 63 ILE B N 1
ATOM 3043 C CA . ILE D 3 63 ? -6.828 28.434 84.497 1.00 32.57 63 ILE B CA 1
ATOM 3044 C C . ILE D 3 63 ? -6.348 27.338 85.454 1.00 29.92 63 ILE B C 1
ATOM 3045 O O . ILE D 3 63 ? -5.190 27.330 85.870 1.00 29.68 63 ILE B O 1
ATOM 3050 N N . ASN D 3 64 ? -7.244 26.410 85.777 1.00 27.70 64 ASN B N 1
ATOM 3051 C CA . ASN D 3 64 ? -6.946 25.312 86.695 1.00 31.25 64 ASN B CA 1
ATOM 3052 C C . ASN D 3 64 ? -6.799 23.961 86.003 1.00 33.83 64 ASN B C 1
ATOM 3053 O O . ASN D 3 64 ? -7.155 22.925 86.565 1.00 29.96 64 ASN B O 1
ATOM 3058 N N . VAL D 3 65 ? -6.260 23.971 84.790 1.00 34.68 65 VAL B N 1
ATOM 3059 C CA . VAL D 3 65 ? -6.084 22.742 84.035 1.00 25.95 65 VAL B CA 1
ATOM 3060 C C . VAL D 3 65 ? -4.673 22.642 83.491 1.00 32.02 65 VAL B C 1
ATOM 3061 O O . VAL D 3 65 ? -4.082 23.643 83.085 1.00 33.63 65 VAL B O 1
ATOM 3065 N N . SER D 3 66 ? -4.130 21.431 83.492 1.00 31.19 66 SER B N 1
ATOM 3066 C CA . SER D 3 66 ? -2.789 21.206 82.974 1.00 34.94 66 SER B CA 1
ATOM 3067 C C . SER D 3 66 ? -2.951 20.436 81.669 1.00 35.85 66 SER B C 1
ATOM 3068 O O . SER D 3 66 ? -3.985 19.807 81.440 1.00 35.84 66 SER B O 1
ATOM 3071 N N . TRP D 3 67 ? -1.937 20.484 80.814 1.00 31.25 67 TRP B N 1
ATOM 3072 C CA . TRP D 3 67 ? -2.019 19.792 79.541 1.00 34.89 67 TRP B CA 1
ATOM 3073 C C . TRP D 3 67 ? -2.225 18.300 79.751 1.00 35.15 67 TRP B C 1
ATOM 3074 O O . TRP D 3 67 ? -2.942 17.650 78.991 1.00 41.15 67 TRP B O 1
ATOM 3085 N N . ASP D 3 68 ? -1.606 17.756 80.790 1.00 41.93 68 ASP B N 1
ATOM 3086 C CA . ASP D 3 68 ? -1.739 16.335 81.065 1.00 43.97 68 ASP B CA 1
ATOM 3087 C C . ASP D 3 68 ? -3.185 15.992 81.384 1.00 44.83 68 ASP B C 1
ATOM 3088 O O . ASP D 3 68 ? -3.626 14.865 81.161 1.00 49.21 68 ASP B O 1
ATOM 3093 N N . ASP D 3 69 ? -3.926 16.965 81.901 1.00 48.56 69 ASP B N 1
ATOM 3094 C CA . ASP D 3 69 ? -5.331 16.741 82.197 1.00 44.69 69 ASP B CA 1
ATOM 3095 C C . ASP D 3 69 ? -6.055 16.633 80.860 1.00 41.72 69 ASP B C 1
ATOM 3096 O O . ASP D 3 69 ? -6.959 15.815 80.693 1.00 40.23 69 ASP B O 1
ATOM 3101 N N . VAL D 3 70 ? -5.653 17.461 79.902 1.00 33.57 70 VAL B N 1
ATOM 3102 C CA . VAL D 3 70 ? -6.278 17.421 78.586 1.00 31.66 70 VAL B CA 1
ATOM 3103 C C . VAL D 3 70 ? -6.002 16.070 77.943 1.00 30.16 70 VAL B C 1
ATOM 3104 O O . VAL D 3 70 ? -6.885 15.482 77.323 1.00 32.92 70 VAL B O 1
ATOM 3108 N N . LEU D 3 71 ? -4.778 15.572 78.114 1.00 33.68 71 LEU B N 1
ATOM 3109 C CA . LEU D 3 71 ? -4.388 14.287 77.543 1.00 35.73 71 LEU B CA 1
ATOM 3110 C C . LEU D 3 71 ? -5.074 13.105 78.231 1.00 37.14 71 LEU B C 1
ATOM 3111 O O . LEU D 3 71 ? -5.342 12.078 77.606 1.00 28.29 71 LEU B O 1
ATOM 3116 N N . LYS D 3 72 ? -5.355 13.247 79.521 1.00 37.92 72 LYS B N 1
ATOM 3117 C CA . LYS D 3 72 ? -6.034 12.182 80.247 1.00 38.84 72 LYS B CA 1
ATOM 3118 C C . LYS D 3 72 ? -7.431 11.993 79.647 1.00 43.81 72 LYS B C 1
ATOM 3119 O O . LYS D 3 72 ? -7.857 10.870 79.383 1.00 44.82 72 LYS B O 1
ATOM 3121 N N . VAL D 3 73 ? -8.143 13.094 79.421 1.00 42.07 73 VAL B N 1
ATOM 3122 C CA . VAL D 3 73 ? -9.481 13.004 78.849 1.00 38.65 73 VAL B CA 1
ATOM 3123 C C . VAL D 3 73 ? -9.432 12.399 77.449 1.00 37.95 73 VAL B C 1
ATOM 3124 O O . VAL D 3 73 ? -10.310 11.629 77.065 1.00 34.86 73 VAL B O 1
ATOM 3128 N N . ILE D 3 74 ? -8.397 12.734 76.688 1.00 38.58 74 ILE B N 1
ATOM 3129 C CA . ILE D 3 74 ? -8.274 12.205 75.338 1.00 35.82 74 ILE B CA 1
ATOM 3130 C C . ILE D 3 74 ? -8.028 10.700 75.334 1.00 38.57 74 ILE B C 1
ATOM 3131 O O . ILE D 3 74 ? -8.506 9.995 74.443 1.00 35.87 74 ILE B O 1
ATOM 3136 N N . LYS D 3 75 ? -7.289 10.213 76.330 1.00 41.61 75 LYS B N 1
ATOM 3137 C CA . LYS D 3 75 ? -7.023 8.787 76.417 1.00 38.71 75 LYS B CA 1
ATOM 3138 C C . LYS D 3 75 ? -8.300 8.099 76.862 1.00 42.97 75 LYS B C 1
ATOM 3139 O O . LYS D 3 75 ? -8.759 7.139 76.247 1.00 41.38 75 LYS B O 1
ATOM 3140 N N . GLN D 3 76 ? -8.883 8.619 77.936 1.00 35.69 76 GLN B N 1
ATOM 3141 C CA . GLN D 3 76 ? -10.121 8.094 78.490 1.00 37.61 76 GLN B CA 1
ATOM 3142 C C . GLN D 3 76 ? -11.216 7.882 77.449 1.00 40.29 76 GLN B C 1
ATOM 3143 O O . GLN D 3 76 ? -11.979 6.920 77.541 1.00 40.31 76 GLN B O 1
ATOM 3149 N N . TYR D 3 77 ? -11.311 8.793 76.482 1.00 39.03 77 TYR B N 1
ATOM 3150 C CA . TYR D 3 77 ? -12.312 8.683 75.421 1.00 36.86 77 TYR B CA 1
ATOM 3151 C C . TYR D 3 77 ? -11.707 8.060 74.179 1.00 36.57 77 TYR B C 1
ATOM 3152 O O . TYR D 3 77 ? -12.421 7.650 73.268 1.00 39.39 77 TYR B O 1
ATOM 3161 N N . LYS D 3 78 ? -10.381 7.993 74.143 1.00 40.86 78 LYS B N 1
ATOM 3162 C CA . LYS D 3 78 ? -9.695 7.413 73.000 1.00 43.44 78 LYS B CA 1
ATOM 3163 C C . LYS D 3 78 ? -10.101 8.165 71.733 1.00 39.55 78 LYS B C 1
ATOM 3164 O O . LYS D 3 78 ? -10.708 7.609 70.823 1.00 40.81 78 LYS B O 1
ATOM 3170 N N . LEU D 3 79 ? -9.769 9.450 71.710 1.00 43.30 79 LEU B N 1
ATOM 3171 C CA . LEU D 3 79 ? -10.053 10.319 70.579 1.00 42.36 79 LEU B CA 1
ATOM 3172 C C . LEU D 3 79 ? -8.858 10.295 69.628 1.00 39.57 79 LEU B C 1
ATOM 317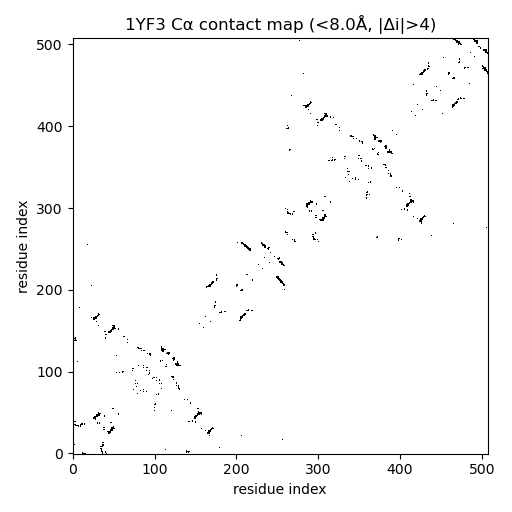3 O O . LEU D 3 79 ? -7.740 9.966 70.026 1.00 45.56 79 LEU B O 1
ATOM 3178 N N . SER D 3 80 ? -9.103 10.636 68.369 1.00 40.16 80 SER B N 1
ATOM 3179 C CA . SER D 3 80 ? -8.053 10.672 67.354 1.00 37.71 80 SER B CA 1
ATOM 3180 C C . SER D 3 80 ? -8.669 11.323 66.130 1.00 40.66 80 SER B C 1
ATOM 3181 O O . SER D 3 80 ? -9.851 11.660 66.144 1.00 40.30 80 SER B O 1
ATOM 3184 N N . LYS D 3 81 ? -7.891 11.498 65.069 1.00 39.71 81 LYS B N 1
ATOM 3185 C CA . LYS D 3 81 ? -8.426 12.135 63.875 1.00 43.68 81 LYS B CA 1
ATOM 3186 C C . LYS D 3 81 ? -9.420 11.264 63.101 1.00 41.80 81 LYS B C 1
ATOM 3187 O O . LYS D 3 81 ? -9.965 11.700 62.089 1.00 43.57 81 LYS B O 1
ATOM 3193 N N . THR D 3 82 ? -9.665 10.044 63.575 1.00 39.88 82 THR B N 1
ATOM 3194 C CA . THR D 3 82 ? -10.617 9.158 62.906 1.00 40.98 82 THR B CA 1
ATOM 3195 C C . THR D 3 82 ? -11.641 8.533 63.857 1.00 44.00 82 THR B C 1
ATOM 3196 O O . THR D 3 82 ? -12.439 7.689 63.445 1.00 47.35 82 THR B O 1
ATOM 3200 N N . SER D 3 83 ? -11.624 8.949 65.120 1.00 37.75 83 SER B N 1
ATOM 3201 C CA . SER D 3 83 ? -12.545 8.411 66.122 1.00 41.35 83 SER B CA 1
ATOM 3202 C C . SER D 3 83 ? -13.882 9.160 66.164 1.00 39.77 83 SER B C 1
ATOM 3203 O O . SER D 3 83 ? -14.205 9.812 67.156 1.00 44.31 83 SER B O 1
ATOM 3206 N N . LYS D 3 84 ? -14.662 9.048 65.094 1.00 38.57 84 LYS B N 1
ATOM 3207 C CA . LYS D 3 84 ? -15.950 9.729 65.004 1.00 41.35 84 LYS B CA 1
ATOM 3208 C C . LYS D 3 84 ? -16.973 9.322 66.062 1.00 38.68 84 LYS B C 1
ATOM 3209 O O . LYS D 3 84 ? -17.675 10.177 66.603 1.00 39.39 84 LYS B O 1
ATOM 3215 N N . GLU D 3 85 ? -17.070 8.029 66.355 1.00 34.11 85 GLU B N 1
ATOM 3216 C CA . GLU D 3 85 ? -18.027 7.561 67.360 1.00 34.56 85 GLU B CA 1
ATOM 3217 C C . GLU D 3 85 ? -17.624 7.999 68.768 1.00 33.90 85 GLU B C 1
ATOM 3218 O O . GLU D 3 85 ? -18.478 8.254 69.616 1.00 34.18 85 GLU B O 1
ATOM 3220 N N . GLU D 3 86 ? -16.326 8.088 69.027 1.00 31.54 86 GLU B N 1
ATOM 3221 C CA . GLU D 3 86 ? -15.888 8.524 70.346 1.00 37.90 86 GLU B CA 1
ATOM 3222 C C . GLU D 3 86 ? -16.111 10.029 70.477 1.00 37.18 86 GLU B C 1
ATOM 3223 O O . GLU D 3 86 ? -16.325 10.547 71.576 1.00 35.50 86 GLU B O 1
ATOM 3229 N N . PHE D 3 87 ? -16.075 10.725 69.348 1.00 29.77 87 PHE B N 1
ATOM 3230 C CA . PHE D 3 87 ? -16.323 12.157 69.342 1.00 32.16 87 PHE B CA 1
ATOM 3231 C C . PHE D 3 87 ? -17.780 12.350 69.751 1.00 31.10 87 PHE B C 1
ATOM 3232 O O . PHE D 3 87 ? -18.089 13.130 70.660 1.00 30.15 87 PHE B O 1
ATOM 3240 N N . LEU D 3 88 ? -18.668 11.623 69.080 1.00 27.79 88 LEU B N 1
ATOM 3241 C CA . LEU D 3 88 ? -20.095 11.712 69.364 1.00 36.00 88 LEU B CA 1
ATOM 3242 C C . LEU D 3 88 ? -20.371 11.386 70.825 1.00 35.11 88 LEU B C 1
ATOM 3243 O O . LEU D 3 88 ? -21.275 11.956 71.430 1.00 42.38 88 LEU B O 1
ATOM 3248 N N . LYS D 3 89 ? -19.576 10.487 71.399 1.00 35.05 89 LYS B N 1
ATOM 3249 C CA . LYS D 3 89 ? -19.751 10.117 72.801 1.00 32.37 89 LYS B CA 1
ATOM 3250 C C . LYS D 3 89 ? -19.321 11.266 73.714 1.00 29.09 89 LYS B C 1
ATOM 3251 O O . LYS D 3 89 ? -20.022 11.601 74.668 1.00 25.93 89 LYS B O 1
ATOM 3257 N N . LEU D 3 90 ? -18.169 11.868 73.423 1.00 28.00 90 LEU B N 1
ATOM 3258 C CA . LEU D 3 90 ? -17.695 12.986 74.238 1.00 32.51 90 LEU B CA 1
ATOM 3259 C C . LEU D 3 90 ? -18.703 14.132 74.154 1.00 24.78 90 LEU B C 1
ATOM 3260 O O . LEU D 3 90 ? -19.008 14.779 75.152 1.00 28.56 90 LEU B O 1
ATOM 3265 N N . ARG D 3 91 ? -19.234 14.361 72.956 1.00 26.76 91 ARG B N 1
ATOM 3266 C CA . ARG D 3 91 ? -20.203 15.435 72.748 1.00 29.58 91 ARG B CA 1
ATOM 3267 C C . ARG D 3 91 ? -21.449 15.198 73.587 1.00 32.15 91 ARG B C 1
ATOM 3268 O O . ARG D 3 91 ? -21.979 16.125 74.202 1.00 30.99 91 ARG B O 1
ATOM 3276 N N . GLU D 3 92 ? -21.909 13.950 73.617 1.00 34.49 92 GLU B N 1
ATOM 3277 C CA . GLU D 3 92 ? -23.080 13.596 74.407 1.00 31.87 92 GLU B CA 1
ATOM 3278 C C . GLU D 3 92 ? -22.807 13.824 75.891 1.00 32.54 92 GLU B C 1
ATOM 3279 O O . GLU D 3 92 ? -23.676 14.303 76.619 1.00 29.62 92 GLU B O 1
ATOM 3285 N N . ASP D 3 93 ? -21.605 13.478 76.348 1.00 31.47 93 ASP B N 1
ATOM 3286 C CA . ASP D 3 93 ? -21.278 13.668 77.759 1.00 32.38 93 ASP B CA 1
ATOM 3287 C C . ASP D 3 93 ? -21.234 15.143 78.108 1.00 30.05 93 ASP B C 1
ATOM 3288 O O . ASP D 3 93 ? -21.745 15.557 79.151 1.00 28.29 93 ASP B O 1
ATOM 3293 N N . TYR D 3 94 ? -20.635 15.944 77.231 1.00 33.20 94 TYR B N 1
ATOM 3294 C CA . TYR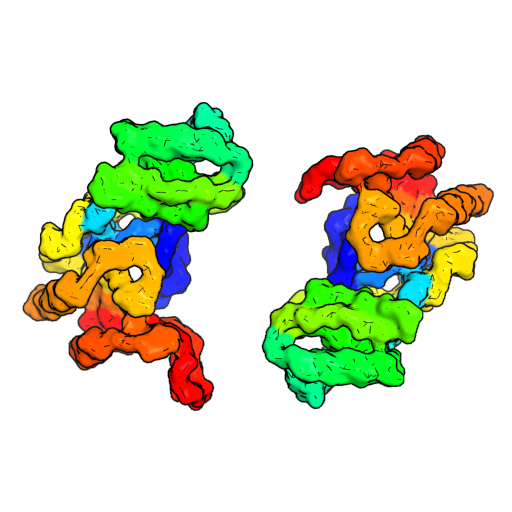 D 3 94 ? -20.574 17.373 77.485 1.00 27.22 94 TYR B CA 1
ATOM 3295 C C . TYR D 3 94 ? -21.973 17.953 77.544 1.00 23.57 94 TYR B C 1
ATOM 3296 O O . TYR D 3 94 ? -22.293 18.731 78.458 1.00 22.49 94 TYR B O 1
ATOM 3305 N N . ASN D 3 95 ? -22.804 17.579 76.583 1.00 27.16 95 ASN B N 1
ATOM 3306 C CA . ASN D 3 95 ? -24.155 18.105 76.533 1.00 29.20 95 ASN B CA 1
ATOM 3307 C C . ASN D 3 95 ? -24.988 17.820 77.775 1.00 27.86 95 ASN B C 1
ATOM 3308 O O . ASN D 3 95 ? -25.831 18.634 78.164 1.00 28.78 95 ASN B O 1
ATOM 3313 N N . LYS D 3 96 ? -24.741 16.686 78.416 1.00 29.11 96 LYS B N 1
ATOM 3314 C CA . LYS D 3 96 ? -25.486 16.341 79.622 1.00 33.28 96 LYS B CA 1
ATOM 3315 C C . LYS D 3 96 ? -24.884 16.944 80.893 1.00 29.81 96 LYS B C 1
ATOM 3316 O O . LYS D 3 96 ? -25.620 17.395 81.770 1.00 31.72 96 LYS B O 1
ATOM 3322 N N . THR D 3 97 ? -23.556 16.963 80.990 1.00 29.12 97 THR B N 1
ATOM 3323 C CA . THR D 3 97 ? -22.876 17.496 82.177 1.00 30.28 97 THR B CA 1
ATOM 3324 C C . THR D 3 97 ? -22.494 18.980 82.081 1.00 32.40 97 THR B C 1
ATOM 3325 O O . THR D 3 97 ? -22.399 19.671 83.095 1.00 32.69 97 THR B O 1
ATOM 3329 N N . ARG D 3 98 ? -22.273 19.461 80.863 1.00 31.38 98 ARG B N 1
ATOM 3330 C CA . ARG D 3 98 ? -21.875 20.848 80.634 1.00 26.82 98 ARG B CA 1
ATOM 3331 C C . ARG D 3 98 ? -20.544 21.159 81.331 1.00 25.90 98 ARG B C 1
ATOM 3332 O O . ARG D 3 98 ? -20.277 22.303 81.702 1.00 28.01 98 ARG B O 1
ATOM 3340 N N . ASP D 3 99 ? -19.708 20.139 81.512 1.00 26.27 99 ASP B N 1
ATOM 3341 C CA . ASP D 3 99 ? -18.415 20.352 82.157 1.00 30.79 99 ASP B CA 1
ATOM 3342 C C . ASP D 3 99 ? -17.480 21.054 81.169 1.00 26.72 99 ASP B C 1
ATOM 3343 O O . ASP D 3 99 ? -17.182 20.524 80.095 1.00 23.86 99 ASP B O 1
ATOM 3348 N N . PRO D 3 100 ? -17.000 22.255 81.531 1.00 23.36 100 PRO B N 1
ATOM 3349 C CA . PRO D 3 100 ? -16.104 23.079 80.705 1.00 24.80 100 PRO B CA 1
ATOM 3350 C C . PRO D 3 100 ? -14.844 22.393 80.174 1.00 30.37 100 PRO B C 1
ATOM 3351 O O . PRO D 3 100 ? -14.421 22.656 79.050 1.00 34.86 100 PRO B O 1
ATOM 3355 N N . LEU D 3 101 ? -14.233 21.524 80.969 1.00 27.00 101 LEU B N 1
ATOM 3356 C CA . LEU D 3 101 ? -13.033 20.839 80.496 1.00 28.09 101 LEU B CA 1
ATOM 3357 C C . LEU D 3 101 ? -13.387 19.923 79.334 1.00 24.45 101 LEU B C 1
ATOM 3358 O O . LEU D 3 101 ? -12.612 19.775 78.397 1.00 21.15 101 LEU B O 1
ATOM 3363 N N . LEU D 3 102 ? -14.562 19.307 79.388 1.00 27.59 102 LEU B N 1
ATOM 3364 C CA . LEU D 3 10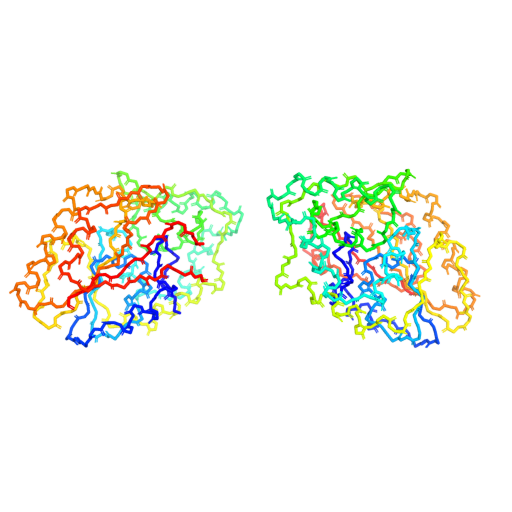2 ? -14.971 18.422 78.303 1.00 28.24 102 LEU B CA 1
ATOM 3365 C C . LEU D 3 102 ? -15.197 19.242 77.032 1.00 23.31 102 LEU B C 1
ATOM 3366 O O . LEU D 3 102 ? -14.911 18.779 75.929 1.00 28.61 102 LEU B O 1
ATOM 3371 N N . LEU D 3 103 ? -15.699 20.463 77.187 1.00 19.85 103 LEU B N 1
ATOM 3372 C CA . LEU D 3 103 ? -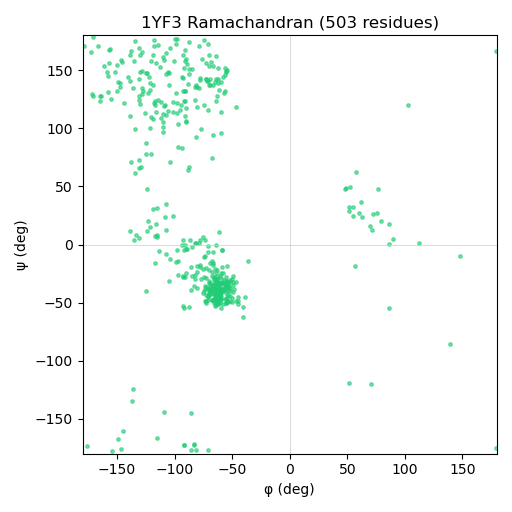15.923 21.334 76.024 1.00 27.07 103 LEU B CA 1
ATOM 3373 C C . LEU D 3 103 ? -14.570 21.674 75.392 1.00 21.89 103 LEU B C 1
ATOM 3374 O O . LEU D 3 103 ? -14.395 21.574 74.175 1.00 20.12 103 LEU B O 1
ATOM 3379 N N . TYR D 3 104 ? -13.611 22.060 76.230 1.00 26.40 104 TYR B N 1
ATOM 3380 C CA . TYR D 3 104 ? -12.276 22.400 75.750 1.00 24.98 104 TYR B CA 1
ATOM 3381 C C . TYR D 3 104 ? -11.698 21.249 74.934 1.00 23.41 104 TYR B C 1
ATOM 3382 O O . TYR D 3 104 ? -11.209 21.451 73.826 1.00 22.86 104 TYR B O 1
ATOM 3391 N N . VAL D 3 105 ? -11.776 20.032 75.464 1.00 26.72 105 VAL B N 1
ATOM 3392 C CA . VAL D 3 105 ? -11.230 18.880 74.750 1.00 18.96 105 VAL B CA 1
ATOM 3393 C C . VAL D 3 105 ? -12.053 18.577 73.506 1.00 24.68 105 VAL B C 1
ATOM 3394 O O . VAL D 3 105 ? -11.521 18.218 72.455 1.00 23.89 105 VAL B O 1
ATOM 3398 N N . LEU D 3 106 ? -13.364 18.726 73.627 1.00 26.65 106 LEU B N 1
ATOM 3399 C CA . LEU D 3 106 ? -14.245 18.458 72.510 1.00 22.81 106 LEU B CA 1
ATOM 3400 C C . LEU D 3 106 ? -14.010 19.415 71.328 1.00 25.47 106 LEU B C 1
ATOM 3401 O O . LEU D 3 106 ? -14.041 18.975 70.182 1.00 23.96 106 LEU B O 1
ATOM 3406 N N . HIS D 3 107 ? -13.783 20.709 71.591 1.00 19.17 107 HIS B N 1
ATOM 3407 C CA . HIS D 3 107 ? -13.654 21.649 70.490 1.00 20.71 107 HIS B CA 1
ATOM 3408 C C . HIS D 3 107 ? -12.446 21.371 69.591 1.00 27.72 107 HIS B C 1
ATOM 3409 O O . HIS D 3 107 ? -12.428 21.758 68.435 1.00 26.05 107 HIS B O 1
ATOM 3416 N N . PHE D 3 108 ? -11.421 20.711 70.128 1.00 28.63 108 PHE B N 1
ATOM 3417 C CA . PHE D 3 108 ? -10.236 20.371 69.328 1.00 29.40 108 PHE B CA 1
ATOM 3418 C C . PHE D 3 108 ? -10.606 19.337 68.252 1.00 29.40 108 PHE B C 1
ATOM 3419 O O . PHE D 3 108 ? -9.934 19.226 67.228 1.00 31.31 108 PHE B O 1
ATOM 3427 N N . HIS D 3 109 ? -11.677 18.583 68.474 1.00 25.10 109 HIS B N 1
ATOM 3428 C CA . HIS D 3 109 ? -12.058 17.524 67.513 1.00 27.64 109 HIS B CA 1
ATOM 3429 C C . HIS D 3 109 ? -13.159 17.921 66.525 1.00 28.80 109 HIS B C 1
ATOM 3430 O O . HIS D 3 109 ? -13.474 17.139 65.628 1.00 25.20 109 HIS B O 1
ATOM 3437 N N . GLY D 3 110 ? -13.729 19.112 66.673 1.00 26.64 110 GLY B N 1
ATOM 3438 C CA . GLY D 3 110 ? -14.784 19.530 65.769 1.00 21.10 110 GLY B CA 1
ATOM 3439 C C . GLY D 3 110 ? -14.285 20.313 64.569 1.00 27.15 110 GLY B C 1
ATOM 3440 O O . GLY D 3 110 ? -13.157 20.813 64.558 1.00 23.16 110 GLY B O 1
ATOM 3441 N N . PHE D 3 111 ? -15.136 20.414 63.553 1.00 25.68 111 PHE B N 1
ATOM 3442 C CA . PHE D 3 111 ? -14.819 21.148 62.335 1.00 26.42 111 PHE B CA 1
ATOM 3443 C C . PHE D 3 111 ? -14.221 22.525 62.597 1.00 21.44 111 PHE B C 1
ATOM 3444 O O . PHE D 3 111 ? -14.869 23.394 63.193 1.00 20.73 111 PHE B O 1
ATOM 3452 N N . SER D 3 112 ? -12.987 22.720 62.136 1.00 23.09 112 SER B N 1
ATOM 3453 C CA . SER D 3 112 ? -12.276 23.982 62.306 1.00 20.12 112 SER B CA 1
ATOM 3454 C C . SER D 3 112 ? -12.289 24.428 63.752 1.00 23.37 112 SER B C 1
ATOM 3455 O O . SER D 3 112 ? -12.247 25.620 64.029 1.00 18.95 112 SER B O 1
ATOM 3458 N N . ASN D 3 113 ? -12.362 23.475 64.675 1.00 20.76 113 ASN B N 1
ATOM 3459 C CA . ASN D 3 113 ? -12.385 23.804 66.098 1.00 23.15 113 ASN B CA 1
ATOM 3460 C C . ASN D 3 113 ? -13.503 24.775 66.462 1.00 21.89 113 ASN B C 1
ATOM 3461 O O . ASN D 3 113 ? -13.422 25.488 67.460 1.00 25.43 113 ASN B O 1
ATOM 3466 N N . MET D 3 114 ? -14.554 24.803 65.658 1.00 25.74 114 MET B N 1
ATOM 3467 C CA . MET D 3 114 ? -15.667 25.701 65.933 1.00 20.93 114 MET B CA 1
ATOM 3468 C C . MET D 3 114 ? -16.480 25.259 67.138 1.00 18.19 114 MET B C 1
ATOM 3469 O O . MET D 3 114 ? -16.704 24.075 67.346 1.00 17.72 114 MET B O 1
ATOM 3474 N N . ILE D 3 115 ? -16.908 26.226 67.935 1.00 19.95 115 ILE B N 1
ATOM 3475 C CA . ILE D 3 115 ? -17.733 25.966 69.100 1.00 22.89 115 ILE B CA 1
ATOM 3476 C C . ILE D 3 115 ? -19.127 26.514 68.782 1.00 23.40 115 ILE B C 1
ATOM 3477 O O . ILE D 3 115 ? -19.367 27.718 68.856 1.00 24.36 115 ILE B O 1
ATOM 3482 N N . ARG D 3 116 ? -20.034 25.617 68.412 1.00 20.39 116 ARG B N 1
ATOM 3483 C CA . ARG D 3 116 ? -21.402 25.991 68.061 1.00 23.53 116 ARG B CA 1
ATOM 3484 C C . ARG D 3 116 ? -22.381 25.463 69.109 1.00 22.52 116 ARG B C 1
ATOM 3485 O O . ARG D 3 116 ? -22.612 24.257 69.197 1.00 19.76 116 ARG B O 1
ATOM 3493 N N . ILE D 3 117 ? -22.941 26.381 69.895 1.00 19.88 117 ILE B N 1
ATOM 3494 C CA . ILE D 3 117 ? -23.891 26.068 70.963 1.00 24.05 117 ILE B CA 1
ATOM 3495 C C . ILE D 3 117 ? -25.277 26.378 70.432 1.00 23.21 117 ILE B C 1
ATOM 3496 O O . ILE D 3 117 ? -25.533 27.510 70.051 1.00 22.57 117 ILE B O 1
ATOM 3501 N N . ASN D 3 118 ? -26.181 25.401 70.428 1.00 23.04 118 ASN B N 1
ATOM 3502 C CA . ASN D 3 118 ? -27.511 25.646 69.879 1.00 22.91 118 ASN B CA 1
ATOM 3503 C C . ASN D 3 118 ? -28.516 26.301 70.823 1.00 25.99 118 ASN B C 1
ATOM 3504 O O . ASN D 3 118 ? -28.173 26.743 71.921 1.00 29.37 118 ASN B O 1
ATOM 3509 N N . TYR D 3 119 ? -29.761 26.358 70.366 1.00 27.70 119 TYR B N 1
ATOM 3510 C CA . TYR D 3 119 ? -30.863 26.978 71.095 1.00 31.00 119 TYR B CA 1
ATOM 3511 C C . TYR D 3 119 ? -31.122 26.479 72.518 1.00 28.45 119 TYR B C 1
ATOM 3512 O O . TYR D 3 119 ? -31.792 27.156 73.284 1.00 36.37 119 TYR B O 1
ATOM 3521 N N . LYS D 3 120 ? -30.609 25.308 72.875 1.00 30.64 120 LYS B N 1
ATOM 3522 C CA . LYS D 3 120 ? -30.815 24.787 74.229 1.00 33.25 120 LYS B CA 1
ATOM 3523 C C . LYS D 3 120 ? -29.500 24.532 74.975 1.00 27.00 120 LYS B C 1
ATOM 3524 O O . LYS D 3 120 ? -29.472 23.835 75.992 1.00 29.84 120 LYS B O 1
ATOM 3530 N N . GLY D 3 121 ? -28.406 25.081 74.460 1.00 28.73 121 GLY B N 1
ATOM 3531 C CA . GLY D 3 121 ? -27.121 24.912 75.121 1.00 21.80 121 GLY B CA 1
ATOM 3532 C C . GLY D 3 121 ? -26.268 23.712 74.726 1.00 23.79 121 GLY B C 1
ATOM 3533 O O . GLY D 3 121 ? -25.212 23.494 75.316 1.00 24.24 121 GLY B O 1
ATOM 3534 N N . ASN D 3 122 ? -26.700 22.938 73.737 1.00 20.17 122 ASN B N 1
ATOM 3535 C CA . ASN D 3 122 ? -25.927 21.776 73.304 1.00 24.06 122 ASN B CA 1
ATOM 3536 C C . ASN D 3 122 ? -24.889 22.128 72.245 1.00 26.54 122 ASN B C 1
ATOM 3537 O O . ASN D 3 122 ? -25.104 23.022 71.420 1.00 24.18 122 ASN B O 1
ATOM 3542 N N . PHE D 3 123 ? -23.768 21.411 72.290 1.00 18.92 123 PHE B N 1
ATOM 3543 C CA . PHE D 3 123 ? -22.661 21.569 71.342 1.00 20.94 123 PHE B CA 1
ATOM 3544 C C . PHE D 3 123 ? -23.062 20.762 70.115 1.00 15.99 123 PHE B C 1
ATOM 3545 O O . PHE D 3 123 ? -23.338 19.565 70.233 1.00 20.43 123 PHE B O 1
ATOM 3553 N N . THR D 3 124 ? -23.091 21.394 68.943 1.00 16.29 124 THR B N 1
ATOM 3554 C CA . THR D 3 124 ? -23.498 20.693 67.725 1.00 16.42 124 THR B CA 1
ATOM 3555 C C . THR D 3 124 ? -22.519 20.705 66.558 1.00 23.42 124 THR B C 1
ATOM 3556 O O . THR D 3 124 ? -22.868 20.324 65.434 1.00 20.57 124 THR B O 1
ATOM 3560 N N . THR D 3 125 ? -21.295 21.136 66.808 1.00 20.41 125 THR B N 1
ATOM 3561 C CA . THR D 3 125 ? -20.307 21.131 65.741 1.00 20.67 125 THR B CA 1
ATOM 3562 C C . THR D 3 125 ? -20.096 19.678 65.298 1.00 22.66 125 THR B C 1
ATOM 3563 O O . THR D 3 125 ? -20.042 18.768 66.131 1.00 20.73 125 THR B O 1
ATOM 3567 N N . PRO D 3 126 ? -19.988 19.443 63.982 1.00 19.56 126 PRO B N 1
ATOM 3568 C CA . PRO D 3 126 ? -19.775 18.115 63.394 1.00 24.34 126 PRO B CA 1
ATOM 3569 C C . PRO D 3 126 ? -18.338 17.652 63.648 1.00 26.08 126 PRO B C 1
ATOM 3570 O O . PRO D 3 126 ? -17.448 18.477 63.849 1.00 28.11 126 PRO B O 1
ATOM 3574 N N . PHE D 3 127 ? -18.107 16.343 63.627 1.00 22.46 127 PHE B N 1
ATOM 3575 C CA . PHE D 3 127 ? -16.760 15.832 63.826 1.00 26.25 127 PHE B CA 1
ATOM 3576 C C . PHE D 3 127 ? -15.879 16.415 62.723 1.00 22.30 127 PHE B C 1
ATOM 3577 O O . PHE D 3 127 ? -16.308 16.521 61.571 1.00 26.62 127 PHE B O 1
ATOM 3585 N N . GLY D 3 128 ? -14.656 16.799 63.075 1.00 26.67 128 GLY B N 1
ATOM 3586 C CA . GLY D 3 128 ? -13.768 17.388 62.088 1.00 24.81 128 GLY B CA 1
ATOM 3587 C C . GLY D 3 128 ? -12.610 16.523 61.630 1.00 31.76 128 GLY B C 1
ATOM 3588 O O . GLY D 3 128 ? -11.685 17.025 60.988 1.00 29.79 128 GLY B O 1
ATOM 3589 N N . LYS D 3 129 ? -12.638 15.234 61.956 1.00 27.05 129 LYS B N 1
ATOM 3590 C CA . LYS D 3 129 ? -11.560 14.348 61.533 1.00 34.79 129 LYS B CA 1
ATOM 3591 C C . LYS D 3 129 ? -10.205 14.963 61.868 1.00 35.71 129 LYS B C 1
ATOM 3592 O O . LYS D 3 129 ? -9.308 15.021 61.027 1.00 39.32 129 LYS B O 1
ATOM 3598 N N . ARG D 3 130 ? -10.077 15.423 63.107 1.00 29.55 130 ARG B N 1
ATOM 3599 C CA . ARG D 3 130 ? -8.851 16.040 63.594 1.00 27.09 130 ARG B CA 1
ATOM 3600 C C . ARG D 3 130 ? -8.803 15.918 65.111 1.00 28.47 130 ARG B C 1
ATOM 3601 O O . ARG D 3 130 ? -9.795 15.557 65.747 1.00 31.41 130 ARG B O 1
ATOM 3609 N N . THR D 3 131 ? -7.647 16.220 65.685 1.00 25.41 131 THR B N 1
ATOM 3610 C CA . THR D 3 131 ? -7.462 16.159 67.133 1.00 27.48 131 THR B CA 1
ATOM 3611 C C . THR D 3 131 ? -6.431 17.219 67.512 1.00 24.93 131 THR B C 1
ATOM 3612 O O . THR D 3 131 ? -6.108 18.071 66.692 1.00 28.27 131 THR B O 1
ATOM 3616 N N . ILE D 3 132 ? -5.914 17.182 68.736 1.00 28.92 132 ILE B N 1
ATOM 3617 C CA . ILE D 3 132 ? -4.937 18.190 69.138 1.00 30.26 132 ILE B CA 1
ATOM 3618 C C . ILE D 3 132 ? -3.683 18.119 68.287 1.00 33.93 132 ILE B C 1
ATOM 3619 O O . ILE D 3 132 ? -3.342 17.066 67.747 1.00 31.28 132 ILE B O 1
ATOM 3624 N N . ASN D 3 133 ? -3.018 19.259 68.146 1.00 32.79 133 ASN B N 1
ATOM 3625 C CA . ASN D 3 133 ? -1.775 19.330 67.390 1.00 35.68 133 ASN B CA 1
ATOM 3626 C C . ASN D 3 133 ? -0.882 20.384 68.044 1.00 34.91 133 ASN B C 1
ATOM 3627 O O . ASN D 3 133 ? -1.234 20.935 69.091 1.00 28.18 133 ASN B O 1
ATOM 3632 N N . LYS D 3 134 ? 0.270 20.659 67.440 1.00 39.18 134 LYS B N 1
ATOM 3633 C CA . LYS D 3 134 ? 1.210 21.625 68.004 1.00 37.31 134 LYS B CA 1
ATOM 3634 C C . LYS D 3 134 ? 0.587 22.991 68.260 1.00 34.83 134 LYS B C 1
ATOM 3635 O O . LYS D 3 134 ? 0.950 23.671 69.221 1.00 30.11 134 LYS B O 1
ATOM 3641 N N . ASN D 3 135 ? -0.337 23.404 67.401 1.00 31.37 135 ASN B N 1
ATOM 3642 C CA . ASN D 3 135 ? -0.990 24.694 67.597 1.00 34.44 135 ASN B CA 1
ATOM 3643 C C . ASN D 3 135 ? -1.832 24.647 68.865 1.00 35.15 135 ASN B C 1
ATOM 3644 O O . ASN D 3 135 ? -1.902 25.621 69.620 1.00 32.86 135 ASN B O 1
ATOM 3649 N N . SER D 3 136 ? -2.461 23.500 69.102 1.00 30.76 136 SER B N 1
ATOM 3650 C CA . SER D 3 136 ? -3.281 23.322 70.288 1.00 35.16 136 SER B CA 1
ATOM 3651 C C . SER D 3 136 ? -2.401 23.630 71.497 1.00 29.12 136 SER B C 1
ATOM 3652 O O . SER D 3 136 ? -2.767 24.417 72.369 1.00 25.82 136 SER B O 1
ATOM 3655 N N . GLU D 3 137 ? -1.228 23.007 71.524 1.00 30.50 137 GLU B N 1
ATOM 3656 C CA . GLU D 3 137 ? -0.279 23.190 72.614 1.00 32.28 137 GLU B CA 1
ATOM 3657 C C . GLU D 3 137 ? 0.161 24.643 72.734 1.00 23.48 137 GLU B C 1
ATOM 3658 O O . GLU D 3 137 ? 0.135 25.216 73.817 1.00 22.48 137 GLU B O 1
ATOM 3664 N N . LYS D 3 138 ? 0.571 25.231 71.615 1.00 23.48 138 LYS B N 1
ATOM 3665 C CA . LYS D 3 138 ? 1.019 26.614 71.613 1.00 28.35 138 LYS B CA 1
ATOM 3666 C C . LYS D 3 138 ? -0.013 27.568 72.215 1.00 32.49 138 LYS B C 1
ATOM 3667 O O . LYS D 3 138 ? 0.329 28.388 73.070 1.00 31.00 138 LYS B O 1
ATOM 3673 N N . ARG D 3 139 ? -1.270 27.456 71.785 1.00 29.96 139 ARG B N 1
ATOM 3674 C CA . ARG D 3 139 ? -2.320 28.337 72.300 1.00 28.41 139 ARG B CA 1
ATOM 3675 C C . ARG D 3 139 ? -2.537 28.099 73.779 1.00 20.76 139 ARG B C 1
ATOM 3676 O O . ARG D 3 139 ? -2.688 29.049 74.543 1.00 26.12 139 ARG B O 1
ATOM 3684 N N . PHE D 3 140 ? -2.576 26.831 74.177 1.00 19.81 140 PHE B N 1
ATOM 3685 C CA . PHE D 3 140 ? -2.754 26.501 75.589 1.00 23.59 140 PHE B CA 1
ATOM 3686 C C . PHE D 3 140 ? -1.638 27.133 76.426 1.00 26.14 140 PHE B C 1
ATOM 3687 O O . PHE D 3 140 ? -1.909 27.822 77.407 1.00 30.51 140 PHE B O 1
ATOM 3695 N N . ASN D 3 141 ? -0.389 26.906 76.026 1.00 26.36 141 ASN B N 1
ATOM 3696 C CA . ASN D 3 141 ? 0.755 27.469 76.745 1.00 30.70 141 ASN B CA 1
ATOM 3697 C C . ASN D 3 141 ? 0.653 28.985 76.790 1.00 31.34 141 ASN B C 1
ATOM 3698 O O . ASN D 3 141 ? 0.987 29.615 77.794 1.00 29.71 141 ASN B O 1
ATOM 3703 N N . HIS D 3 142 ? 0.196 29.578 75.696 1.00 28.97 142 HIS B N 1
ATOM 3704 C CA . HIS D 3 142 ? 0.087 31.025 75.664 1.00 32.76 142 HIS B CA 1
ATOM 3705 C C . HIS D 3 142 ? -0.992 31.505 76.634 1.00 33.05 142 HIS B C 1
ATOM 3706 O O . HIS D 3 142 ? -0.830 32.534 77.289 1.00 28.69 142 HIS B O 1
ATOM 3713 N N . PHE D 3 143 ? -2.087 30.759 76.735 1.00 25.56 143 PHE B N 1
ATOM 3714 C CA . PHE D 3 143 ? -3.149 31.160 77.639 1.00 27.31 143 PHE B CA 1
ATOM 3715 C C . PHE D 3 143 ? -2.645 31.124 79.088 1.00 30.06 143 PHE B C 1
ATOM 3716 O O . PHE D 3 143 ? -2.779 32.094 79.824 1.00 30.10 143 PHE B O 1
ATOM 3724 N N . LYS D 3 144 ? -2.074 29.992 79.486 1.00 32.02 144 LYS B N 1
ATOM 3725 C CA . LYS D 3 144 ? -1.554 29.810 80.839 1.00 36.04 144 LYS B CA 1
ATOM 3726 C C . LYS D 3 144 ? -0.533 30.887 81.229 1.00 35.63 144 LYS B C 1
ATOM 3727 O O . LYS D 3 144 ? -0.549 31.388 82.353 1.00 37.72 144 LYS B O 1
ATOM 3733 N N . GLN D 3 145 ? 0.348 31.238 80.297 1.00 32.84 145 GLN B N 1
ATOM 3734 C CA . GLN D 3 145 ? 1.378 32.244 80.546 1.00 32.08 145 GLN B CA 1
ATOM 3735 C C . GLN D 3 145 ? 0.849 33.668 80.591 1.00 35.47 145 GLN B C 1
ATOM 3736 O O . GLN D 3 145 ? 1.577 34.580 80.976 1.00 42.08 145 GLN B O 1
ATOM 3742 N N . ASN D 3 146 ? -0.408 33.872 80.210 1.00 33.34 146 ASN B N 1
ATOM 3743 C CA . ASN D 3 146 ? -0.963 35.224 80.206 1.00 33.17 146 ASN B CA 1
ATOM 3744 C C . ASN D 3 146 ? -2.347 35.405 80.828 1.00 31.07 146 ASN B C 1
ATOM 3745 O O . ASN D 3 146 ? -2.930 36.482 80.723 1.00 23.88 146 ASN B O 1
ATOM 3750 N N . CYS D 3 147 ? -2.880 34.376 81.476 1.00 31.98 147 CYS B N 1
ATOM 3751 C CA . CYS D 3 147 ? -4.216 34.495 82.059 1.00 36.18 147 CYS B CA 1
ATOM 3752 C C . CYS D 3 147 ? -4.277 35.214 83.408 1.00 36.19 147 CYS B C 1
ATOM 3753 O O . CYS D 3 147 ? -5.341 35.677 83.816 1.00 38.45 147 CYS B O 1
ATOM 3756 N N . ASP D 3 148 ? -3.134 35.318 84.082 1.00 36.37 148 ASP B N 1
ATOM 3757 C CA . ASP D 3 148 ? -3.040 35.961 85.396 1.00 39.57 148 ASP B CA 1
ATOM 3758 C C . ASP D 3 148 ? -3.600 37.381 85.499 1.00 37.76 148 ASP B C 1
ATOM 3759 O O . ASP D 3 148 ? -4.176 37.749 86.521 1.00 35.91 148 ASP B O 1
ATOM 3761 N N . LYS D 3 149 ? -3.431 38.177 84.447 1.00 40.68 149 LYS B N 1
ATOM 3762 C CA . LYS D 3 149 ? -3.901 39.564 84.441 1.00 33.38 149 LYS B CA 1
ATOM 3763 C C . LYS D 3 149 ? -5.375 39.702 84.046 1.00 36.39 149 LYS B C 1
ATOM 3764 O O . LYS D 3 149 ? -5.933 40.801 84.064 1.00 38.68 149 LYS B O 1
ATOM 3770 N N . ILE D 3 150 ? -6.010 38.593 83.729 1.00 32.37 150 ILE B N 1
ATOM 3771 C CA . ILE D 3 150 ? -7.391 38.684 83.253 1.00 37.01 150 ILE B CA 1
ATOM 3772 C C . ILE D 3 150 ? -8.435 38.266 84.256 1.00 36.36 150 ILE B C 1
ATOM 3773 O O . ILE D 3 150 ? -8.357 37.234 84.938 1.00 40.63 150 ILE B O 1
ATOM 3778 N N . ILE D 3 151 ? -9.473 39.069 84.270 1.00 32.30 151 ILE B N 1
ATOM 3779 C CA . ILE D 3 151 ? -10.662 38.755 85.049 1.00 33.11 151 ILE B CA 1
ATOM 3780 C C . ILE D 3 151 ? -11.736 38.478 84.030 1.00 32.00 151 ILE B C 1
ATOM 3781 O O . ILE D 3 151 ? -12.027 39.325 83.197 1.00 31.15 151 ILE B O 1
ATOM 3786 N N . PHE D 3 152 ? -12.357 37.294 84.064 1.00 32.96 152 PHE B N 1
ATOM 3787 C CA . PHE D 3 152 ? -13.374 36.989 83.032 1.00 34.14 152 PHE B CA 1
ATOM 3788 C C . PHE D 3 152 ? -14.787 37.407 83.388 1.00 34.71 152 PHE B C 1
ATOM 3789 O O . PHE D 3 152 ? -15.115 37.541 84.565 1.00 39.73 152 PHE B O 1
ATOM 3797 N N . SER D 3 153 ? -15.611 37.626 82.370 1.00 30.23 153 SER B N 1
ATOM 3798 C CA . SER D 3 153 ? -16.999 38.024 82.543 1.00 31.83 153 SER B CA 1
ATOM 3799 C C . SER D 3 153 ? -17.859 37.487 81.391 1.00 31.52 153 SER B C 1
ATOM 3800 O O . SER D 3 153 ? -17.440 37.482 80.237 1.00 26.05 153 SER B O 1
ATOM 3803 N N . SER D 3 154 ? -19.060 37.025 81.710 1.00 32.63 154 SER B N 1
ATOM 3804 C CA . SER D 3 154 ? -19.960 36.514 80.690 1.00 39.52 154 SER B CA 1
ATOM 3805 C C . SER D 3 154 ? -21.276 37.270 80.783 1.00 41.75 154 SER B C 1
ATOM 3806 O O . SER D 3 154 ? -22.260 36.759 81.314 1.00 49.33 154 SER B O 1
ATOM 3809 N N . LEU D 3 155 ? -21.283 38.493 80.258 1.00 39.60 155 LEU B N 1
ATOM 3810 C CA . LEU D 3 155 ? -22.468 39.340 80.295 1.00 37.28 155 LEU B CA 1
ATOM 3811 C C . LEU D 3 155 ? -22.735 40.017 78.955 1.00 35.45 155 LEU B C 1
ATOM 3812 O O . LEU D 3 155 ? -21.838 40.147 78.113 1.00 32.93 155 LEU B O 1
ATOM 3817 N N . HIS D 3 156 ? -23.981 40.404 78.786 1.00 36.42 156 HIS B N 1
ATOM 3818 C CA . HIS D 3 156 ? -24.344 41.155 77.602 1.00 38.37 156 HIS B CA 1
ATOM 3819 C C . HIS D 3 156 ? -23.526 42.441 77.709 1.00 39.23 156 HIS B C 1
ATOM 3820 O O . HIS D 3 156 ? -23.365 42.954 78.803 1.00 36.76 156 HIS B O 1
ATOM 3827 N N . PHE D 3 157 ? -23.001 42.995 76.623 1.00 36.21 157 PHE B N 1
ATOM 3828 C CA . PHE D 3 157 ? -22.175 44.194 76.747 1.00 41.21 157 PHE B CA 1
ATOM 3829 C C . PHE D 3 157 ? -22.805 45.363 77.507 1.00 44.97 157 PHE B C 1
ATOM 3830 O O . PHE D 3 157 ? -22.125 46.028 78.289 1.00 45.01 157 PHE B O 1
ATOM 3838 N N . LYS D 3 158 ? -24.096 45.608 77.306 1.00 48.54 158 LYS B N 1
ATOM 3839 C CA . LYS D 3 158 ? -24.744 46.718 78.000 1.00 50.97 158 LYS B CA 1
ATOM 3840 C C . LYS D 3 158 ? -24.833 46.525 79.512 1.00 50.94 158 LYS B C 1
ATOM 3841 O O . LYS D 3 158 ? -25.234 47.437 80.231 1.00 51.70 158 LYS B O 1
ATOM 3847 N N . ASP D 3 159 ? -24.449 45.350 79.999 1.00 42.76 159 ASP B N 1
ATOM 3848 C CA . ASP D 3 159 ? -24.500 45.092 81.430 1.00 37.79 159 ASP B CA 1
ATOM 3849 C C . ASP D 3 159 ? -23.162 45.263 82.112 1.00 39.82 159 ASP B C 1
ATOM 3850 O O . ASP D 3 159 ? -23.102 45.349 83.334 1.00 42.81 159 ASP B O 1
ATOM 3855 N N . VAL D 3 160 ? -22.083 45.312 81.340 1.00 41.17 160 VAL B N 1
ATOM 3856 C CA . VAL D 3 160 ? -20.769 45.457 81.953 1.00 43.37 160 VAL B CA 1
ATOM 3857 C C . VAL D 3 160 ? -20.575 46.844 82.564 1.00 45.60 160 VAL B C 1
ATOM 3858 O O . VAL D 3 160 ? -20.952 47.855 81.968 1.00 46.59 160 VAL B O 1
ATOM 3862 N N . LYS D 3 161 ? -19.990 46.874 83.760 1.00 41.24 161 LYS B N 1
ATOM 3863 C CA . LYS D 3 161 ? -19.744 48.129 84.447 1.00 43.50 161 LYS B CA 1
ATOM 3864 C C . LYS D 3 161 ? -18.390 48.716 84.094 1.00 48.81 161 LYS B C 1
ATOM 3865 O O . LYS D 3 161 ? -17.351 48.233 84.545 1.00 50.97 161 LYS B O 1
ATOM 3866 N N . ILE D 3 162 ? -18.408 49.765 83.280 1.00 50.90 162 ILE B N 1
ATOM 3867 C CA . ILE D 3 162 ? -17.191 50.433 82.843 1.00 50.97 162 ILE B CA 1
ATOM 3868 C C . ILE D 3 162 ? -16.805 51.523 83.834 1.00 52.03 162 ILE B C 1
ATOM 3869 O O . ILE D 3 162 ? -17.659 52.266 84.314 1.00 54.94 162 ILE B O 1
ATOM 3874 N N . LEU D 3 163 ? -15.514 51.619 84.133 1.00 51.63 163 LEU B N 1
ATOM 3875 C CA . LEU D 3 163 ? -15.032 52.596 85.102 1.00 49.47 163 LEU B CA 1
ATOM 3876 C C . LEU D 3 163 ? -14.133 53.674 84.513 1.00 53.24 163 LEU B C 1
ATOM 3877 O O . LEU D 3 163 ? -13.729 53.603 83.350 1.00 51.06 163 LEU B O 1
ATOM 3882 N N . ASP D 3 164 ? -13.828 54.676 85.335 1.00 48.54 164 ASP B N 1
ATOM 3883 C CA . ASP D 3 164 ? -12.956 55.772 84.930 1.00 49.45 164 ASP B CA 1
ATOM 3884 C C . ASP D 3 164 ? -11.555 55.199 84.782 1.00 45.83 164 ASP B C 1
ATOM 3885 O O . ASP D 3 164 ? -11.152 54.343 85.566 1.00 39.28 164 ASP B O 1
ATOM 3890 N N . GLY D 3 165 ? -10.816 55.669 83.782 1.00 50.32 165 GLY B N 1
ATOM 3891 C CA . GLY D 3 165 ? -9.469 55.168 83.565 1.00 49.16 165 GLY B CA 1
ATOM 3892 C C . GLY D 3 165 ? -9.438 53.907 82.714 1.00 48.79 165 GLY B C 1
ATOM 3893 O O . GLY D 3 165 ? -8.369 53.360 82.443 1.00 46.17 165 GLY B O 1
ATOM 3894 N N . ASP D 3 166 ? -10.616 53.452 82.295 1.00 46.70 166 ASP B N 1
ATOM 3895 C CA . ASP D 3 166 ? -10.729 52.254 81.466 1.00 45.75 166 ASP B CA 1
ATOM 3896 C C . ASP D 3 166 ? -10.543 52.546 79.977 1.00 43.53 166 ASP B C 1
ATOM 3897 O O . ASP D 3 166 ? -10.861 53.628 79.497 1.00 40.77 166 ASP B O 1
ATOM 3902 N N . PHE D 3 167 ? -10.035 51.551 79.255 1.00 41.64 167 PHE B N 1
ATOM 3903 C CA . PHE D 3 167 ? -9.974 51.671 77.805 1.00 39.59 167 PHE B CA 1
ATOM 3904 C C . PHE D 3 167 ? -10.888 50.573 77.273 1.00 39.59 167 PHE B C 1
ATOM 3905 O O . PHE D 3 167 ? -10.598 49.397 77.436 1.00 40.45 167 PHE B O 1
ATOM 3913 N N . VAL D 3 168 ? -11.958 50.935 76.644 1.00 39.98 168 VAL B N 1
ATOM 3914 C CA . VAL D 3 168 ? -12.873 49.927 76.194 1.00 37.80 168 VAL B CA 1
ATOM 3915 C C . VAL D 3 168 ? -12.703 49.537 74.734 1.00 38.39 168 VAL B C 1
ATOM 3916 O O . VAL D 3 168 ? -13.107 50.270 73.835 1.00 40.77 168 VAL B O 1
ATOM 3920 N N . TYR D 3 169 ? -12.094 48.378 74.500 1.00 38.16 169 TYR B N 1
ATOM 3921 C CA . TYR D 3 169 ? -11.904 47.902 73.137 1.00 32.39 169 TYR B CA 1
ATOM 3922 C C . TYR D 3 169 ? -13.107 47.043 72.789 1.00 34.10 169 TYR B C 1
ATOM 3923 O O . TYR D 3 169 ? -13.497 46.170 73.568 1.00 31.81 169 TYR B O 1
ATOM 3932 N N . VAL D 3 170 ? -13.698 47.288 71.626 1.00 27.04 170 VAL B N 1
ATOM 3933 C CA . VAL D 3 170 ? -14.863 46.527 71.214 1.00 36.54 170 VAL B CA 1
ATOM 3934 C C . VAL D 3 170 ? -14.764 45.992 69.793 1.00 39.48 170 VAL B C 1
ATOM 3935 O O . VAL D 3 170 ? -14.547 46.738 68.837 1.00 37.00 170 VAL B O 1
ATOM 3939 N N . ASP D 3 171 ? -14.921 44.678 69.677 1.00 38.77 171 ASP B N 1
ATOM 3940 C CA . ASP D 3 171 ? -14.869 43.988 68.397 1.00 40.17 171 ASP B CA 1
ATOM 3941 C C . ASP D 3 171 ? -16.096 43.089 68.331 1.00 40.26 171 ASP B C 1
ATOM 3942 O O . ASP D 3 171 ? -16.002 41.867 68.441 1.00 39.96 171 ASP B O 1
ATOM 3947 N N . PRO D 3 172 ? -17.272 43.695 68.153 1.00 35.90 172 PRO B N 1
ATOM 3948 C CA . PRO D 3 172 ? -18.541 42.971 68.079 1.00 39.04 172 PRO B CA 1
ATOM 3949 C C . PRO D 3 172 ? -18.762 42.234 66.769 1.00 35.82 172 PRO B C 1
ATOM 3950 O O . PRO D 3 172 ? -17.941 42.301 65.853 1.00 30.17 172 PRO B O 1
ATOM 3954 N N . PRO D 3 173 ? -19.873 41.491 66.678 1.00 36.78 173 PRO B N 1
ATOM 3955 C CA . PRO D 3 173 ? -20.174 40.762 65.445 1.00 35.26 173 PRO B CA 1
ATOM 3956 C C . PRO D 3 173 ? -20.383 41.824 64.359 1.00 39.01 173 PRO B C 1
ATOM 3957 O O . PRO D 3 173 ? -20.950 42.884 64.636 1.00 35.76 173 PRO B O 1
ATOM 3961 N N . TYR D 3 174 ? -19.923 41.559 63.141 1.00 42.49 174 TYR B N 1
ATOM 3962 C CA . TYR D 3 174 ? -20.101 42.489 62.055 1.00 47.52 174 TYR B CA 1
ATOM 3963 C C . TYR D 3 174 ? -21.345 42.145 61.258 1.00 53.61 174 TYR B C 1
ATOM 3964 O O . TYR D 3 174 ? -21.430 41.036 60.720 1.00 52.31 174 TYR B O 1
ATOM 3973 N N . LEU D 3 175 ? -22.302 43.064 61.176 1.00 57.09 175 LEU B N 1
ATOM 3974 C CA . LEU D 3 175 ? -23.528 42.816 60.422 1.00 64.10 175 LEU B CA 1
ATOM 3975 C C . LEU D 3 175 ? -23.251 42.301 59.026 1.00 65.91 175 LEU B C 1
ATOM 3976 O O . LEU D 3 175 ? -23.810 41.276 58.635 1.00 66.44 175 LEU B O 1
ATOM 3981 N N . ILE D 3 176 ? -22.376 42.966 58.289 1.00 67.39 176 ILE B N 1
ATOM 3982 C CA . ILE D 3 176 ? -22.011 42.661 56.913 1.00 68.25 176 ILE B CA 1
ATOM 3983 C C . ILE D 3 176 ? -21.334 41.292 56.677 1.00 65.12 176 ILE B C 1
ATOM 3984 O O . ILE D 3 176 ? -21.492 40.735 55.596 1.00 66.82 176 ILE B O 1
ATOM 3989 N N . THR D 3 177 ? -20.612 40.758 57.645 1.00 62.25 177 THR B N 1
ATOM 3990 C CA . THR D 3 177 ? -19.938 39.476 57.447 1.00 58.44 177 THR B CA 1
ATOM 3991 C C . THR D 3 177 ? -20.712 38.292 58.011 1.00 56.74 177 THR B C 1
ATOM 3992 O O . THR D 3 177 ? -21.765 38.459 58.622 1.00 55.09 177 THR B O 1
ATOM 3996 N N . VAL D 3 178 ? -20.179 37.092 57.806 1.00 53.46 178 VAL B N 1
ATOM 3997 C CA . VAL D 3 178 ? -20.839 35.894 58.297 1.00 56.27 178 VAL B CA 1
ATOM 3998 C C . VAL D 3 178 ? -20.061 35.155 59.384 1.00 52.73 178 VAL B C 1
ATOM 3999 O O . VAL D 3 178 ? -18.906 34.770 59.200 1.00 56.29 178 VAL B O 1
ATOM 4003 N N . ALA D 3 179 ? -20.720 34.959 60.518 1.00 50.43 179 ALA B N 1
ATOM 4004 C CA . ALA D 3 179 ? -20.143 34.257 61.658 1.00 44.74 179 ALA B CA 1
ATOM 4005 C C . ALA D 3 179 ? -21.288 33.625 62.430 1.00 42.39 179 ALA B C 1
ATOM 4006 O O . ALA D 3 179 ? -22.399 34.165 62.471 1.00 38.75 179 ALA B O 1
ATOM 4008 N N . ASP D 3 180 ? -21.022 32.486 63.052 1.00 40.80 180 ASP B N 1
ATOM 4009 C CA . ASP D 3 180 ? -22.065 31.815 63.800 1.00 43.00 180 ASP B CA 1
ATOM 4010 C C . ASP D 3 180 ? -22.564 32.659 64.966 1.00 39.60 180 ASP B C 1
ATOM 4011 O O . ASP D 3 180 ? -23.738 32.585 65.324 1.00 45.16 180 ASP B O 1
ATOM 4016 N N . TYR D 3 181 ? -21.687 33.461 65.560 1.00 37.35 181 TYR B N 1
ATOM 4017 C CA . TYR D 3 181 ? -22.113 34.290 66.679 1.00 36.72 181 TYR B CA 1
ATOM 4018 C C . TYR D 3 181 ? -22.946 35.508 66.252 1.00 33.67 181 TYR B C 1
ATOM 4019 O O . TYR D 3 181 ? -23.281 36.356 67.078 1.00 39.68 181 TYR B O 1
ATOM 4028 N N . ASN D 3 182 ? -23.292 35.596 64.971 1.00 29.25 182 ASN B N 1
ATOM 4029 C CA . ASN D 3 182 ? -24.120 36.715 64.516 1.00 40.07 182 ASN B CA 1
ATOM 4030 C C . ASN D 3 182 ? -25.541 36.557 65.055 1.00 37.30 182 ASN B C 1
ATOM 4031 O O . ASN D 3 182 ? -26.285 37.529 65.158 1.00 37.68 182 ASN B O 1
ATOM 4036 N N . LYS D 3 183 ? -25.909 35.329 65.402 1.00 35.33 183 LYS B N 1
ATOM 4037 C CA . LYS D 3 183 ? -27.238 35.055 65.938 1.00 41.89 183 LYS B CA 1
ATOM 4038 C C . LYS D 3 183 ? -27.464 35.863 67.207 1.00 41.24 183 LYS B C 1
ATOM 4039 O O . LYS D 3 183 ? -28.552 35.845 67.776 1.00 44.15 183 LYS B O 1
ATOM 4045 N N . PHE D 3 184 ? -26.428 36.566 67.654 1.00 36.68 184 PHE B N 1
ATOM 4046 C CA . PHE D 3 184 ? -26.540 37.388 68.849 1.00 41.72 184 PHE B CA 1
ATOM 4047 C C . PHE D 3 184 ? -26.650 38.860 68.474 1.00 41.90 184 PHE B C 1
ATOM 4048 O O . PHE D 3 184 ? -26.982 39.697 69.310 1.00 40.83 184 PHE B O 1
ATOM 4056 N N . TRP D 3 185 ? -26.378 39.172 67.213 1.00 41.91 185 TRP B N 1
ATOM 4057 C CA . TRP D 3 185 ? -26.412 40.553 66.760 1.00 47.02 185 TRP B CA 1
ATOM 4058 C C . TRP D 3 185 ? -27.653 40.915 65.945 1.00 53.04 185 TRP B C 1
ATOM 4059 O O . TRP D 3 185 ? -28.429 40.044 65.552 1.00 55.52 185 TRP B O 1
ATOM 4070 N N . SER D 3 186 ? -27.821 42.214 65.707 1.00 56.86 186 SER B N 1
ATOM 4071 C CA . SER D 3 186 ? -28.944 42.760 64.943 1.00 54.19 186 SER B CA 1
ATOM 4072 C C . SER D 3 186 ? -28.799 44.279 64.903 1.00 57.27 186 SER B C 1
ATOM 4073 O O . SER D 3 186 ? -28.015 44.855 65.658 1.00 57.71 186 SER B O 1
ATOM 4076 N N . GLU D 3 187 ? -29.570 44.921 64.032 1.00 60.14 187 GLU B N 1
ATOM 4077 C CA . GLU D 3 187 ? -29.532 46.371 63.883 1.00 55.07 187 GLU B CA 1
ATOM 4078 C C . GLU D 3 187 ? -29.737 47.067 65.222 1.00 53.78 187 GLU B C 1
ATOM 4079 O O . GLU D 3 187 ? -29.057 48.045 65.543 1.00 49.60 187 GLU B O 1
ATOM 4085 N N . ASP D 3 188 ? -30.690 46.562 65.995 1.00 50.82 188 ASP B N 1
ATOM 4086 C CA . ASP D 3 188 ? -31.003 47.137 67.296 1.00 53.86 188 ASP B CA 1
ATOM 4087 C C . ASP D 3 188 ? -29.832 47.006 68.267 1.00 52.69 188 ASP B C 1
ATOM 4088 O O . ASP D 3 188 ? -29.489 47.959 68.973 1.00 52.72 188 ASP B O 1
ATOM 4093 N N . GLU D 3 189 ? -29.222 45.827 68.311 1.00 50.18 189 GLU B N 1
ATOM 4094 C CA . GLU D 3 189 ? -28.089 45.613 69.205 1.00 51.72 189 GLU B CA 1
ATOM 4095 C C . GLU D 3 189 ? -26.965 46.574 68.851 1.00 42.26 189 GLU B C 1
ATOM 4096 O O . GLU D 3 189 ? -26.352 47.172 69.730 1.00 39.89 189 GLU B O 1
ATOM 4102 N N . GLU D 3 190 ? -26.708 46.736 67.560 1.00 40.15 190 GLU B N 1
ATOM 4103 C CA . GLU D 3 190 ? -25.657 47.644 67.122 1.00 53.41 190 GLU B CA 1
ATOM 4104 C C . GLU D 3 190 ? -25.999 49.091 67.482 1.00 53.67 190 GLU B C 1
ATOM 4105 O O . GLU D 3 190 ? -25.122 49.865 67.876 1.00 57.40 190 GLU B O 1
ATOM 4111 N N . LYS D 3 191 ? -27.272 49.449 67.350 1.00 50.91 191 LYS B N 1
ATOM 4112 C CA . LYS D 3 191 ? -27.726 50.794 67.682 1.00 49.75 191 LYS B CA 1
ATOM 4113 C C . LYS D 3 191 ? -27.339 51.135 69.115 1.00 50.09 191 LYS B C 1
ATOM 4114 O O . LYS D 3 191 ? -26.752 52.186 69.372 1.00 55.37 191 LYS B O 1
ATOM 4120 N N . ASP D 3 192 ? -27.667 50.240 70.044 1.00 48.70 192 ASP B N 1
ATOM 4121 C CA . ASP D 3 192 ? -27.354 50.444 71.456 1.00 49.44 192 ASP B CA 1
ATOM 4122 C C . ASP D 3 192 ? -25.855 50.445 71.745 1.00 45.94 192 ASP B C 1
ATOM 4123 O O . ASP D 3 192 ? -25.410 51.074 72.701 1.00 49.06 192 ASP B O 1
ATOM 4128 N N . LEU D 3 193 ? -25.075 49.732 70.940 1.00 43.34 193 LEU B N 1
ATOM 4129 C CA . LEU D 3 193 ? -23.633 49.708 71.158 1.00 44.49 193 LEU B CA 1
ATOM 4130 C C . LEU D 3 193 ? -23.085 51.101 70.857 1.00 45.68 193 LEU B C 1
ATOM 4131 O O . LEU D 3 193 ? -22.321 51.662 71.641 1.00 44.55 193 LEU B O 1
ATOM 4136 N N . LEU D 3 194 ? -23.495 51.660 69.723 1.00 42.42 194 LEU B N 1
ATOM 4137 C CA . LEU D 3 194 ? -23.055 52.993 69.332 1.00 47.52 194 LEU B CA 1
ATOM 4138 C C . LEU D 3 194 ? -23.482 54.053 70.349 1.00 52.21 194 LEU B C 1
ATOM 4139 O O . LEU D 3 194 ? -22.768 55.031 70.567 1.00 45.22 194 LEU B O 1
ATOM 4144 N N . ASN D 3 195 ? -24.642 53.854 70.973 1.00 56.25 195 ASN B N 1
ATOM 4145 C CA . ASN D 3 195 ? -25.137 54.799 71.969 1.00 56.98 195 ASN B CA 1
ATOM 4146 C C . ASN D 3 195 ? -24.299 54.722 73.244 1.00 58.91 195 ASN B C 1
ATOM 4147 O O . ASN D 3 195 ? -24.040 55.742 73.891 1.00 55.86 195 ASN B O 1
ATOM 4152 N N . LEU D 3 196 ? -23.881 53.510 73.604 1.00 57.40 196 LEU B N 1
ATOM 4153 C CA . LEU D 3 196 ? -23.068 53.307 74.803 1.00 56.21 196 LEU B CA 1
ATOM 4154 C C . LEU D 3 196 ? -21.675 53.916 74.639 1.00 53.34 196 LEU B C 1
ATOM 4155 O O . LEU D 3 196 ? -21.143 54.523 75.570 1.00 53.26 196 LEU B O 1
ATOM 4160 N N . LEU D 3 197 ? -21.081 53.753 73.460 1.00 50.89 197 LEU B N 1
ATOM 4161 C CA . LEU D 3 197 ? -19.756 54.310 73.210 1.00 57.80 197 LEU B CA 1
ATOM 4162 C C . LEU D 3 197 ? -19.819 55.832 73.325 1.00 62.77 197 LEU B C 1
ATOM 4163 O O . LEU D 3 197 ? -18.878 56.465 73.814 1.00 64.25 197 LEU B O 1
ATOM 4168 N N . ASP D 3 198 ? -20.931 56.416 72.881 1.00 60.77 198 ASP B N 1
ATOM 4169 C CA . ASP D 3 198 ? -21.109 57.862 72.972 1.00 59.04 198 ASP B CA 1
ATOM 4170 C C . ASP D 3 198 ? -21.176 58.275 74.437 1.00 58.12 198 ASP B C 1
ATOM 4171 O O . ASP D 3 198 ? -20.677 59.334 74.816 1.00 61.90 198 ASP B O 1
ATOM 4176 N N . SER D 3 199 ? -21.796 57.434 75.258 1.00 57.15 199 SER B N 1
ATOM 4177 C CA . SER D 3 199 ? -21.915 57.714 76.682 1.00 52.83 199 SER B CA 1
ATOM 4178 C C . SER D 3 199 ? -20.529 57.658 77.304 1.00 55.39 199 SER B C 1
ATOM 4179 O O . SER D 3 199 ? -20.199 58.452 78.188 1.00 53.69 199 SER B O 1
ATOM 4182 N N . LEU D 3 200 ? -19.724 56.706 76.838 1.00 54.38 200 LEU B N 1
ATOM 4183 C CA . LEU D 3 200 ? -18.360 56.545 77.327 1.00 54.02 200 LEU B CA 1
ATOM 4184 C C . LEU D 3 200 ? -17.567 57.797 76.983 1.00 51.74 200 LEU B C 1
ATOM 4185 O O . LEU D 3 200 ? -16.658 58.197 77.713 1.00 52.52 200 LEU B O 1
ATOM 4190 N N . ASN D 3 201 ? -17.913 58.407 75.857 1.00 47.98 201 ASN B N 1
ATOM 4191 C CA . ASN D 3 201 ? -17.238 59.615 75.428 1.00 52.20 201 ASN B CA 1
ATOM 4192 C C . ASN D 3 201 ? -17.686 60.771 76.319 1.00 49.56 201 ASN B C 1
ATOM 4193 O O . ASN D 3 201 ? -16.859 61.517 76.832 1.00 55.09 201 ASN B O 1
ATOM 4198 N N . ASP D 3 202 ? -18.995 60.903 76.514 1.00 50.42 202 ASP B N 1
ATOM 4199 C CA . ASP D 3 202 ? -19.531 61.964 77.359 1.00 49.70 202 ASP B CA 1
ATOM 4200 C C . ASP D 3 202 ? -18.906 61.905 78.750 1.00 49.80 202 ASP B C 1
ATOM 4201 O O . ASP D 3 202 ? -18.798 62.922 79.431 1.00 52.82 202 ASP B O 1
ATOM 4206 N N . ARG D 3 203 ? -18.503 60.709 79.172 1.00 46.91 203 ARG B N 1
ATOM 4207 C CA . ARG D 3 203 ? -17.903 60.528 80.489 1.00 47.88 203 ARG B CA 1
ATOM 4208 C C . ARG D 3 203 ? -16.389 60.684 80.451 1.00 49.85 203 ARG B C 1
ATOM 4209 O O . ARG D 3 203 ? -15.727 60.637 81.485 1.00 48.55 203 ARG B O 1
ATOM 4217 N N . GLY D 3 204 ? -15.845 60.872 79.254 1.00 49.76 204 GLY B N 1
ATOM 4218 C CA . GLY D 3 204 ? -14.408 61.017 79.124 1.00 53.97 204 GLY B CA 1
ATOM 4219 C C . GLY D 3 204 ? -13.712 59.674 79.247 1.00 56.35 204 GLY B C 1
ATOM 4220 O O . GLY D 3 204 ? -12.742 59.520 79.990 1.00 58.53 204 GLY B O 1
ATOM 4221 N N . ILE D 3 205 ? -14.221 58.687 78.521 1.00 54.99 205 ILE B N 1
ATOM 4222 C CA . ILE D 3 205 ? -13.639 57.359 78.547 1.00 47.09 205 ILE B CA 1
ATOM 4223 C C . ILE D 3 205 ? -13.218 56.970 77.139 1.00 41.30 205 ILE B C 1
ATOM 4224 O O . ILE D 3 205 ? -13.969 57.145 76.182 1.00 47.61 205 ILE B O 1
ATOM 4229 N N . LYS D 3 206 ? -12.001 56.455 77.025 1.00 38.77 206 LYS B N 1
ATOM 4230 C CA . LYS D 3 206 ? -11.440 56.050 75.741 1.00 43.30 206 LYS B CA 1
ATOM 4231 C C . LYS D 3 206 ? -11.947 54.691 75.260 1.00 42.80 206 LYS B C 1
ATOM 4232 O O . LYS D 3 206 ? -11.999 53.728 76.030 1.00 36.57 206 LYS B O 1
ATOM 4238 N N . PHE D 3 207 ? -12.321 54.622 73.984 1.00 41.20 207 PHE B N 1
ATOM 4239 C CA . PHE D 3 207 ? -12.789 53.378 73.389 1.00 39.92 207 PHE B CA 1
ATOM 4240 C C . PHE D 3 207 ? -12.212 53.226 71.991 1.00 39.36 207 PHE B C 1
ATOM 4241 O O . PHE D 3 207 ? -11.737 54.190 71.397 1.00 40.27 207 PHE B O 1
ATOM 4249 N N . GLY D 3 208 ? -12.261 52.001 71.480 1.00 38.56 208 GLY B N 1
ATOM 4250 C CA . GLY D 3 208 ? -11.763 51.708 70.149 1.00 36.39 208 GLY B CA 1
ATOM 4251 C C . GLY D 3 208 ? -12.666 50.653 69.539 1.00 34.98 208 GLY B C 1
ATOM 4252 O O . GLY D 3 208 ? -12.810 49.567 70.086 1.00 34.99 208 GLY B O 1
ATOM 4253 N N . LEU D 3 209 ? -13.272 50.969 68.403 1.00 33.43 209 LEU B N 1
ATOM 4254 C CA . LEU D 3 209 ? -14.190 50.053 67.744 1.00 32.63 209 LEU B CA 1
ATOM 4255 C C . LEU D 3 209 ? -13.600 49.468 66.465 1.00 37.60 209 LEU B C 1
ATOM 4256 O O . LEU D 3 209 ? -13.238 50.206 65.555 1.00 34.53 209 LEU B O 1
ATOM 4261 N N . SER D 3 210 ? -13.491 48.143 66.434 1.00 33.70 210 SER B N 1
ATOM 4262 C CA . SER D 3 210 ? -13.029 47.484 65.225 1.00 35.29 210 SER B CA 1
ATOM 4263 C C . SER D 3 210 ? -14.263 47.112 64.427 1.00 34.66 210 SER B C 1
ATOM 4264 O O . SER D 3 210 ? -15.266 46.751 65.040 1.00 32.22 210 SER B O 1
ATOM 4267 N N . ASN D 3 211 ? -14.239 47.198 63.102 1.00 36.52 211 ASN B N 1
ATOM 4268 C CA . ASN D 3 211 ? -15.439 46.856 62.352 1.00 40.96 211 ASN B CA 1
ATOM 4269 C C . ASN D 3 211 ? -15.259 46.906 60.846 1.00 46.98 211 ASN B C 1
ATOM 4270 O O . ASN D 3 211 ? -14.154 47.097 60.332 1.00 44.47 211 ASN B O 1
ATOM 4275 N N . VAL D 3 212 ? -16.373 46.737 60.144 1.00 44.90 212 VAL B N 1
ATOM 4276 C CA . VAL D 3 212 ? -16.374 46.753 58.694 1.00 49.12 212 VAL B CA 1
ATOM 4277 C C . VAL D 3 212 ? -17.458 47.686 58.174 1.00 48.93 212 VAL B C 1
ATOM 4278 O O . VAL D 3 212 ? -18.640 47.515 58.476 1.00 48.87 212 VAL B O 1
ATOM 4282 N N . LEU D 3 213 ? -17.036 48.681 57.400 1.00 53.76 213 LEU B N 1
ATOM 4283 C CA . LEU D 3 213 ? -17.956 49.652 56.819 1.00 58.70 213 LEU B CA 1
ATOM 4284 C C . LEU D 3 213 ? -18.442 49.178 55.443 1.00 59.70 213 LEU B C 1
ATOM 4285 O O . LEU D 3 213 ? -19.525 49.564 54.979 1.00 62.53 213 LEU B O 1
ATOM 4290 N N . GLU D 3 214 ? -17.642 48.333 54.801 1.00 56.51 214 GLU B N 1
ATOM 4291 C CA . GLU D 3 214 ? -17.950 47.815 53.489 1.00 62.59 214 GLU B CA 1
ATOM 4292 C C . GLU D 3 214 ? -17.360 46.425 53.304 1.00 61.24 214 GLU B C 1
ATOM 4293 O O . GLU D 3 214 ? -16.179 46.190 53.605 1.00 65.84 214 GLU B O 1
ATOM 4294 N N . HIS D 3 215 ? -18.191 45.526 52.808 1.00 60.99 215 HIS B N 1
ATOM 4295 C CA . HIS D 3 215 ? -17.849 44.140 52.632 1.00 61.60 215 HIS B CA 1
ATOM 4296 C C . HIS D 3 215 ? -18.864 43.436 51.693 1.00 58.23 215 HIS B C 1
ATOM 4297 O O . HIS D 3 215 ? -20.060 43.449 51.944 1.00 58.17 215 HIS B O 1
ATOM 4304 N N . HIS D 3 216 ? -18.354 42.833 50.613 1.00 60.36 216 HIS B N 1
ATOM 4305 C CA . HIS D 3 216 ? -19.105 42.065 49.587 1.00 64.14 216 HIS B CA 1
ATOM 4306 C C . HIS D 3 216 ? -20.297 42.815 48.992 1.00 62.09 216 HIS B C 1
ATOM 4307 O O . HIS D 3 216 ? -21.418 42.282 48.933 1.00 62.60 216 HIS B O 1
ATOM 4314 N N . GLY D 3 217 ? -20.062 44.049 48.564 1.00 60.78 217 GLY B N 1
ATOM 4315 C CA . GLY D 3 217 ? -21.147 44.824 48.024 1.00 61.59 217 GLY B CA 1
ATOM 4316 C C . GLY D 3 217 ? -21.885 45.545 49.136 1.00 61.67 217 GLY B C 1
ATOM 4317 O O . GLY D 3 217 ? -22.038 46.764 49.091 1.00 63.65 217 GLY B O 1
ATOM 4318 N N . LYS D 3 218 ? -22.337 44.794 50.136 1.00 66.54 218 LYS B N 1
ATOM 4319 C CA . LYS D 3 218 ? -23.059 45.389 51.247 1.00 64.65 218 LYS B CA 1
ATOM 4320 C C . LYS D 3 218 ? -22.282 46.487 51.943 1.00 65.82 218 LYS B C 1
ATOM 4321 O O . LYS D 3 218 ? -21.054 46.482 51.945 1.00 68.75 218 LYS B O 1
ATOM 4322 N N . GLU D 3 219 ? -23.003 47.431 52.536 1.00 66.91 219 GLU B N 1
ATOM 4323 C CA . GLU D 3 219 ? -22.361 48.530 53.235 1.00 70.49 219 GLU B CA 1
ATOM 4324 C C . GLU D 3 219 ? -23.126 48.865 54.519 1.00 74.81 219 GLU B C 1
ATOM 4325 O O . GLU D 3 219 ? -24.352 48.785 54.559 1.00 74.31 219 GLU B O 1
ATOM 4326 N N . ASN D 3 220 ? -22.412 49.241 55.570 1.00 74.23 220 ASN B N 1
ATOM 4327 C CA . ASN D 3 220 ? -22.985 49.640 56.852 1.00 74.00 220 ASN B CA 1
ATOM 4328 C C . ASN D 3 220 ? -22.933 51.148 56.843 1.00 73.80 220 ASN B C 1
ATOM 4329 O O . ASN D 3 220 ? -21.835 51.721 56.825 1.00 71.00 220 ASN B O 1
ATOM 4334 N N . THR D 3 221 ? -24.034 51.845 56.832 1.00 75.99 221 THR B N 1
ATOM 4335 C CA . THR D 3 221 ? -23.898 53.262 56.653 1.00 78.58 221 THR B CA 1
ATOM 4336 C C . THR D 3 221 ? -24.103 54.110 57.900 1.00 78.35 221 THR B C 1
ATOM 4337 O O . THR D 3 221 ? -23.476 55.166 58.009 1.00 80.16 221 THR B O 1
ATOM 4341 N N . LEU D 3 222 ? -24.961 53.692 58.848 1.00 76.77 222 LEU B N 1
ATOM 4342 C CA . LEU D 3 222 ? -25.112 54.533 60.069 1.00 75.88 222 LEU B CA 1
ATOM 4343 C C . LEU D 3 222 ? -23.791 54.495 60.843 1.00 72.35 222 LEU B C 1
ATOM 4344 O O . LEU D 3 222 ? -23.522 55.333 61.700 1.00 73.30 222 LEU B O 1
ATOM 4349 N N . LEU D 3 223 ? -22.995 53.507 60.510 1.00 68.66 223 LEU B N 1
ATOM 4350 C CA . LEU D 3 223 ? -21.713 53.334 61.121 1.00 65.86 223 LEU B CA 1
ATOM 4351 C C . LEU D 3 223 ? -20.723 54.234 60.404 1.00 65.25 223 LEU B C 1
ATOM 4352 O O . LEU D 3 223 ? -19.818 54.792 61.022 1.00 66.23 223 LEU B O 1
ATOM 4357 N N . LYS D 3 224 ? -20.904 54.371 59.093 1.00 66.90 224 LYS B N 1
ATOM 4358 C CA . LYS D 3 224 ? -20.046 55.241 58.298 1.00 67.89 224 LYS B CA 1
ATOM 4359 C C . LYS D 3 224 ? -20.226 56.660 58.827 1.00 65.49 224 LYS B C 1
ATOM 4360 O O . LYS D 3 224 ? -19.252 57.361 59.112 1.00 65.66 224 LYS B O 1
ATOM 4366 N N . GLU D 3 225 ? -21.487 57.069 58.955 1.00 62.10 225 GLU B N 1
ATOM 4367 C CA . GLU D 3 225 ? -21.796 58.401 59.442 1.00 66.03 225 GLU B CA 1
ATOM 4368 C C . GLU D 3 225 ? -21.360 58.598 60.879 1.00 66.53 225 GLU B C 1
ATOM 4369 O O . GLU D 3 225 ? -20.700 59.584 61.214 1.00 67.60 225 GLU B O 1
ATOM 4370 N N . TRP D 3 226 ? -21.733 57.651 61.732 1.00 66.42 226 TRP B N 1
ATOM 4371 C CA . TRP D 3 226 ? -21.380 57.706 63.143 1.00 63.68 226 TRP B CA 1
ATOM 4372 C C . TRP D 3 226 ? -19.862 57.765 63.280 1.00 64.76 226 TRP B C 1
ATOM 4373 O O . TRP D 3 226 ? -19.336 58.262 64.275 1.00 66.33 226 TRP B O 1
ATOM 4384 N N . SER D 3 227 ? -19.165 57.257 62.266 1.00 63.06 227 SER B N 1
ATOM 4385 C CA . SER D 3 227 ? -17.705 57.232 62.255 1.00 66.70 227 SER B CA 1
ATOM 4386 C C . SER D 3 227 ? -17.098 58.627 62.125 1.00 68.09 227 SER B C 1
ATOM 4387 O O . SER D 3 227 ? -16.113 58.950 62.794 1.00 66.46 227 SER B O 1
ATOM 4389 N N . LYS D 3 228 ? -17.690 59.444 61.260 1.00 68.00 228 LYS B N 1
ATOM 4390 C CA . LYS D 3 228 ? -17.216 60.803 61.025 1.00 67.31 228 LYS B CA 1
ATOM 4391 C C . LYS D 3 228 ? -16.926 61.551 62.327 1.00 65.42 228 LYS B C 1
ATOM 4392 O O . LYS D 3 228 ? -16.026 62.391 62.377 1.00 64.84 228 LYS B O 1
ATOM 4394 N N . LYS D 3 229 ? -17.686 61.241 63.375 1.00 59.78 229 LYS B N 1
ATOM 4395 C CA . LYS D 3 229 ? -17.505 61.891 64.669 1.00 60.31 229 LYS B CA 1
ATOM 4396 C C . LYS D 3 229 ? -16.112 61.696 65.257 1.00 60.05 229 LYS B C 1
ATOM 4397 O O . LYS D 3 229 ? -15.552 62.614 65.852 1.00 68.05 229 LYS B O 1
ATOM 4403 N N . TYR D 3 230 ? -15.556 60.500 65.103 1.00 57.27 230 TYR B N 1
ATOM 4404 C CA . TYR D 3 230 ? -14.253 60.214 65.689 1.00 54.87 230 TYR B CA 1
ATOM 4405 C C . TYR D 3 230 ? -13.129 59.928 64.699 1.00 57.53 230 TYR B C 1
ATOM 4406 O O . TYR D 3 230 ? -13.250 60.183 63.501 1.00 59.59 230 TYR B O 1
ATOM 4415 N N . ASN D 3 231 ? -12.028 59.404 65.231 1.00 58.94 231 ASN B N 1
ATOM 4416 C CA . ASN D 3 231 ? -10.893 59.053 64.434 1.00 60.24 231 ASN B CA 1
ATOM 4417 C C . ASN D 3 231 ? -11.154 57.736 63.729 1.00 60.86 231 ASN B C 1
ATOM 4418 O O . ASN D 3 231 ? -11.787 56.831 64.278 1.00 61.66 231 ASN B O 1
ATOM 4423 N N . VAL D 3 232 ? -10.656 57.653 62.510 1.00 56.67 232 VAL B N 1
ATOM 4424 C CA . VAL D 3 232 ? -10.767 56.426 61.751 1.00 50.88 232 VAL B CA 1
ATOM 4425 C C . VAL D 3 232 ? -9.468 56.146 61.018 1.00 56.06 232 VAL B C 1
ATOM 4426 O O . VAL D 3 232 ? -8.818 57.046 60.469 1.00 59.95 232 VAL B O 1
ATOM 4430 N N . LYS D 3 233 ? -9.138 54.873 61.019 1.00 56.41 233 LYS B N 1
ATOM 4431 C CA . LYS D 3 233 ? -7.999 54.301 60.353 1.00 53.96 233 LYS B CA 1
ATOM 4432 C C . LYS D 3 233 ? -8.504 53.127 59.494 1.00 52.20 233 LYS B C 1
ATOM 4433 O O . LYS D 3 233 ? -9.272 52.304 59.961 1.00 48.63 233 LYS B O 1
ATOM 4435 N N . HIS D 3 234 ? -8.042 53.056 58.265 1.00 54.43 234 HIS B N 1
ATOM 4436 C CA . HIS D 3 234 ? -8.378 51.954 57.359 1.00 57.43 234 HIS B CA 1
ATOM 4437 C C . HIS D 3 234 ? -7.218 50.985 57.391 1.00 63.13 234 HIS B C 1
ATOM 4438 O O . HIS D 3 234 ? -6.087 51.420 57.224 1.00 66.45 234 HIS B O 1
ATOM 4445 N N . LEU D 3 235 ? -7.463 49.683 57.585 1.00 66.14 235 LEU B N 1
ATOM 4446 C CA . LEU D 3 235 ? -6.386 48.728 57.647 1.00 73.38 235 LEU B CA 1
ATOM 4447 C C . LEU D 3 235 ? -6.437 47.728 56.492 1.00 75.95 235 LEU B C 1
ATOM 4448 O O . LEU D 3 235 ? -5.652 46.777 56.452 1.00 75.93 235 LEU B O 1
ATOM 4453 N N . ASN D 3 236 ? -7.352 47.948 55.554 1.00 81.82 236 ASN B N 1
ATOM 4454 C CA . ASN D 3 236 ? -7.505 47.056 54.408 1.00 88.38 236 ASN B CA 1
ATOM 4455 C C . ASN D 3 236 ? -6.240 46.937 53.556 1.00 90.31 236 ASN B C 1
ATOM 4456 O O . ASN D 3 236 ? -5.985 47.765 52.681 1.00 89.76 236 ASN B O 1
ATOM 4457 N N . LYS D 3 237 ? -5.458 45.893 53.813 1.00 92.38 237 LYS B N 1
ATOM 4458 C CA . LYS D 3 237 ? -4.227 45.648 53.072 1.00 96.48 237 LYS B CA 1
ATOM 4459 C C . LYS D 3 237 ? -4.106 44.162 52.727 1.00 98.83 237 LYS B C 1
ATOM 4460 O O . LYS D 3 237 ? -5.074 43.544 52.277 1.00 100.57 237 LYS B O 1
ATOM 4461 N N . LYS D 3 238 ? -2.922 43.592 52.939 1.00 97.73 238 LYS B N 1
ATOM 4462 C CA . LYS D 3 238 ? -2.692 42.180 52.646 1.00 96.11 238 LYS B CA 1
ATOM 4463 C C . LYS D 3 238 ? -1.680 41.574 53.609 1.00 93.58 238 LYS B C 1
ATOM 4464 O O . LYS D 3 238 ? -1.320 40.403 53.485 1.00 92.24 238 LYS B O 1
ATOM 4466 N N . LYS D 3 249 ? -7.855 38.935 50.911 1.00 97.80 249 LYS B N 1
ATOM 4467 C CA . LYS D 3 249 ? -8.470 40.191 51.339 1.00 99.50 249 LYS B CA 1
ATOM 4468 C C . LYS D 3 249 ? -8.700 41.146 50.171 1.00 99.29 249 LYS B C 1
ATOM 4469 O O . LYS D 3 249 ? -7.753 41.548 49.490 1.00 98.55 249 LYS B O 1
ATOM 4471 N N . ASN D 3 250 ? -9.960 41.510 49.947 1.00 98.46 250 ASN B N 1
ATOM 4472 C CA . ASN D 3 250 ? -10.308 42.409 48.853 1.00 97.66 250 ASN B CA 1
ATOM 4473 C C . ASN D 3 250 ? -11.322 43.488 49.243 1.00 95.77 250 ASN B C 1
ATOM 4474 O O . ASN D 3 250 ? -11.100 44.250 50.187 1.00 94.80 250 ASN B O 1
ATOM 4475 N N . GLY D 3 251 ? -12.428 43.534 48.502 1.00 93.16 251 GLY B N 1
ATOM 4476 C CA . GLY D 3 251 ? -13.509 44.504 48.693 1.00 87.85 251 GLY B CA 1
ATOM 4477 C C . GLY D 3 251 ? -13.838 44.907 50.130 1.00 85.01 251 GLY B C 1
ATOM 4478 O O . GLY D 3 251 ? -14.545 45.888 50.347 1.00 83.57 251 GLY B O 1
ATOM 4479 N N . THR D 3 252 ? -13.341 44.159 51.109 1.00 80.16 252 THR B N 1
ATOM 4480 C CA . THR D 3 252 ? -13.608 44.478 52.506 1.00 76.84 252 THR B CA 1
ATOM 4481 C C . THR D 3 252 ? -12.819 45.710 52.945 1.00 77.43 252 THR B C 1
ATOM 4482 O O . THR D 3 252 ? -11.677 45.907 52.529 1.00 80.07 252 THR B O 1
ATOM 4484 N N . ASP D 3 253 ? -13.436 46.538 53.784 1.00 73.81 253 ASP B N 1
ATOM 4485 C CA . ASP D 3 253 ? -12.796 47.751 54.287 1.00 69.79 253 ASP B CA 1
ATOM 4486 C C . ASP D 3 253 ? -12.713 47.729 55.812 1.00 66.59 253 ASP B C 1
ATOM 4487 O O . ASP D 3 253 ? -13.505 48.379 56.499 1.00 63.68 253 ASP B O 1
ATOM 4489 N N . GLU D 3 254 ? -11.750 46.976 56.332 1.00 64.70 254 GLU B N 1
ATOM 4490 C CA . GLU D 3 254 ? -11.550 46.857 57.772 1.00 59.54 254 GLU B CA 1
ATOM 4491 C C . GLU D 3 254 ? -11.175 48.199 58.380 1.00 52.24 254 GLU B C 1
ATOM 4492 O O . GLU D 3 254 ? -10.226 48.847 57.944 1.00 52.09 254 GLU B O 1
ATOM 4498 N N . VAL D 3 255 ? -11.917 48.604 59.429 1.00 44.46 255 VAL B N 1
ATOM 4499 C CA . VAL D 3 255 ? -11.690 49.916 60.022 1.00 40.22 255 VAL B CA 1
ATOM 4500 C C . VAL D 3 255 ? -11.504 49.825 61.534 1.00 43.46 255 VAL B C 1
ATOM 4501 O O . VAL D 3 255 ? -11.802 48.852 62.209 1.00 42.75 255 VAL B O 1
ATOM 4505 N N . TYR D 3 256 ? -10.989 50.949 62.092 1.00 46.08 256 TYR B N 1
ATOM 4506 C CA . TYR D 3 256 ? -10.778 51.089 63.525 1.00 42.89 256 TYR B CA 1
ATOM 4507 C C . TYR D 3 256 ? -11.200 52.499 63.907 1.00 46.29 256 TYR B C 1
ATOM 4508 O O . TYR D 3 256 ? -10.541 53.476 63.548 1.00 53.97 256 TYR B O 1
ATOM 4517 N N . ILE D 3 257 ? -12.302 52.596 64.637 1.00 45.31 257 ILE B N 1
ATOM 4518 C CA . ILE D 3 257 ? -12.847 53.882 65.043 1.00 45.27 257 ILE B CA 1
ATOM 4519 C C . ILE D 3 257 ? -12.602 54.153 66.517 1.00 50.58 257 ILE B C 1
ATOM 4520 O O . ILE D 3 257 ? -13.142 53.460 67.381 1.00 52.98 257 ILE B O 1
ATOM 4525 N N . PHE D 3 258 ? -11.803 55.173 66.809 1.00 52.46 258 PHE B N 1
ATOM 4526 C CA . PHE D 3 258 ? -11.502 55.501 68.197 1.00 56.80 258 PHE B CA 1
ATOM 4527 C C . PHE D 3 258 ? -11.688 56.969 68.564 1.00 56.04 258 PHE B C 1
ATOM 4528 O O . PHE D 3 258 ? -11.763 57.837 67.696 1.00 54.88 258 PHE B O 1
ATOM 4536 N N . ASN D 3 259 ? -11.760 57.227 69.867 1.00 55.44 259 ASN B N 1
ATOM 4537 C CA . ASN D 3 259 ? -11.932 58.576 70.390 1.00 55.30 259 ASN B CA 1
ATOM 4538 C C . ASN D 3 259 ? -10.674 59.007 71.137 1.00 55.85 259 ASN B C 1
ATOM 4539 O O . ASN D 3 259 ? -9.689 58.237 71.128 1.00 57.83 259 ASN B O 1
#

Solvent-accessible surface area: 24565 Å² total; per-residue (Å²): 115,43,0,3,2,27,34,57,41,67,14,32,108,33,0,74,77,0,80,82,58,30,35,203,46,109,64,0,0,1,1,34,10,7,4,0,5,6,0,0,16,6,106,29,78,2,20,0,1,14,74,22,17,47,2,2,81,0,0,92,80,2,61,123,5,53,33,104,55,0,71,159,15,18,48,125,32,158,14,41,130,106,7,128,132,54,0,63,118,0,56,51,25,7,35,181,89,97,52,37,12,14,0,2,0,0,3,14,0,0,122,50,21,39,24,139,31,58,201,134,16,41,3,64,1,81,33,18,170,96,41,43,87,93,52,6,72,115,54,6,57,35,1,65,137,38,7,135,57,9,117,17,28,44,84,76,13,66,104,18,58,17,26,75,42,13,2,0,1,0,24,3,16,20,74,48,39,138,8,54,45,36,93,96,28,54,135,74,19,11,39,91,2,20,38,46,0,59,66,4,56,76,147,76,3,114,1,0,1,2,7,9,15,46,67,61,72,37,49,14,96,129,1,67,62,39,3,174,68,41,68,40,92,86,31,31,54,64,29,63,117,56,91,186,113,62,88,51,88,52,41,29,3,50,1,0,0,34,50,103,53,0,1,4,29,39,84,41,61,11,48,105,34,0,79,43,0,67,92,70,27,44,188,54,109,49,0,0,2,1,32,9,7,6,0,6,9,0,1,19,6,119,30,75,2,18,0,1,17,74,16,104,39,3,0,60,1,0,81,80,1,70,117,6,50,43,105,58,0,72,64,14,23,40,131,26,151,15,43,136,109,19,124,76,63,0,62,98,0,52,108,35,7,33,179,81,100,44,28,20,24,0,1,0,0,1,8,0,0,115,58,22,61,17,85,19,44,198,120,18,35,1,43,1,68,29,20,160,87,39,37,64,163,77,6,76,107,50,9,68,37,0,68,136,37,12,106,60,12,122,21,16,28,82,33,7,123,91,17,51,13,101,116,34,6,2,0,1,0,28,6,13,35,63,40,38,137,14,61,48,38,109,70,29,47,116,106,40,16,138,66,2,17,73,42,0,32,46,0,62,124,124,66,3,99,0,0,1,2,6,5,17,17,32,157,88,38,47,13,85,155,1,103,47,25,4,89,133,35,74,56,21,129,38,54,48,155,125,60,79,24,35,56,3,0,0,39,38

Nearest PDB structures (foldseek):
  1yf3-assembly1_A  TM=1.004E+00  e=2.635E-56  Tequatrovirus T4
  1yfj-assembly3_C  TM=9.945E-01  e=2.773E-50  Tequatrovirus T4
  1yfj-assembly4_D  TM=9.941E-01  e=1.581E-49  Tequatrovirus T4
  1yf3-assembly1_B  TM=9.848E-01  e=1.231E-48  Tequatrovirus T4
  1yfl-assembly2_E  TM=9.873E-01  e=2.934E-47  Tequatrovirus T4

Sequence (508 aa):
MMLGAIAYTGNKQSLLPELKSHFPKYNRFVDLFCGGLSVSLNVNGPVLANDIQEPIIEMYKRLINVSWDDVLKVIKQYKLSKTSKEEFLKLREDYNKTRDPLLLYVLHFHGFSNMIRINYKGNFTTPFGKRTINKNSEKRFNHFKQNCDKIIFSSLHFKDVKILDGDFVYVDPPYLITVADYNKFWSEDEEKDLLNLLDSLNDRGIKFGLSNVLEHHGKENTLLKEWSKKYNVKHLNKKYVFNIYHSKEKNGTDEVYIFNMLGAIAYTGNKQSLLPELKSHFPKYNRFVDLFCGGLSVSLNVNGPVLANDIQEPIIEMYKRLINVSWDDVLKVIKQYKLSKTSKEEFLKLREDYNKTRDPLLLYVLHFHGFSNMIRINYKGNFTTPFGKRTINKNSEKRFNHFKQNCDKIIFSSLHFKDVKILDGDFVYVDPPYLITVADYNKFWSEDEEKDLLNLLDSLNDRGIKFGLSNVLEHHGKENTLLKEWSKKYNVKHLNKKKNGTDEVYIFN

Foldseek 3Di:
DFFLADFPPDCLVPQVVVVVPDDAFDAEEELDCTRVSNVLPDDHLYEYEHQPVLQLVLLVVLLPDDVVNLVVVCVVLVDALPPQVSLVVLQVVCLVVVDSSSQCQNLQFFAVSDFAADPSRGTDTHGHSGGDDPCNCVSSVSSNVRVVSYDYDNHDSVPDDDDPRYEAEEEDDAPVDDDSVCVVDDPVSVVVVLVVVVVCVVVVYKYKYKYWQDAQQDGDVVVVVSLVVFDKDFDPPVVVVCVPVDDHRDGITIMMRID/DFFLADFPPDCLPPQVVVVVVFDAFPAEEELACTRVSPVLPDDHLYEAEHQPPLVLVLLVVLLVDDVVNLVVVCVVLVDALPPQVSLVVLQVVCQVVVDSSSLLQSLQQFAVSDFAADPVGGGDGHGRSHGDDVVNVVSSVSSNVRVVSYDYYNDNSVPDDDDPRYEYEYEDDAPQDDDSCCVVPDPVSVVVVLVVVVVCVVVPYKYKYKYWQWDDNDGDPVCVVSQVVFDKDWDCDPPDRTTIMMGID

Radius of gyration: 30.97 Å; Cα contacts (8 Å, |Δi|>4): 840; chains: 2; bounding box: 64×74×71 Å